Protein AF-A0A925JYI2-F1 (afdb_monomer)

Radius of gyration: 27.09 Å; Cα contacts (8 Å, |Δi|>4): 997; chains: 1; bounding box: 70×108×60 Å

Secondary structure (DSSP, 8-state):
-----------------------------EEE-SSSS-EEE-SS--PPPS--B-SSTT-SBPPP--TTEEEETTTTEEEE--EEE-BS-TTSPP-TTHHHH-TTEEE---TTS--SEES-SGGGTTEEEE--EEETTEEEEEEEE-S-TTTGGG--SSPPEEEEEEE----EE--S--BTTB---TTS--EE--EE-SS--EEEEEETT--SS-SS--SSS--SSEEEEEE-SSEEEEEEE-SS-EEEEEEETT-SEEEEEEEES-PPEEEEEE-TT-SS-EEEEEEETTEEEEEEEEEEE-STTPPPEEEEEEEEEEESSS-PEEEE-TTSSEEEEEESS-SEEEEEEPPTTS-TT-HHHHHHHHHHHHGGGGEEEEEEEEE-TTSTT--SEEEETTEEEE-EEETTTTEEE-EEEEEEEE---TT--S---------TTT-

Nearest PDB structures (foldseek):
  6fop-assembly1_A  TM=7.051E-01  e=1.862E-08  Acetivibrio thermocellus ATCC 27405
  5v1w-assembly1_A  TM=7.056E-01  e=4.484E-08  Halalkalibacterium halodurans C-125
  5upo-assembly1_A  TM=6.947E-01  e=7.767E-08  Halalkalibacterium halodurans C-125

Sequence (443 aa):
MKTRRLCLALILIGAICNAVPAQLAGDDNTIITNGAVTTVRGGNKIQPAQGSEGTGTTYNFLPYILPGQYANPRTQRIENLPFDIAYASRQQPLQTSDWWTGIGLQWSNDNQTAGWVVGRKPEEGQAGRSKAFIAEPFHLQFVDYGDSPAIAPLGVTPYPHGLRLWNQNHIAVRTGAISDQFPFDPTQNFAGRGNAAEPSPIVTVGLKDVHPLGAEVRTAPPWSNAKVQSYSDWGAVASYADANGEMTATMASGSPFVWFERTRGQAPFLVWAGDPFASPKMNVWYNENGVIGVTVTTLYVPFNAVPNTTSTAAYVIFSDQGEWTEEKAASEAVSLFTNEAASRVAVLALPHNINPSDPLALTEAMKDLGQYACQKIVDTRLHYPPVAGSDTSVTVGGQTQPLGFDEKNSVIRTKLQVTTAPFALQSCDGGNVPLQLVLPHHR

pLDDT: mean 76.86, std 20.39, range [25.03, 98.75]

Mean predicted aligned error: 11.6 Å

Structure (mmCIF, N/CA/C/O backbone):
data_AF-A0A925JYI2-F1
#
_entry.id   AF-A0A925JYI2-F1
#
loop_
_atom_site.group_PDB
_atom_site.id
_atom_site.type_symbol
_atom_site.label_atom_id
_atom_site.label_alt_id
_atom_site.label_comp_id
_atom_site.label_asym_id
_atom_site.label_entity_id
_atom_site.label_seq_id
_atom_site.pdbx_PDB_ins_code
_atom_site.Cartn_x
_atom_site.Cartn_y
_atom_site.Cartn_z
_atom_site.occupancy
_atom_site.B_iso_or_equiv
_atom_site.auth_seq_id
_atom_site.auth_comp_id
_atom_site.auth_asym_id
_atom_site.auth_atom_id
_atom_site.pdbx_PDB_model_num
ATOM 1 N N . MET A 1 1 ? -46.363 86.902 11.409 1.00 34.28 1 MET A N 1
ATOM 2 C CA . MET A 1 1 ? -45.461 86.364 12.455 1.00 34.28 1 MET A CA 1
ATOM 3 C C . MET A 1 1 ? -45.741 84.870 12.578 1.00 34.28 1 MET A C 1
ATOM 5 O O . MET A 1 1 ? -46.910 84.547 12.719 1.00 34.28 1 MET A O 1
ATOM 9 N N . LYS A 1 2 ? -44.691 84.024 12.527 1.00 29.42 2 LYS A N 1
ATOM 10 C CA . LYS A 1 2 ? -44.680 82.533 12.563 1.00 29.42 2 LYS A CA 1
ATOM 11 C C . LYS A 1 2 ? -45.250 81.830 11.307 1.00 29.42 2 LYS A C 1
ATOM 13 O O . LYS A 1 2 ? -46.331 82.189 10.883 1.00 29.42 2 LYS A O 1
ATOM 18 N N . THR A 1 3 ? -44.679 80.802 10.665 1.00 30.48 3 THR A N 1
ATOM 19 C CA . THR A 1 3 ? -43.323 80.219 10.474 1.00 30.48 3 THR A CA 1
ATOM 20 C C . THR A 1 3 ? -43.503 79.065 9.459 1.00 30.48 3 THR A C 1
ATOM 22 O O . THR A 1 3 ? -44.406 78.281 9.703 1.00 30.48 3 THR A O 1
ATOM 25 N N . ARG A 1 4 ? -42.618 78.944 8.437 1.00 30.22 4 ARG A N 1
ATOM 26 C CA . ARG A 1 4 ? -42.012 77.711 7.819 1.00 30.22 4 ARG A CA 1
ATOM 27 C C . ARG A 1 4 ? -42.952 76.579 7.311 1.00 30.22 4 ARG A C 1
ATOM 29 O O . ARG A 1 4 ? -43.901 76.247 7.986 1.00 30.22 4 ARG A O 1
ATOM 36 N N . ARG A 1 5 ? -42.747 75.825 6.217 1.00 30.08 5 ARG A N 1
ATOM 37 C CA . ARG A 1 5 ? -41.664 75.478 5.254 1.00 30.08 5 ARG A CA 1
ATOM 38 C C . ARG A 1 5 ? -42.377 74.837 4.029 1.00 30.08 5 ARG A C 1
ATOM 40 O O . ARG A 1 5 ? -43.369 74.152 4.223 1.00 30.08 5 ARG A O 1
ATOM 47 N N . LEU A 1 6 ? -42.048 75.198 2.787 1.00 25.59 6 LEU A N 1
ATOM 48 C CA . LEU A 1 6 ? -41.113 74.510 1.873 1.00 25.59 6 LEU A CA 1
ATOM 49 C C . LEU A 1 6 ? -41.521 73.066 1.476 1.00 25.59 6 LEU A C 1
ATOM 51 O O . LEU A 1 6 ? -41.238 72.135 2.219 1.00 25.59 6 LEU A O 1
ATOM 55 N N . CYS A 1 7 ? -42.076 72.891 0.269 1.00 27.81 7 CYS A N 1
ATOM 56 C CA . CYS A 1 7 ? -41.937 71.668 -0.533 1.00 27.81 7 CYS A CA 1
ATOM 57 C C . CYS A 1 7 ? -41.582 72.078 -1.967 1.00 27.81 7 CYS A C 1
ATOM 59 O O . CYS A 1 7 ? -42.315 72.814 -2.624 1.00 27.81 7 CYS A O 1
ATOM 61 N N . LEU A 1 8 ? -40.388 71.659 -2.370 1.00 28.98 8 LEU A N 1
ATOM 62 C CA . LEU A 1 8 ? -39.684 72.008 -3.593 1.00 28.98 8 LEU A CA 1
ATOM 63 C C . LEU A 1 8 ? -40.130 71.057 -4.713 1.00 28.98 8 LEU A C 1
ATOM 65 O O . LEU A 1 8 ? -40.106 69.842 -4.532 1.00 28.98 8 LEU A O 1
ATOM 69 N N . ALA A 1 9 ? -40.510 71.614 -5.859 1.00 30.14 9 ALA A N 1
ATOM 70 C CA . ALA A 1 9 ? -40.692 70.892 -7.110 1.00 30.14 9 ALA A CA 1
ATOM 71 C C . ALA A 1 9 ? -39.359 70.855 -7.879 1.00 30.14 9 ALA A C 1
ATOM 73 O O . ALA A 1 9 ? -38.742 71.898 -8.080 1.00 30.14 9 ALA A O 1
ATOM 74 N N . LEU A 1 10 ? -38.937 69.675 -8.334 1.00 27.02 10 LEU A N 1
ATOM 75 C CA . LEU A 1 10 ? -37.919 69.477 -9.376 1.00 27.02 10 LEU A CA 1
ATOM 76 C C . LEU A 1 10 ? -38.404 68.286 -10.216 1.00 27.02 10 LEU A C 1
ATOM 78 O O . LEU A 1 10 ? -38.508 67.179 -9.703 1.00 27.02 10 LEU A O 1
ATOM 82 N N . ILE A 1 11 ? -39.034 68.514 -11.370 1.00 29.86 11 ILE A N 1
ATOM 83 C CA . ILE A 1 11 ? -38.434 68.712 -12.705 1.00 29.86 11 ILE A CA 1
ATOM 84 C C . ILE A 1 11 ? -37.484 67.568 -13.090 1.00 29.86 11 ILE A C 1
ATOM 86 O O . ILE A 1 11 ? -36.335 67.508 -12.662 1.00 29.86 11 ILE A O 1
ATOM 90 N N . LEU A 1 12 ? -38.016 66.701 -13.959 1.00 27.23 12 LEU A N 1
ATOM 91 C CA . LEU A 1 12 ? -37.297 65.760 -14.813 1.00 27.23 12 LEU A CA 1
ATOM 92 C C . LEU A 1 12 ? -36.276 66.507 -15.687 1.00 27.23 12 LEU A C 1
ATOM 94 O O . LEU A 1 12 ? -36.658 67.377 -16.468 1.00 27.23 12 LEU A O 1
ATOM 98 N N . ILE A 1 13 ? -35.017 66.077 -15.650 1.00 32.50 13 ILE A N 1
ATOM 99 C CA . ILE A 1 13 ? -34.088 66.198 -16.778 1.00 32.50 13 ILE A CA 1
ATOM 100 C C . ILE A 1 13 ? -33.508 64.805 -17.002 1.00 32.50 13 ILE A C 1
ATOM 102 O O . ILE A 1 13 ? -32.803 64.270 -16.150 1.00 32.50 13 ILE A O 1
ATOM 106 N N . GLY A 1 14 ? -33.849 64.207 -18.142 1.00 29.28 14 GLY A N 1
ATOM 107 C CA . GLY A 1 14 ? -33.158 63.033 -18.651 1.00 29.28 14 GLY A CA 1
ATOM 108 C C . GLY A 1 14 ? -31.808 63.438 -19.237 1.00 29.28 14 GLY A C 1
ATOM 109 O O . GLY A 1 14 ? -31.723 64.396 -20.002 1.00 29.28 14 GLY A O 1
ATOM 110 N N . ALA A 1 15 ? -30.768 62.680 -18.905 1.00 30.05 15 ALA A N 1
ATOM 111 C CA . ALA A 1 15 ? -29.545 62.602 -19.687 1.00 30.05 15 ALA A CA 1
ATOM 112 C C . ALA A 1 15 ? -29.134 61.129 -19.770 1.00 30.05 15 ALA A C 1
ATOM 114 O O . ALA A 1 15 ? -29.071 60.413 -18.774 1.00 30.05 15 ALA A O 1
ATOM 115 N N . ILE A 1 16 ? -28.947 60.699 -21.010 1.00 36.19 16 ILE A N 1
ATOM 116 C CA . ILE A 1 16 ? -28.652 59.352 -21.475 1.00 36.19 16 ILE A CA 1
ATOM 117 C C . ILE A 1 16 ? -27.287 58.922 -20.926 1.00 36.19 16 ILE A C 1
ATOM 119 O O . ILE A 1 16 ? -26.269 59.507 -21.285 1.00 36.19 16 ILE A O 1
ATOM 123 N N . CYS A 1 17 ? -27.260 57.871 -20.109 1.00 25.03 17 CYS A N 1
ATOM 124 C CA . CYS A 1 17 ? -26.073 57.044 -19.933 1.00 25.03 17 CYS A CA 1
ATOM 125 C C . CYS A 1 17 ? -26.375 55.681 -20.542 1.00 25.03 17 CYS A C 1
ATOM 127 O O . CYS A 1 17 ? -27.410 55.080 -20.258 1.00 25.03 17 CYS A O 1
ATOM 129 N N . ASN A 1 18 ? -25.473 55.247 -21.420 1.00 26.81 18 ASN A N 1
ATOM 130 C CA . ASN A 1 18 ? -25.489 53.963 -22.097 1.00 26.81 18 ASN A CA 1
ATOM 131 C C . ASN A 1 18 ? -25.934 52.850 -21.145 1.00 26.81 18 ASN A C 1
ATOM 133 O O . ASN A 1 18 ? -25.329 52.662 -20.088 1.00 26.81 18 ASN A O 1
ATOM 137 N N . ALA A 1 19 ? -26.951 52.089 -21.550 1.00 26.69 19 ALA A N 1
ATOM 138 C CA . ALA A 1 19 ? -27.149 50.746 -21.038 1.00 26.69 19 ALA A CA 1
ATOM 139 C C . ALA A 1 19 ? -25.938 49.918 -21.484 1.00 26.69 19 ALA A C 1
ATOM 141 O O . ALA A 1 19 ? -25.956 49.247 -22.512 1.00 26.69 19 ALA A O 1
ATOM 142 N N . VAL A 1 20 ? -24.847 50.022 -20.727 1.00 28.08 20 VAL A N 1
ATOM 143 C CA . VAL A 1 20 ? -23.893 48.929 -20.618 1.00 28.08 20 VAL A CA 1
ATOM 144 C C . VAL A 1 20 ? -24.746 47.765 -20.116 1.00 28.08 20 VAL A C 1
ATOM 146 O O . VAL A 1 20 ? -25.385 47.928 -19.069 1.00 28.08 20 VAL A O 1
ATOM 149 N N . PRO A 1 21 ? -24.868 46.643 -20.849 1.00 28.94 21 PRO A N 1
ATOM 150 C CA . PRO A 1 21 ? -25.488 45.467 -20.268 1.00 28.94 21 PRO A CA 1
ATOM 151 C C . PRO A 1 21 ? -24.726 45.210 -18.976 1.00 28.94 21 PRO A C 1
ATOM 153 O O . PRO A 1 21 ? -23.499 45.109 -19.003 1.00 28.94 21 PRO A O 1
ATOM 156 N N . ALA A 1 22 ? -25.438 45.221 -17.848 1.00 30.05 22 ALA A N 1
ATOM 157 C CA . ALA A 1 22 ? -24.861 44.832 -16.579 1.00 30.05 22 ALA A CA 1
ATOM 158 C C . ALA A 1 22 ? -24.178 43.488 -16.826 1.00 30.05 22 ALA A C 1
ATOM 160 O O . ALA A 1 22 ? -24.845 42.500 -17.141 1.00 30.05 22 ALA A O 1
ATOM 161 N N . GLN A 1 23 ? -22.843 43.502 -16.796 1.00 29.66 23 GLN A N 1
ATOM 162 C CA . GLN A 1 23 ? -22.034 42.300 -16.758 1.00 29.66 23 GLN A CA 1
ATOM 163 C C . GLN A 1 23 ? -22.667 41.405 -15.701 1.00 29.66 23 GLN A C 1
ATOM 165 O O . GLN A 1 23 ? -22.806 41.815 -14.547 1.00 29.66 23 GLN A O 1
ATOM 170 N N . LEU A 1 24 ? -23.115 40.229 -16.139 1.00 30.78 24 LEU A N 1
ATOM 171 C CA . LEU A 1 24 ? -23.534 39.136 -15.276 1.00 30.78 24 LEU A CA 1
ATOM 172 C C . LEU A 1 24 ? -22.448 38.962 -14.213 1.00 30.78 24 LEU A C 1
ATOM 174 O O . LEU A 1 24 ? -21.314 38.592 -14.513 1.00 30.78 24 LEU A O 1
ATOM 178 N N . ALA A 1 25 ? -22.778 39.355 -12.989 1.00 33.09 25 ALA A N 1
ATOM 179 C CA . ALA A 1 25 ? -21.880 39.289 -11.861 1.00 33.09 25 ALA A CA 1
ATOM 180 C C . ALA A 1 25 ? -21.776 37.831 -11.391 1.00 33.09 25 ALA A C 1
ATOM 182 O O . ALA A 1 25 ? -22.731 37.308 -10.828 1.00 33.09 25 ALA A O 1
ATOM 183 N N . GLY A 1 26 ? -20.604 37.230 -11.618 1.00 38.91 26 GLY A N 1
ATOM 184 C CA . GLY A 1 26 ? -19.954 36.243 -10.745 1.00 38.91 26 GLY A CA 1
ATOM 185 C C . GLY A 1 26 ? -20.618 34.873 -10.604 1.00 38.91 26 GLY A C 1
ATOM 186 O O . GLY A 1 26 ? -21.368 34.638 -9.662 1.00 38.91 26 GLY A O 1
ATOM 187 N N . ASP A 1 27 ? -20.222 33.944 -11.471 1.00 47.31 27 ASP A N 1
ATOM 188 C CA . ASP A 1 27 ? -20.579 32.516 -11.486 1.00 47.31 27 ASP A CA 1
ATOM 189 C C . ASP A 1 27 ? -19.701 31.638 -10.557 1.00 47.31 27 ASP A C 1
ATOM 191 O O . ASP A 1 27 ? -19.553 30.430 -10.755 1.00 47.31 27 ASP A O 1
ATOM 195 N N . ASP A 1 28 ? -19.086 32.207 -9.522 1.00 53.94 28 ASP A N 1
ATOM 196 C CA . ASP A 1 28 ? -17.877 31.606 -8.952 1.00 53.94 28 ASP A CA 1
ATOM 197 C C . ASP A 1 28 ? -18.156 30.632 -7.798 1.00 53.94 28 ASP A C 1
ATOM 199 O O . ASP A 1 28 ? -18.058 30.957 -6.609 1.00 53.94 28 ASP A O 1
ATOM 203 N N . ASN A 1 29 ? -18.419 29.371 -8.149 1.00 52.59 29 ASN A N 1
ATOM 204 C CA . ASN A 1 29 ? -18.038 28.263 -7.274 1.00 52.59 29 ASN A CA 1
ATOM 205 C C . ASN A 1 29 ? -16.539 28.400 -6.954 1.00 52.59 29 ASN A C 1
ATOM 207 O O . ASN A 1 29 ? -15.685 28.217 -7.815 1.00 52.59 29 ASN A O 1
ATOM 211 N N . THR A 1 30 ? -16.210 28.744 -5.712 1.00 55.38 30 THR A N 1
ATOM 212 C CA . THR A 1 30 ? -14.831 28.984 -5.282 1.00 55.38 30 THR A CA 1
ATOM 213 C C . THR A 1 30 ? -14.218 27.689 -4.764 1.00 55.38 30 THR A C 1
ATOM 215 O O . THR A 1 30 ? -14.755 27.065 -3.846 1.00 55.38 30 THR A O 1
ATOM 218 N N . ILE A 1 31 ? -13.070 27.292 -5.313 1.00 50.97 31 ILE A N 1
ATOM 219 C CA . ILE A 1 31 ? -12.267 26.188 -4.780 1.00 50.97 31 ILE A CA 1
ATOM 220 C C . ILE A 1 31 ? -11.435 26.721 -3.607 1.00 50.97 31 ILE A C 1
ATOM 222 O O . ILE A 1 31 ? -10.620 27.625 -3.766 1.00 50.97 31 ILE A O 1
ATOM 226 N N . ILE A 1 32 ? -11.642 26.166 -2.417 1.00 55.91 32 ILE A N 1
ATOM 227 C CA . ILE A 1 32 ? -10.916 26.500 -1.191 1.00 55.91 32 ILE A CA 1
ATOM 228 C C . ILE A 1 32 ? -9.927 25.372 -0.903 1.00 55.91 32 ILE A C 1
ATOM 230 O O . ILE A 1 32 ? -10.340 24.254 -0.596 1.00 55.91 32 ILE A O 1
ATOM 234 N N . THR A 1 33 ? -8.631 25.678 -0.964 1.00 42.47 33 THR A N 1
ATOM 235 C CA . THR A 1 33 ? -7.520 24.727 -0.764 1.00 42.47 33 THR A CA 1
ATOM 236 C C . THR A 1 33 ? -6.768 24.929 0.557 1.00 42.47 33 THR A C 1
ATOM 238 O O . THR A 1 33 ? -5.771 24.264 0.805 1.00 42.47 33 THR A O 1
ATOM 241 N N . ASN A 1 34 ? -7.213 25.848 1.422 1.00 41.00 34 ASN A N 1
ATOM 242 C CA . ASN A 1 34 ? -6.451 26.305 2.598 1.00 41.00 34 ASN A CA 1
ATOM 243 C C . ASN A 1 34 ? -6.493 25.338 3.807 1.00 41.00 34 ASN A C 1
ATOM 245 O O . ASN A 1 34 ? -6.309 25.766 4.944 1.00 41.00 34 ASN A O 1
ATOM 249 N N . GLY A 1 35 ? -6.764 24.049 3.593 1.00 40.50 35 GLY A N 1
ATOM 250 C CA . GLY A 1 35 ? -6.840 23.035 4.647 1.00 40.50 35 GLY A CA 1
ATOM 251 C C . GLY A 1 35 ? -6.485 21.638 4.136 1.00 40.50 35 GLY A C 1
ATOM 252 O O . GLY A 1 35 ? -6.173 21.461 2.965 1.00 40.50 35 GLY A O 1
ATOM 253 N N . ALA A 1 36 ? -6.576 20.625 5.005 1.00 30.22 36 ALA A N 1
ATOM 254 C CA . ALA A 1 36 ? -6.259 19.225 4.672 1.00 30.22 36 ALA A CA 1
ATOM 255 C C . ALA A 1 36 ? -7.168 18.602 3.587 1.00 30.22 36 ALA A C 1
ATOM 257 O O . ALA A 1 36 ? -6.960 17.463 3.179 1.00 30.22 36 ALA A O 1
ATOM 258 N N . VAL A 1 37 ? -8.198 19.329 3.149 1.00 30.39 37 VAL A N 1
ATOM 259 C CA . VAL A 1 37 ? -9.163 18.929 2.127 1.00 30.39 37 VAL A CA 1
ATOM 260 C C . VAL A 1 37 ? -9.432 20.137 1.238 1.00 30.39 37 VAL A C 1
ATOM 262 O O . VAL A 1 37 ? -9.611 21.249 1.736 1.00 30.39 37 VAL A O 1
ATOM 265 N N . THR A 1 38 ? -9.502 19.911 -0.073 1.00 40.66 38 THR A N 1
ATOM 266 C CA . THR A 1 38 ? -9.986 20.915 -1.023 1.00 40.66 38 THR A CA 1
ATOM 267 C C . THR A 1 38 ? -11.512 20.869 -1.065 1.00 40.66 38 THR A C 1
ATOM 269 O O . THR A 1 38 ? -12.092 19.815 -1.315 1.00 40.66 38 THR A O 1
ATOM 272 N N . THR A 1 39 ? -12.174 21.998 -0.821 1.00 46.25 39 THR A N 1
ATOM 273 C CA . THR A 1 39 ? -13.646 22.099 -0.820 1.00 46.25 39 THR A CA 1
ATOM 274 C C . THR A 1 39 ? -14.114 23.104 -1.860 1.00 46.25 39 THR A C 1
ATOM 276 O O . THR A 1 39 ? -13.473 24.134 -2.033 1.00 46.25 39 THR A O 1
ATOM 279 N N . VAL A 1 40 ? -15.241 22.848 -2.522 1.00 51.88 40 VAL A N 1
ATOM 280 C CA . VAL A 1 40 ? -15.886 23.833 -3.401 1.00 51.88 40 VAL A CA 1
ATOM 281 C C . VAL A 1 40 ? -17.000 24.524 -2.620 1.00 51.88 40 VAL A C 1
ATOM 283 O O . VAL A 1 40 ? -17.863 23.858 -2.050 1.00 51.88 40 VAL A O 1
ATOM 286 N N . ARG A 1 41 ? -16.979 25.857 -2.576 1.00 51.00 41 ARG A N 1
ATOM 287 C CA . ARG A 1 41 ? -17.995 26.687 -1.925 1.00 51.00 41 ARG A CA 1
ATOM 288 C C . ARG A 1 41 ? -18.633 27.610 -2.956 1.00 51.00 41 ARG A C 1
ATOM 290 O O . ARG A 1 41 ? -17.952 28.449 -3.531 1.00 51.00 41 ARG A O 1
ATOM 297 N N . GLY A 1 42 ? -19.944 27.511 -3.126 1.00 66.44 42 GLY A N 1
ATOM 298 C CA . GLY A 1 42 ? -20.719 28.427 -3.957 1.00 66.44 42 GLY A CA 1
ATOM 299 C C . GLY A 1 42 ? -22.210 28.109 -3.901 1.00 66.44 42 GLY A C 1
ATOM 300 O O . GLY A 1 42 ? -22.611 27.070 -3.377 1.00 66.44 42 GLY A O 1
ATOM 301 N N . GLY A 1 43 ? -23.034 29.041 -4.384 1.00 47.50 43 GLY A N 1
ATOM 302 C CA . GLY A 1 43 ? -24.493 28.877 -4.447 1.00 47.50 43 GLY A CA 1
ATOM 303 C C . GLY A 1 43 ? -24.964 28.062 -5.656 1.00 47.50 43 GLY A C 1
ATOM 304 O O . GLY A 1 43 ? -26.112 27.620 -5.691 1.00 47.50 43 GLY A O 1
ATOM 305 N N . ASN A 1 44 ? -24.079 27.840 -6.631 1.00 52.31 44 ASN A N 1
ATOM 306 C CA . ASN A 1 44 ? -24.383 27.121 -7.857 1.00 52.31 44 ASN A CA 1
ATOM 307 C C . ASN A 1 44 ? -24.199 25.617 -7.643 1.00 52.31 44 ASN A C 1
ATOM 309 O O . ASN A 1 44 ? -23.124 25.142 -7.274 1.00 52.31 44 ASN A O 1
ATOM 313 N N . LYS A 1 45 ? -25.252 24.841 -7.924 1.00 49.12 45 LYS A N 1
ATOM 314 C CA . LYS A 1 45 ? -25.175 23.377 -7.943 1.00 49.12 45 LYS A CA 1
ATOM 315 C C . LYS A 1 45 ? -24.048 22.952 -8.889 1.00 49.12 45 LYS A C 1
ATOM 317 O O . LYS A 1 45 ? -24.089 23.289 -10.068 1.00 49.12 45 LYS A O 1
ATOM 322 N N . ILE A 1 46 ? -23.093 22.167 -8.392 1.00 51.94 46 ILE A N 1
ATOM 323 C CA . ILE A 1 46 ? -22.139 21.461 -9.252 1.00 51.94 46 ILE A CA 1
ATOM 324 C C . ILE A 1 46 ? -22.956 20.439 -10.043 1.00 51.94 46 ILE A C 1
ATOM 326 O O . ILE A 1 46 ? -23.439 19.450 -9.486 1.00 51.94 46 ILE A O 1
ATOM 330 N N . GLN A 1 47 ? -23.201 20.724 -11.318 1.00 47.75 47 GLN A N 1
ATOM 331 C CA . GLN A 1 47 ? -23.880 19.802 -12.217 1.00 47.75 47 GLN A CA 1
ATOM 332 C C . GLN A 1 47 ? -22.830 19.124 -13.095 1.00 47.75 47 GLN A C 1
ATOM 334 O O . GLN A 1 47 ? -22.032 19.827 -13.716 1.00 47.75 47 GLN A O 1
ATOM 339 N N . PRO A 1 48 ? -22.815 17.781 -13.169 1.00 48.84 48 PRO A N 1
ATOM 340 C CA . PRO A 1 48 ? -22.083 17.100 -14.224 1.00 48.84 48 PRO A CA 1
ATOM 341 C C . PRO A 1 48 ? -22.522 17.658 -15.581 1.00 48.84 48 PRO A C 1
ATOM 343 O O . PRO A 1 48 ? -23.711 17.921 -15.783 1.00 48.84 48 PRO A O 1
ATOM 346 N N . ALA A 1 49 ? -21.578 17.829 -16.505 1.00 51.00 49 ALA A N 1
ATOM 347 C CA . ALA A 1 49 ? -21.907 18.206 -17.873 1.00 51.00 49 ALA A CA 1
ATOM 348 C C . ALA A 1 49 ? -22.932 17.222 -18.466 1.00 51.00 49 ALA A C 1
ATOM 350 O O . ALA A 1 49 ? -22.884 16.019 -18.186 1.00 51.00 49 ALA A O 1
ATOM 351 N N . GLN A 1 50 ? -23.851 17.718 -19.303 1.00 50.81 50 GLN A N 1
ATOM 352 C CA . GLN A 1 50 ? -24.744 16.840 -20.062 1.00 50.81 50 GLN A CA 1
ATOM 353 C C . GLN A 1 50 ? -23.914 15.844 -20.876 1.00 50.81 50 GLN A C 1
ATOM 355 O O . GLN A 1 50 ? -22.890 16.209 -21.450 1.00 50.81 50 GLN A O 1
ATOM 360 N N . GLY A 1 51 ? -24.335 14.584 -20.924 1.00 58.34 51 GLY A N 1
ATOM 361 C CA . GLY A 1 51 ? -23.625 13.547 -21.662 1.00 58.34 51 GLY A CA 1
ATOM 362 C C . GLY A 1 51 ? -24.347 12.212 -21.659 1.00 58.34 51 GLY A C 1
ATOM 363 O O . GLY A 1 51 ? -25.362 12.038 -20.988 1.00 58.34 51 GLY A O 1
ATOM 364 N N . SER A 1 52 ? -23.803 11.275 -22.423 1.00 56.12 52 SER A N 1
ATOM 365 C CA . SER A 1 52 ? -24.240 9.884 -22.472 1.00 56.12 52 SER A CA 1
ATOM 366 C C . SER A 1 52 ? -23.399 9.010 -21.541 1.00 56.12 52 SER A C 1
ATOM 368 O O . SER A 1 52 ? -22.232 9.307 -21.251 1.00 56.12 52 SER A O 1
ATOM 370 N N . GLU A 1 53 ? -24.009 7.921 -21.077 1.00 56.78 53 GLU A N 1
ATOM 371 C CA . GLU A 1 53 ? -23.307 6.830 -20.408 1.00 56.78 53 GLU A CA 1
ATOM 372 C C . GLU A 1 53 ? -22.534 5.974 -21.411 1.00 56.78 53 GLU A C 1
ATOM 374 O O . GLU A 1 53 ? -22.996 5.729 -22.526 1.00 56.78 53 GLU A O 1
ATOM 379 N N . GLY A 1 54 ? -21.345 5.529 -21.019 1.00 58.41 54 GLY A N 1
ATOM 380 C CA . GLY A 1 54 ? -20.515 4.640 -21.819 1.00 58.41 54 GLY A CA 1
ATOM 381 C C . GLY A 1 54 ? -19.061 4.645 -21.368 1.00 58.41 54 GLY A C 1
ATOM 382 O O . GLY A 1 54 ? -18.692 5.233 -20.353 1.00 58.41 54 GLY A O 1
ATOM 383 N N . THR A 1 55 ? -18.213 3.946 -22.110 1.00 53.62 55 THR A N 1
ATOM 384 C CA . THR A 1 55 ? -16.806 3.747 -21.745 1.00 53.62 55 THR A CA 1
ATOM 385 C C . THR A 1 55 ? -15.913 4.431 -22.776 1.00 53.62 55 THR A C 1
ATOM 387 O O . THR A 1 55 ? -16.059 4.165 -23.966 1.00 53.62 55 THR A O 1
ATOM 390 N N . GLY A 1 56 ? -14.992 5.298 -22.348 1.00 54.53 56 GLY A N 1
ATOM 391 C CA . GLY A 1 56 ? -14.081 6.029 -23.242 1.00 54.53 56 GLY A CA 1
ATOM 392 C C . GLY A 1 56 ? -14.122 7.547 -23.050 1.00 54.53 56 GLY A C 1
ATOM 393 O O . GLY A 1 56 ? -14.750 8.057 -22.124 1.00 54.53 56 GLY A O 1
ATOM 394 N N . THR A 1 57 ? -13.421 8.280 -23.916 1.00 52.59 57 THR A N 1
ATOM 395 C CA . THR A 1 57 ? -13.235 9.740 -23.805 1.00 52.59 57 THR A CA 1
ATOM 396 C C . THR A 1 57 ? -14.448 10.561 -24.261 1.00 52.59 57 THR A C 1
ATOM 398 O O . THR A 1 57 ? -14.581 11.724 -23.880 1.00 52.59 57 THR A O 1
ATOM 401 N N . THR A 1 58 ? -15.355 9.939 -25.020 1.00 54.41 58 THR A N 1
ATOM 402 C CA . THR A 1 58 ? -16.602 10.514 -25.553 1.00 54.41 58 THR A CA 1
ATOM 403 C C . THR A 1 58 ? -17.768 10.504 -24.564 1.00 54.41 58 THR A C 1
ATOM 405 O O . THR A 1 58 ? -18.761 11.187 -24.798 1.00 54.41 58 THR A O 1
ATOM 408 N N . TYR A 1 59 ? -17.661 9.746 -23.468 1.00 56.31 59 TYR A N 1
ATOM 409 C CA . TYR A 1 59 ? -18.721 9.593 -22.474 1.00 56.31 59 TYR A CA 1
ATOM 410 C C . TYR A 1 59 ? -18.393 10.355 -21.187 1.00 56.31 59 TYR A C 1
ATOM 412 O O . TYR A 1 59 ? -17.231 10.459 -20.764 1.00 56.31 59 TYR A O 1
ATOM 420 N N . ASN A 1 60 ? -19.446 10.883 -20.564 1.00 53.03 60 ASN A N 1
ATOM 421 C CA . ASN A 1 60 ? -19.355 11.715 -19.358 1.00 53.03 60 ASN A CA 1
ATOM 422 C C . ASN A 1 60 ? -19.774 10.938 -18.104 1.00 53.03 60 ASN A C 1
ATOM 424 O O . ASN A 1 60 ? -19.449 11.349 -16.993 1.00 53.03 60 ASN A O 1
ATOM 428 N N . PHE A 1 61 ? -20.441 9.795 -18.292 1.00 55.09 61 PHE A N 1
ATOM 429 C CA . PHE A 1 61 ? -20.853 8.882 -17.234 1.00 55.09 61 PHE A CA 1
ATOM 430 C C . PHE A 1 61 ? -20.290 7.494 -17.519 1.00 55.09 61 PHE A C 1
ATOM 432 O O . PHE A 1 61 ? -20.527 6.933 -18.588 1.00 55.09 61 PHE A O 1
ATOM 439 N N . LEU A 1 62 ? -19.546 6.937 -16.566 1.00 56.12 62 LEU A N 1
ATOM 440 C CA . LEU A 1 62 ? -19.130 5.542 -16.644 1.00 56.12 62 LEU A CA 1
ATOM 441 C C . LEU A 1 62 ? -20.302 4.661 -16.191 1.00 56.12 62 LEU A C 1
ATOM 443 O O . LEU A 1 62 ? -20.865 4.925 -15.125 1.00 56.12 62 LEU A O 1
ATOM 447 N N . PRO A 1 63 ? -20.685 3.638 -16.972 1.00 58.56 63 PRO A N 1
ATOM 448 C CA . PRO A 1 63 ? -21.726 2.714 -16.564 1.00 58.56 63 PRO A CA 1
ATOM 449 C C . PRO A 1 63 ? -21.273 1.912 -15.345 1.00 58.56 63 PRO A C 1
ATOM 451 O O . PRO A 1 63 ? -20.079 1.711 -15.109 1.00 58.56 63 PRO A O 1
ATOM 454 N N . TYR A 1 64 ? -22.247 1.418 -14.589 1.00 57.38 64 TYR A N 1
ATOM 455 C CA . TYR A 1 64 ? -21.988 0.450 -13.537 1.00 57.38 64 TYR A CA 1
ATOM 456 C C . TYR A 1 64 ? -21.445 -0.853 -14.141 1.00 57.38 64 TYR A C 1
ATOM 458 O O . TYR A 1 64 ? -22.034 -1.384 -15.082 1.00 57.38 64 TYR A O 1
ATOM 466 N N . ILE A 1 65 ? -20.330 -1.365 -13.618 1.00 60.25 65 ILE A N 1
ATOM 467 C CA . ILE A 1 65 ? -19.650 -2.559 -14.137 1.00 60.25 65 ILE A CA 1
ATOM 468 C C . ILE A 1 65 ? -19.859 -3.712 -13.147 1.00 60.25 65 ILE A C 1
ATOM 470 O O . ILE A 1 65 ? -19.516 -3.583 -11.973 1.00 60.25 65 ILE A O 1
ATOM 474 N N . LEU A 1 66 ? -20.427 -4.833 -13.605 1.00 60.72 66 LEU A N 1
ATOM 475 C CA . LEU A 1 66 ? -20.637 -6.038 -12.788 1.00 60.72 66 LEU A CA 1
ATOM 476 C C . LEU A 1 66 ? -19.346 -6.878 -12.638 1.00 60.72 66 LEU A C 1
ATOM 478 O O . LEU A 1 66 ? -18.404 -6.716 -13.413 1.00 60.72 66 LEU A O 1
ATOM 482 N N . PRO A 1 67 ? -19.278 -7.840 -11.696 1.00 55.91 67 PRO A N 1
ATOM 483 C CA . PRO A 1 67 ? -18.209 -8.839 -11.668 1.00 55.91 67 PRO A CA 1
ATOM 484 C C . PRO A 1 67 ? -18.016 -9.539 -13.014 1.00 55.91 67 PRO A C 1
ATOM 486 O O . PRO A 1 67 ? -18.976 -9.989 -13.638 1.00 55.91 67 PRO A O 1
ATOM 489 N N . GLY A 1 68 ? -16.762 -9.631 -13.456 1.00 58.88 68 GLY A N 1
ATOM 490 C CA . GLY A 1 68 ? -16.423 -10.161 -14.776 1.00 58.88 68 GLY A CA 1
ATOM 491 C C . GLY A 1 68 ? -16.737 -9.219 -15.934 1.00 58.88 68 GLY A C 1
ATOM 492 O O . GLY A 1 68 ? -16.507 -9.596 -17.071 1.00 58.88 68 GLY A O 1
ATOM 493 N N . GLN A 1 69 ? -17.229 -8.005 -15.691 1.00 68.12 69 GLN A N 1
ATOM 494 C CA . GLN A 1 69 ? -17.345 -6.984 -16.722 1.00 68.12 69 GLN A CA 1
ATOM 495 C C . GLN A 1 69 ? -16.135 -6.049 -16.696 1.00 68.12 69 GLN A C 1
ATOM 497 O O . GLN A 1 69 ? -15.593 -5.732 -15.640 1.00 68.12 69 GLN A O 1
ATOM 502 N N . TYR A 1 70 ? -15.710 -5.596 -17.869 1.00 67.44 70 TYR A N 1
ATOM 503 C CA . TYR A 1 70 ? -14.622 -4.643 -18.031 1.00 67.44 70 TYR A CA 1
ATOM 504 C C . TYR A 1 70 ? -15.017 -3.567 -19.034 1.00 67.44 70 TYR A C 1
ATOM 506 O O . TYR A 1 70 ? -15.426 -3.862 -20.155 1.00 67.44 70 TYR A O 1
ATOM 514 N N . ALA A 1 71 ? -14.881 -2.305 -18.635 1.00 65.31 71 ALA A N 1
ATOM 515 C CA . ALA A 1 71 ? -15.009 -1.178 -19.544 1.00 65.31 71 ALA A CA 1
ATOM 516 C C . ALA A 1 71 ? -13.767 -1.111 -20.435 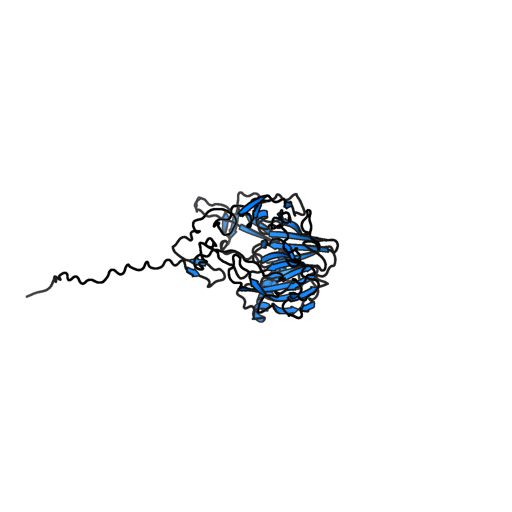1.00 65.31 71 ALA A C 1
ATOM 518 O O . ALA A 1 71 ? -12.717 -0.643 -19.995 1.00 65.31 71 ALA A O 1
ATOM 519 N N . ASN A 1 72 ? -13.879 -1.567 -21.682 1.00 65.31 72 ASN A N 1
ATOM 520 C CA . ASN A 1 72 ? -12.769 -1.542 -22.619 1.00 65.31 72 ASN A CA 1
ATOM 521 C C . ASN A 1 72 ? -12.705 -0.174 -23.321 1.00 65.31 72 ASN A C 1
ATOM 523 O O . ASN A 1 72 ? -13.557 0.143 -24.158 1.00 65.31 72 ASN A O 1
ATOM 527 N N . PRO A 1 73 ? -11.682 0.654 -23.030 1.00 56.81 73 PRO A N 1
ATOM 528 C CA . PRO A 1 73 ? -11.579 1.985 -23.616 1.00 56.81 73 PRO A CA 1
ATOM 529 C C . PRO A 1 73 ? -11.275 1.953 -25.120 1.00 56.81 73 PRO A C 1
ATOM 531 O O . PRO A 1 73 ? -11.517 2.948 -25.797 1.00 56.81 73 PRO A O 1
ATOM 534 N N . ARG A 1 74 ? -10.760 0.834 -25.659 1.00 63.66 74 ARG A N 1
ATOM 535 C CA . ARG A 1 74 ? -10.477 0.682 -27.097 1.00 63.66 74 ARG A CA 1
ATOM 536 C C . ARG A 1 74 ? -11.741 0.390 -27.893 1.00 63.66 74 ARG A C 1
ATOM 538 O O . ARG A 1 74 ? -11.929 0.963 -28.959 1.00 63.66 74 ARG A O 1
ATOM 545 N N . THR A 1 75 ? -12.589 -0.503 -27.393 1.00 65.75 75 THR A N 1
ATOM 546 C CA . THR A 1 75 ? -13.832 -0.898 -28.076 1.00 65.75 75 THR A CA 1
ATOM 547 C C . THR A 1 75 ? -15.024 -0.032 -27.677 1.00 65.75 75 THR A C 1
ATOM 549 O O . THR A 1 75 ? -16.069 -0.110 -28.319 1.00 65.75 75 THR A O 1
ATOM 552 N N . GLN A 1 76 ? -14.866 0.806 -26.646 1.00 64.12 76 GLN A N 1
ATOM 553 C CA . GLN A 1 76 ? -15.919 1.625 -26.049 1.00 64.12 76 GLN A CA 1
ATOM 554 C C . GLN A 1 76 ? -17.143 0.801 -25.613 1.00 64.12 76 GLN A C 1
ATOM 556 O O . GLN A 1 76 ? -18.285 1.252 -25.726 1.00 64.12 76 GLN A O 1
ATOM 561 N N . ARG A 1 77 ? -16.910 -0.422 -25.123 1.00 69.25 77 ARG A N 1
ATOM 562 C CA . ARG A 1 77 ? -17.952 -1.345 -24.659 1.00 69.25 77 ARG A CA 1
ATOM 563 C C . ARG A 1 77 ? -17.616 -1.935 -23.297 1.00 69.25 77 ARG A C 1
ATOM 565 O O . ARG A 1 77 ? -16.454 -2.024 -22.906 1.00 69.25 77 ARG A O 1
ATOM 572 N N . ILE A 1 78 ? -18.661 -2.395 -22.612 1.00 71.31 78 ILE A N 1
ATOM 573 C CA . ILE A 1 78 ? -18.514 -3.340 -21.508 1.00 71.31 78 ILE A CA 1
ATOM 574 C C . ILE A 1 78 ? -18.330 -4.740 -22.099 1.00 71.31 78 ILE A C 1
ATOM 576 O O . ILE A 1 78 ? -19.183 -5.229 -22.840 1.00 71.31 78 ILE A O 1
ATOM 580 N N . GLU A 1 79 ? -17.222 -5.380 -21.757 1.00 74.25 79 GLU A N 1
ATOM 581 C CA . GLU A 1 79 ? -16.872 -6.733 -22.179 1.00 74.25 79 GLU A CA 1
ATOM 582 C C . GLU A 1 79 ? -16.974 -7.690 -20.993 1.00 74.25 79 GLU A C 1
ATOM 584 O O . GLU A 1 79 ? -16.627 -7.321 -19.876 1.00 74.25 79 GLU A O 1
ATOM 589 N N . ASN A 1 80 ? -17.455 -8.914 -21.226 1.00 75.12 80 ASN A N 1
ATOM 590 C CA . ASN A 1 80 ? -17.480 -9.953 -20.197 1.00 75.12 80 ASN A CA 1
ATOM 591 C C . ASN A 1 80 ? -16.181 -10.761 -20.277 1.00 75.12 80 ASN A C 1
ATOM 593 O O . ASN A 1 80 ? -15.980 -11.517 -21.228 1.00 75.12 80 ASN A O 1
ATOM 597 N N . LEU A 1 81 ? -15.319 -10.600 -19.280 1.00 72.00 81 LEU A N 1
ATOM 598 C CA . LEU A 1 81 ? -14.059 -11.308 -19.135 1.00 72.00 81 LEU A CA 1
ATOM 599 C C . LEU A 1 81 ? -14.181 -12.433 -18.111 1.00 72.00 81 LEU A C 1
ATOM 601 O O . LEU A 1 81 ? -14.724 -12.223 -17.020 1.00 72.00 81 LEU A O 1
ATOM 605 N N . PRO A 1 82 ? -13.628 -13.620 -18.412 1.00 76.25 82 PRO A N 1
ATOM 606 C CA . PRO A 1 82 ? -13.431 -14.644 -17.399 1.00 76.25 82 PRO A CA 1
ATOM 607 C C . PRO A 1 82 ? -12.652 -14.073 -16.209 1.00 76.25 82 PRO A C 1
ATOM 609 O O . PRO A 1 82 ? -11.741 -13.266 -16.390 1.00 76.25 82 PRO A O 1
ATOM 612 N N . PHE A 1 83 ? -12.978 -14.506 -14.994 1.00 75.88 83 PHE A N 1
ATOM 613 C CA . PHE A 1 83 ? -12.258 -14.114 -13.783 1.00 75.88 83 PHE A CA 1
ATOM 614 C C . PHE A 1 83 ? -12.011 -15.314 -12.873 1.00 75.88 83 PHE A C 1
ATOM 616 O O . PHE A 1 83 ? -12.763 -16.289 -12.898 1.00 75.88 83 PHE A O 1
ATOM 623 N N . ASP A 1 84 ? -10.950 -15.228 -12.074 1.00 77.75 84 ASP A N 1
ATOM 624 C CA . ASP A 1 84 ? -10.669 -16.146 -10.975 1.00 77.75 84 ASP A CA 1
ATOM 625 C C . ASP A 1 84 ? -11.081 -15.521 -9.636 1.00 77.75 84 ASP A C 1
ATOM 627 O O . ASP A 1 84 ? -10.934 -14.316 -9.413 1.00 77.75 84 ASP A O 1
ATOM 631 N N . ILE A 1 85 ? -11.585 -16.367 -8.740 1.00 77.62 85 ILE A N 1
ATOM 632 C CA . ILE A 1 85 ? -11.933 -16.007 -7.364 1.00 77.62 85 ILE A CA 1
ATOM 633 C C . ILE A 1 85 ? -10.672 -16.216 -6.529 1.00 77.62 85 ILE A C 1
ATOM 635 O O . ILE A 1 85 ? -10.299 -17.341 -6.187 1.00 77.62 85 ILE A O 1
ATOM 639 N N . ALA A 1 86 ? -10.001 -15.121 -6.195 1.00 79.44 86 ALA A N 1
ATOM 640 C CA . ALA A 1 86 ? -8.714 -15.142 -5.517 1.00 79.44 86 ALA A CA 1
ATOM 641 C C . ALA A 1 86 ? -8.848 -15.154 -3.987 1.00 79.44 86 ALA A C 1
ATOM 643 O O . ALA A 1 86 ? -8.049 -14.536 -3.298 1.00 79.44 86 ALA A O 1
ATOM 644 N N . TYR A 1 87 ? -9.823 -15.884 -3.444 1.00 79.81 87 TYR A N 1
ATOM 645 C CA . TYR A 1 87 ? -9.985 -16.063 -1.999 1.00 79.81 87 TYR A CA 1
ATOM 646 C C . TYR A 1 87 ? -9.292 -17.344 -1.551 1.00 79.81 87 TYR A C 1
ATOM 648 O O . TYR A 1 87 ? -9.418 -18.386 -2.199 1.00 79.81 87 TYR A O 1
ATOM 656 N N . ALA A 1 88 ? -8.594 -17.284 -0.421 1.00 76.50 88 ALA A N 1
ATOM 657 C CA . ALA A 1 88 ? -8.005 -18.461 0.208 1.00 76.50 88 ALA A CA 1
ATOM 658 C C . ALA A 1 88 ? -9.080 -19.452 0.690 1.00 76.50 88 ALA A C 1
ATOM 660 O O . ALA A 1 88 ? -8.868 -20.663 0.664 1.00 76.50 88 ALA A O 1
ATOM 661 N N . SER A 1 89 ? -10.263 -18.946 1.060 1.00 71.12 89 SER A N 1
ATOM 662 C CA . SER A 1 89 ? -11.443 -19.742 1.403 1.00 71.12 89 SER A CA 1
ATOM 663 C C . SER A 1 89 ? -12.655 -19.323 0.574 1.00 71.12 89 SER A C 1
ATOM 665 O O . SER A 1 89 ? -13.014 -18.152 0.527 1.00 71.12 89 SER A O 1
ATOM 667 N N . ARG A 1 90 ? -13.351 -20.298 -0.025 1.00 64.06 90 ARG A N 1
ATOM 668 C CA . ARG A 1 90 ? -14.617 -20.077 -0.757 1.00 64.06 90 ARG A CA 1
ATOM 669 C C . ARG A 1 90 ? -15.845 -19.948 0.154 1.00 64.06 90 ARG A C 1
ATOM 671 O O . ARG A 1 90 ? -16.967 -19.927 -0.338 1.00 64.06 90 ARG A O 1
ATOM 678 N N . GLN A 1 91 ? -15.650 -19.929 1.472 1.00 58.16 91 GLN A N 1
ATOM 679 C CA . GLN A 1 91 ? -16.743 -19.793 2.439 1.00 58.16 91 GLN A CA 1
ATOM 680 C C . GLN A 1 91 ? -17.181 -18.338 2.641 1.00 58.16 91 GLN A C 1
ATOM 682 O O . GLN A 1 91 ? -18.249 -18.106 3.203 1.00 58.16 91 GLN A O 1
ATOM 687 N N . GLN A 1 92 ? -16.386 -17.363 2.188 1.00 56.12 92 GLN A N 1
ATOM 688 C CA . GLN A 1 92 ? -16.800 -15.964 2.188 1.00 56.12 92 GLN A CA 1
ATOM 689 C C . GLN A 1 92 ? -17.647 -15.687 0.937 1.00 56.12 92 GLN A C 1
ATOM 691 O O . GLN A 1 92 ? -17.206 -16.001 -0.172 1.00 56.12 92 GLN A O 1
ATOM 696 N N . PRO A 1 93 ? -18.877 -15.161 1.084 1.00 56.38 93 PRO A N 1
ATOM 697 C CA . PRO A 1 93 ? -19.676 -14.777 -0.068 1.00 56.38 93 PRO A CA 1
ATOM 698 C C . PRO A 1 93 ? -18.995 -13.612 -0.787 1.00 56.38 93 PRO A C 1
ATOM 700 O O . PRO A 1 93 ? -18.485 -12.709 -0.132 1.00 56.38 93 PRO A O 1
ATOM 703 N N . LEU A 1 94 ? -19.040 -13.610 -2.121 1.00 56.38 94 LEU A N 1
ATOM 704 C CA . LEU A 1 94 ? -18.706 -12.418 -2.897 1.00 56.38 94 LEU A CA 1
ATOM 705 C C . LEU A 1 94 ? -19.725 -11.324 -2.557 1.00 56.38 94 LEU A C 1
ATOM 707 O O . LEU A 1 94 ? -20.927 -11.490 -2.778 1.00 56.38 94 LEU A O 1
ATOM 711 N N . GLN A 1 95 ? -19.245 -10.226 -2.000 1.00 54.38 95 GLN A N 1
ATOM 712 C CA . GLN A 1 95 ? -20.000 -9.048 -1.620 1.00 54.38 95 GLN A CA 1
ATOM 713 C C . GLN A 1 95 ? -19.761 -7.900 -2.598 1.00 54.38 95 GLN A C 1
ATOM 715 O O . GLN A 1 95 ? -18.828 -7.870 -3.397 1.00 54.38 95 GLN A O 1
ATOM 720 N N . THR A 1 96 ? -20.632 -6.902 -2.512 1.00 48.06 96 THR A N 1
ATOM 721 C CA . THR A 1 96 ? -20.562 -5.699 -3.341 1.00 48.06 96 THR A CA 1
ATOM 722 C C . THR A 1 96 ? -19.312 -4.850 -3.076 1.00 48.06 96 THR A C 1
ATOM 724 O O . THR A 1 96 ? -18.887 -4.053 -3.907 1.00 48.06 96 THR A O 1
ATOM 727 N N . SER A 1 97 ? -18.719 -4.997 -1.894 1.00 46.56 97 SER A N 1
ATOM 728 C CA . SER A 1 97 ? -17.467 -4.353 -1.485 1.00 46.56 97 SER A CA 1
ATOM 729 C C . SER A 1 97 ? -16.247 -4.916 -2.226 1.00 46.56 97 SER A C 1
ATOM 731 O O . SER A 1 97 ? -15.309 -4.169 -2.517 1.00 46.56 97 SER A O 1
ATOM 733 N N . ASP A 1 98 ? -16.288 -6.189 -2.629 1.00 49.66 98 ASP A N 1
ATOM 734 C CA . ASP A 1 98 ? -15.212 -6.861 -3.372 1.00 49.66 98 ASP A CA 1
ATOM 735 C C . ASP A 1 98 ? -14.980 -6.250 -4.765 1.00 49.66 98 ASP A C 1
ATOM 737 O O . ASP A 1 98 ? -13.923 -6.426 -5.375 1.00 49.66 98 ASP A O 1
ATOM 741 N N . TRP A 1 99 ? -15.952 -5.472 -5.250 1.00 47.22 99 TRP A N 1
ATOM 742 C CA . TRP A 1 99 ? -15.918 -4.757 -6.525 1.00 47.22 99 TRP A CA 1
ATOM 743 C C . TRP A 1 99 ? -14.925 -3.591 -6.541 1.00 47.22 99 TRP A C 1
ATOM 745 O O . TRP A 1 99 ? -14.421 -3.238 -7.605 1.00 47.22 99 TRP A O 1
ATOM 755 N N . TRP A 1 100 ? -14.625 -3.002 -5.378 1.00 44.25 100 TRP A N 1
ATOM 756 C CA . TRP A 1 100 ? -13.818 -1.779 -5.276 1.00 44.25 100 TRP A CA 1
ATOM 757 C C . TRP A 1 100 ? -12.336 -2.047 -5.032 1.00 44.25 100 TRP A C 1
ATOM 759 O O . TRP A 1 100 ? -11.494 -1.223 -5.383 1.00 44.25 100 TRP A O 1
ATOM 769 N N . THR A 1 101 ? -12.007 -3.199 -4.443 1.00 55.12 101 THR A N 1
ATOM 770 C CA . THR A 1 101 ? -10.611 -3.576 -4.190 1.00 55.12 101 THR A CA 1
ATOM 771 C C . THR A 1 101 ? -10.012 -4.391 -5.332 1.00 55.12 101 THR A C 1
ATOM 773 O O . THR A 1 101 ? -8.798 -4.424 -5.457 1.00 55.12 101 THR A O 1
ATOM 776 N N . GLY A 1 102 ? -10.810 -5.067 -6.169 1.00 61.69 102 GLY A N 1
ATOM 777 C CA . GLY A 1 102 ? -10.347 -5.819 -7.350 1.00 61.69 102 GLY A CA 1
ATOM 778 C C . GLY A 1 102 ? -9.452 -7.042 -7.071 1.00 61.69 102 GLY A C 1
ATOM 779 O O . GLY A 1 102 ? -9.350 -7.928 -7.909 1.00 61.69 102 GLY A O 1
ATOM 780 N N . ILE A 1 103 ? -8.839 -7.144 -5.890 1.00 72.94 103 ILE A N 1
ATOM 781 C CA . ILE A 1 103 ? -7.900 -8.207 -5.511 1.00 72.94 103 ILE A CA 1
ATOM 782 C C . ILE A 1 103 ? -8.571 -9.577 -5.350 1.00 72.94 103 ILE A C 1
ATOM 784 O O . ILE A 1 103 ? -7.959 -10.589 -5.696 1.00 72.94 103 ILE A O 1
ATOM 788 N N . GLY A 1 104 ? -9.826 -9.621 -4.886 1.00 72.62 104 GLY A N 1
ATOM 789 C CA . GLY A 1 104 ? -10.615 -10.854 -4.767 1.00 72.62 104 GLY A CA 1
ATOM 790 C C . GLY A 1 104 ? -11.138 -11.401 -6.103 1.00 72.62 104 GLY A C 1
ATOM 791 O O . GLY A 1 104 ? -11.441 -12.592 -6.199 1.00 72.62 104 GLY A O 1
ATOM 792 N N . LEU A 1 105 ? -11.206 -10.562 -7.145 1.00 76.19 105 LEU A N 1
ATOM 793 C CA . LEU A 1 105 ? -11.741 -10.892 -8.470 1.00 76.19 105 LEU A CA 1
ATOM 794 C C . LEU A 1 105 ? -10.706 -10.583 -9.559 1.00 76.19 105 LEU A C 1
ATOM 796 O O . LEU A 1 105 ? -10.655 -9.484 -10.107 1.00 76.19 105 LEU A O 1
ATOM 800 N N . GLN A 1 106 ? -9.887 -11.575 -9.901 1.00 81.12 106 GLN A N 1
ATOM 801 C CA . GLN A 1 106 ? -8.780 -11.400 -10.843 1.00 81.12 106 GLN A CA 1
ATOM 802 C C . GLN A 1 106 ? -9.230 -11.752 -12.267 1.00 81.12 106 GLN A C 1
ATOM 804 O O . GLN A 1 106 ? -9.379 -12.929 -12.602 1.00 81.12 106 GLN A O 1
ATOM 809 N N . TRP A 1 107 ? -9.460 -10.746 -13.115 1.00 76.12 107 TRP A N 1
ATOM 810 C CA . TRP A 1 107 ? -9.854 -10.946 -14.517 1.00 76.12 107 TRP A CA 1
ATOM 811 C C . TRP A 1 107 ? -8.739 -11.560 -15.377 1.00 76.12 107 TRP A C 1
ATOM 813 O O . TRP A 1 107 ? -7.552 -11.365 -15.107 1.00 76.12 107 TRP A O 1
ATOM 823 N N . SER A 1 108 ? -9.153 -12.266 -16.434 1.00 72.62 108 SER A N 1
ATOM 824 C CA . SER A 1 108 ? -8.319 -12.875 -17.477 1.00 72.62 108 SER A CA 1
ATOM 825 C C . SER A 1 108 ? -7.229 -11.931 -17.986 1.00 72.62 108 SER A C 1
ATOM 827 O O . SER A 1 108 ? -7.489 -10.759 -18.240 1.00 72.62 108 SER A O 1
ATOM 829 N N . ASN A 1 109 ? -6.024 -12.467 -18.190 1.00 70.50 109 ASN A N 1
ATOM 830 C CA . ASN A 1 109 ? -4.890 -11.760 -18.796 1.00 70.50 109 ASN A CA 1
ATOM 831 C C . ASN A 1 109 ? -4.852 -11.895 -20.334 1.00 70.50 109 ASN A C 1
ATOM 833 O O . ASN A 1 109 ? -3.775 -11.825 -20.928 1.00 70.50 109 ASN A O 1
ATOM 837 N N . ASP A 1 110 ? -5.983 -12.162 -20.997 1.00 63.22 110 ASP A N 1
ATOM 838 C CA . ASP A 1 110 ? -5.988 -12.333 -22.451 1.00 63.22 110 ASP A CA 1
ATOM 839 C C . ASP A 1 110 ? -5.509 -11.072 -23.192 1.00 63.22 110 ASP A C 1
ATOM 841 O O . ASP A 1 110 ? -5.751 -9.934 -22.803 1.00 63.22 110 ASP A O 1
ATOM 845 N N . ASN A 1 111 ? -4.791 -11.282 -24.298 1.00 51.62 111 ASN A N 1
ATOM 846 C CA . ASN A 1 111 ? -4.092 -10.228 -25.045 1.00 51.62 111 ASN A CA 1
ATOM 847 C C . ASN A 1 111 ? -5.005 -9.142 -25.654 1.00 51.62 111 ASN A C 1
ATOM 849 O O . ASN A 1 111 ? -4.493 -8.203 -26.272 1.00 51.62 111 ASN A O 1
ATOM 853 N N . GLN A 1 112 ? -6.328 -9.273 -25.534 1.00 51.81 112 GLN A N 1
ATOM 854 C CA . GLN A 1 112 ? -7.300 -8.329 -26.085 1.00 51.81 112 GLN A CA 1
ATOM 855 C C . GLN A 1 112 ? -7.808 -7.331 -25.039 1.00 51.81 112 GLN A C 1
ATOM 857 O O . GLN A 1 112 ? -8.227 -6.232 -25.414 1.00 51.81 112 GLN A O 1
ATOM 862 N N . THR A 1 113 ? -7.711 -7.662 -23.749 1.00 52.91 113 THR A N 1
ATOM 863 C CA . THR A 1 113 ? -8.281 -6.872 -22.657 1.00 52.91 113 THR A CA 1
ATOM 864 C C . THR A 1 113 ? -7.259 -6.572 -21.567 1.00 52.91 113 THR A C 1
ATOM 866 O O . THR A 1 113 ? -6.252 -7.256 -21.402 1.00 52.91 113 THR A O 1
ATOM 869 N N . ALA A 1 114 ? -7.439 -5.462 -20.852 1.00 60.44 114 ALA A N 1
ATOM 870 C CA . ALA A 1 114 ? -6.491 -5.066 -19.817 1.00 60.44 114 ALA A CA 1
ATOM 871 C C . ALA A 1 114 ? -6.732 -5.906 -18.548 1.00 60.44 114 ALA A C 1
ATOM 873 O O . ALA A 1 114 ? -7.422 -5.446 -17.640 1.00 60.44 114 ALA A O 1
ATOM 874 N N . GLY A 1 115 ? -6.172 -7.118 -18.513 1.00 71.88 115 GLY A N 1
ATOM 875 C CA . GLY A 1 115 ? -6.334 -8.105 -17.439 1.00 71.88 115 GLY A CA 1
ATOM 876 C C . GLY A 1 115 ? -5.835 -7.685 -16.057 1.00 71.88 115 GLY A C 1
ATOM 877 O O . GLY A 1 115 ? -5.325 -6.577 -15.874 1.00 71.88 115 GLY A O 1
ATOM 878 N N . TRP A 1 116 ? -5.993 -8.568 -15.060 1.00 81.19 116 TRP A N 1
ATOM 879 C CA . TRP A 1 116 ? -5.567 -8.298 -13.678 1.00 81.19 116 TRP A CA 1
ATOM 880 C C . TRP A 1 116 ? -4.083 -7.940 -13.585 1.00 81.19 116 TRP A C 1
ATOM 882 O O . TRP A 1 116 ? -3.724 -7.049 -12.821 1.00 81.19 116 TRP A O 1
ATOM 892 N N . VAL A 1 117 ? -3.230 -8.595 -14.373 1.00 84.62 117 VAL A N 1
ATOM 893 C CA . VAL A 1 117 ? -1.798 -8.298 -14.446 1.00 84.62 117 VAL A CA 1
ATOM 894 C C . VAL A 1 117 ? -1.487 -7.569 -15.751 1.00 84.62 117 VAL A C 1
ATOM 896 O O . VAL A 1 117 ? -1.837 -8.031 -16.833 1.00 84.62 117 VAL A O 1
ATOM 899 N N . VAL A 1 118 ? -0.798 -6.435 -15.653 1.00 81.25 118 VAL A N 1
ATOM 900 C CA . VAL A 1 118 ? -0.368 -5.602 -16.787 1.00 81.25 118 VAL A CA 1
ATOM 901 C C . VAL A 1 118 ? 1.144 -5.367 -16.745 1.00 81.25 118 VAL A C 1
ATOM 903 O O . VAL A 1 118 ? 1.791 -5.700 -15.754 1.00 81.25 118 VAL A O 1
ATOM 906 N N . GLY A 1 119 ? 1.719 -4.794 -17.808 1.00 77.19 119 GLY A N 1
ATOM 907 C CA . GLY A 1 119 ? 3.133 -4.402 -17.845 1.00 77.19 119 GLY A CA 1
ATOM 908 C C . GLY A 1 119 ? 4.106 -5.536 -18.179 1.00 77.19 119 GLY A C 1
ATOM 909 O O . GLY A 1 119 ? 5.314 -5.333 -18.187 1.00 77.19 119 GLY A O 1
ATOM 910 N N . ARG A 1 120 ? 3.610 -6.748 -18.467 1.00 74.50 120 ARG A N 1
ATOM 911 C CA . ARG A 1 120 ? 4.459 -7.933 -18.695 1.00 74.50 120 ARG A CA 1
ATOM 912 C C . ARG A 1 120 ? 4.935 -8.136 -20.129 1.00 74.50 120 ARG A C 1
ATOM 914 O O . ARG A 1 120 ? 5.663 -9.090 -20.395 1.00 74.50 120 ARG A O 1
ATOM 921 N N . LYS A 1 121 ? 4.530 -7.284 -21.067 1.00 68.69 121 LYS A N 1
ATOM 922 C CA . LYS A 1 121 ? 5.019 -7.398 -22.444 1.00 68.69 121 LYS A CA 1
ATOM 923 C C . LYS A 1 121 ? 6.471 -6.919 -22.531 1.00 68.69 121 LYS A C 1
ATOM 925 O O . LYS A 1 121 ? 6.843 -6.022 -21.773 1.00 68.69 121 LYS A O 1
ATOM 930 N N . PRO A 1 122 ? 7.290 -7.461 -23.450 1.00 62.09 122 PRO A N 1
ATOM 931 C CA . PRO A 1 122 ? 8.640 -6.954 -23.692 1.00 62.09 122 PRO A CA 1
ATOM 932 C C . PRO A 1 122 ? 8.656 -5.446 -23.981 1.00 62.09 122 PRO A C 1
ATOM 934 O O . PRO A 1 122 ? 9.467 -4.728 -23.405 1.00 62.09 122 PRO A O 1
ATOM 937 N N . GLU A 1 123 ? 7.709 -4.947 -24.785 1.00 56.75 123 GLU A N 1
ATOM 938 C CA . GLU A 1 123 ? 7.552 -3.510 -25.058 1.00 56.75 123 GLU A CA 1
ATOM 939 C C . GLU A 1 123 ? 7.097 -2.678 -23.844 1.00 56.75 123 GLU A C 1
ATOM 941 O O . GLU A 1 123 ? 7.287 -1.466 -23.822 1.00 56.75 123 GLU A O 1
ATOM 946 N N . GLU A 1 124 ? 6.520 -3.321 -22.828 1.00 55.28 124 GLU A N 1
ATOM 947 C CA . GLU A 1 124 ? 6.106 -2.707 -21.559 1.00 55.28 124 GLU A CA 1
ATOM 948 C C . GLU A 1 124 ? 7.160 -2.909 -20.458 1.00 55.28 124 GLU A C 1
ATOM 950 O O . GLU A 1 124 ? 6.929 -2.585 -19.294 1.00 55.28 124 GLU A O 1
ATOM 955 N N . GLY A 1 125 ? 8.328 -3.443 -20.823 1.00 53.69 125 GLY A N 1
ATOM 956 C CA . GLY A 1 125 ? 9.462 -3.545 -19.927 1.00 53.69 125 GLY A CA 1
ATOM 957 C C . GLY A 1 125 ? 9.468 -4.751 -19.001 1.00 53.69 125 GLY A C 1
ATOM 958 O O . GLY A 1 125 ? 10.329 -4.788 -18.137 1.00 53.69 125 GLY A O 1
ATOM 959 N N . GLN A 1 126 ? 8.569 -5.727 -19.167 1.00 68.50 126 GLN A N 1
ATOM 960 C CA . GLN A 1 126 ? 8.425 -6.870 -18.245 1.00 68.50 126 GLN A CA 1
ATOM 961 C C . GLN A 1 126 ? 8.232 -6.454 -16.769 1.00 68.50 126 GLN A C 1
ATOM 963 O O . GLN A 1 126 ? 8.596 -7.171 -15.836 1.00 68.50 126 GLN A O 1
ATOM 968 N N . ALA A 1 127 ? 7.618 -5.293 -16.551 1.00 70.44 127 ALA A N 1
ATOM 969 C CA . ALA A 1 127 ? 7.235 -4.784 -15.246 1.00 70.44 127 ALA A CA 1
ATOM 970 C C . ALA A 1 127 ? 5.846 -5.322 -14.875 1.00 70.44 127 ALA A C 1
ATOM 972 O O . ALA A 1 127 ? 4.826 -4.655 -15.062 1.00 70.44 127 ALA A O 1
ATOM 973 N N . GLY A 1 128 ? 5.784 -6.557 -14.373 1.00 85.44 128 GLY A N 1
ATOM 974 C CA . GLY A 1 128 ? 4.526 -7.139 -13.927 1.00 85.44 128 GLY A CA 1
ATOM 975 C C . GLY A 1 128 ? 3.918 -6.329 -12.790 1.00 85.44 128 GLY A C 1
ATOM 976 O O . GLY A 1 128 ? 4.547 -6.141 -11.755 1.00 85.44 128 GLY A O 1
ATOM 977 N N . ARG A 1 129 ? 2.678 -5.871 -12.957 1.00 89.00 129 ARG A N 1
ATOM 978 C CA . ARG A 1 129 ? 1.934 -5.183 -11.896 1.00 89.00 129 ARG A CA 1
ATOM 979 C C . ARG A 1 129 ? 0.459 -5.561 -11.914 1.00 89.00 129 ARG A C 1
ATOM 981 O O . ARG A 1 129 ? -0.109 -5.755 -12.988 1.00 89.00 129 ARG A O 1
ATOM 988 N N . SER A 1 130 ? -0.167 -5.685 -10.746 1.00 88.88 130 SER A N 1
ATOM 989 C CA . SER A 1 130 ? -1.612 -5.934 -10.654 1.00 88.88 130 SER A CA 1
ATOM 990 C C . SER A 1 130 ? -2.407 -4.716 -11.127 1.00 88.88 130 SER A C 1
ATOM 992 O O . SER A 1 130 ? -1.842 -3.653 -11.360 1.00 88.88 130 SER A O 1
ATOM 994 N N . LYS A 1 131 ? -3.735 -4.781 -11.203 1.00 83.69 131 LYS A N 1
ATOM 995 C CA . LYS A 1 131 ? -4.533 -3.552 -11.135 1.00 83.69 131 LYS A CA 1
ATOM 996 C C . LYS A 1 131 ? -4.365 -2.939 -9.753 1.00 83.69 131 LYS A C 1
ATOM 998 O O . LYS A 1 131 ? -4.125 -3.646 -8.772 1.00 83.69 131 LYS A O 1
ATOM 1003 N N . ALA A 1 132 ? -4.403 -1.616 -9.710 1.00 81.06 132 ALA A N 1
ATOM 1004 C CA . ALA A 1 132 ? -4.279 -0.917 -8.452 1.00 81.06 132 ALA A CA 1
ATOM 1005 C C . ALA A 1 132 ? -5.584 -0.990 -7.662 1.00 81.06 132 ALA A C 1
ATOM 1007 O O . ALA A 1 132 ? -6.671 -1.074 -8.236 1.00 81.06 132 ALA A O 1
ATOM 1008 N N . PHE A 1 133 ? -5.451 -0.938 -6.348 1.00 83.25 133 PHE A N 1
ATOM 1009 C CA . PHE A 1 133 ? -6.545 -0.967 -5.393 1.00 83.25 133 PHE A CA 1
ATOM 1010 C C . PHE A 1 133 ? -6.275 0.020 -4.268 1.00 83.25 133 PHE A C 1
ATOM 1012 O O . PHE A 1 133 ? -5.150 0.481 -4.098 1.00 83.25 133 PHE A O 1
ATOM 1019 N N . ILE A 1 134 ? -7.312 0.422 -3.540 1.00 81.25 134 ILE A N 1
ATOM 1020 C CA . ILE A 1 134 ? -7.217 1.565 -2.630 1.00 81.25 134 ILE A CA 1
ATOM 1021 C C . ILE A 1 134 ? -7.623 1.141 -1.225 1.00 81.25 134 ILE A C 1
ATOM 1023 O O . ILE A 1 134 ? -8.721 0.632 -1.013 1.00 81.25 134 ILE A O 1
ATOM 1027 N N . ALA A 1 135 ? -6.740 1.424 -0.274 1.00 82.12 135 ALA A N 1
ATOM 1028 C CA . ALA A 1 135 ? -7.046 1.491 1.145 1.00 82.12 135 ALA A CA 1
ATOM 1029 C C . ALA A 1 135 ? -6.440 2.805 1.638 1.00 82.12 135 ALA A C 1
ATOM 1031 O O . ALA A 1 135 ? -5.229 2.896 1.834 1.00 82.12 135 ALA A O 1
ATOM 1032 N N . GLU A 1 136 ? -7.263 3.855 1.723 1.00 81.81 136 GLU A N 1
ATOM 1033 C CA . GLU A 1 136 ? -6.763 5.211 1.964 1.00 81.81 136 GLU A CA 1
ATOM 1034 C C . GLU A 1 136 ? -5.935 5.270 3.259 1.00 81.81 136 GLU A C 1
ATOM 1036 O O . GLU A 1 136 ? -6.371 4.718 4.268 1.00 81.81 136 GLU A O 1
ATOM 1041 N N . PRO A 1 137 ? -4.763 5.931 3.247 1.00 85.06 137 PRO A N 1
ATOM 1042 C CA . PRO A 1 137 ? -4.298 6.882 2.233 1.00 85.06 137 PRO A CA 1
ATOM 1043 C C . PRO A 1 137 ? -3.551 6.248 1.044 1.00 85.06 137 PRO A C 1
ATOM 1045 O O . PRO A 1 137 ? -3.113 6.963 0.144 1.00 85.06 137 PRO A O 1
ATOM 1048 N N . PHE A 1 138 ? -3.398 4.924 1.011 1.00 90.31 138 PHE A N 1
ATOM 1049 C CA . PHE A 1 138 ? -2.579 4.250 0.012 1.00 90.31 138 PHE A CA 1
ATOM 1050 C C . PHE A 1 138 ? -3.356 3.859 -1.246 1.00 90.31 138 PHE A C 1
ATOM 1052 O O . PHE A 1 138 ? -4.407 3.214 -1.212 1.00 90.31 138 PHE A O 1
ATOM 1059 N N . HIS A 1 139 ? -2.752 4.185 -2.381 1.00 88.88 139 HIS A N 1
ATOM 1060 C CA . HIS A 1 139 ? -2.968 3.526 -3.654 1.00 88.88 139 HIS A CA 1
ATOM 1061 C C . HIS A 1 139 ? -1.970 2.365 -3.766 1.00 88.88 139 HIS A C 1
ATOM 1063 O O . HIS A 1 139 ? -0.755 2.569 -3.782 1.00 88.88 139 HIS A O 1
ATOM 1069 N N . LEU A 1 140 ? -2.490 1.144 -3.787 1.00 91.69 140 LEU A N 1
ATOM 1070 C CA . LEU A 1 140 ? -1.754 -0.101 -3.602 1.00 91.69 140 LEU A CA 1
ATOM 1071 C C . LEU A 1 140 ? -1.701 -0.903 -4.900 1.00 91.69 140 LEU A C 1
ATOM 1073 O O . LEU A 1 140 ? -2.648 -0.896 -5.688 1.00 91.69 140 LEU A O 1
ATOM 1077 N N . GLN A 1 141 ? -0.601 -1.615 -5.129 1.00 92.44 141 GLN A N 1
ATOM 1078 C CA . GLN A 1 141 ? -0.462 -2.502 -6.284 1.00 92.44 141 GLN A CA 1
ATOM 1079 C C . GLN A 1 141 ? 0.575 -3.584 -5.998 1.00 92.44 141 GLN A C 1
ATOM 1081 O O . GLN A 1 141 ? 1.641 -3.281 -5.469 1.00 92.44 141 GLN A O 1
ATOM 1086 N N . PHE A 1 142 ? 0.311 -4.833 -6.376 1.00 94.25 142 PHE A N 1
ATOM 1087 C CA . PHE A 1 142 ? 1.384 -5.823 -6.401 1.00 94.25 142 PHE A CA 1
ATOM 1088 C C . PHE A 1 142 ? 2.294 -5.543 -7.587 1.00 94.25 142 PHE A C 1
ATOM 1090 O O . PHE A 1 142 ? 1.803 -5.300 -8.690 1.00 94.25 142 PHE A O 1
ATOM 1097 N N . VAL A 1 143 ? 3.599 -5.599 -7.361 1.00 93.69 143 VAL A N 1
ATOM 1098 C CA . VAL A 1 143 ? 4.634 -5.417 -8.380 1.00 93.69 143 VAL A CA 1
ATOM 1099 C C . VAL A 1 143 ? 5.549 -6.630 -8.401 1.00 93.69 143 VAL A C 1
ATOM 1101 O O . VAL A 1 143 ? 5.731 -7.301 -7.386 1.00 93.69 143 VAL A O 1
ATOM 1104 N N . ASP A 1 144 ? 6.070 -6.934 -9.577 1.00 91.94 144 ASP A N 1
ATOM 1105 C CA . ASP A 1 144 ? 6.941 -8.069 -9.848 1.00 91.94 144 ASP A CA 1
ATOM 1106 C C . ASP A 1 144 ? 7.754 -7.746 -11.107 1.00 91.94 144 ASP A C 1
ATOM 1108 O O . ASP A 1 144 ? 7.338 -8.020 -12.240 1.00 91.94 144 ASP A O 1
ATOM 1112 N N . TYR A 1 145 ? 8.839 -7.001 -10.907 1.00 89.19 145 TYR A N 1
ATOM 1113 C CA . TYR A 1 145 ? 9.677 -6.461 -11.971 1.00 89.19 145 TYR A CA 1
ATOM 1114 C C . TYR A 1 145 ? 10.757 -7.472 -12.362 1.00 89.19 145 TYR A C 1
ATOM 1116 O O . TYR A 1 145 ? 11.509 -7.943 -11.513 1.00 89.19 145 TYR A O 1
ATOM 1124 N N . GLY A 1 146 ? 10.813 -7.813 -13.652 1.00 82.19 146 GLY A N 1
ATOM 1125 C CA . GLY A 1 146 ? 11.821 -8.713 -14.215 1.00 82.19 146 GLY A CA 1
ATOM 1126 C C . GLY A 1 146 ? 13.075 -7.991 -14.712 1.00 82.19 146 GLY A C 1
ATOM 1127 O O . GLY A 1 146 ? 13.156 -6.767 -14.707 1.00 82.19 146 GLY A O 1
ATOM 1128 N N . ASP A 1 147 ? 14.058 -8.755 -15.182 1.00 81.69 147 ASP A N 1
ATOM 1129 C CA . ASP A 1 147 ? 15.218 -8.184 -15.871 1.00 81.69 147 ASP A CA 1
ATOM 1130 C C . ASP A 1 147 ? 14.826 -7.687 -17.270 1.00 81.69 147 ASP A C 1
ATOM 1132 O O . ASP A 1 147 ? 14.313 -8.441 -18.099 1.00 81.69 147 ASP A O 1
ATOM 1136 N N . SER A 1 148 ? 15.029 -6.394 -17.525 1.00 79.50 148 SER A N 1
ATOM 1137 C CA . 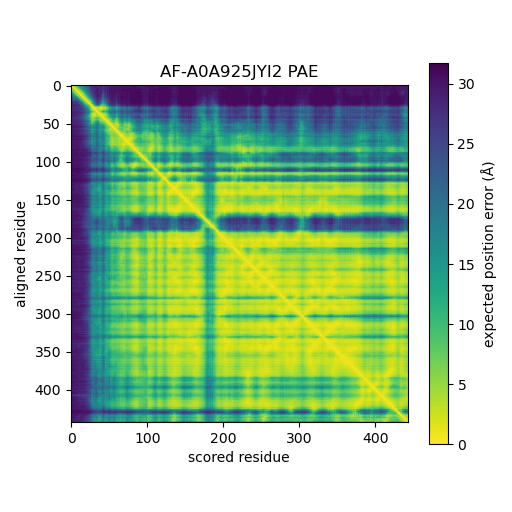SER A 1 148 ? 14.669 -5.746 -18.784 1.00 79.50 148 SER A CA 1
ATOM 1138 C C . SER A 1 148 ? 15.361 -4.390 -18.943 1.00 79.50 148 SER A C 1
ATOM 1140 O O . SER A 1 148 ? 15.500 -3.648 -17.963 1.00 79.50 148 SER A O 1
ATOM 1142 N N . PRO A 1 149 ? 15.694 -3.966 -20.180 1.00 80.31 149 PRO A N 1
ATOM 1143 C CA . PRO A 1 149 ? 16.210 -2.623 -20.448 1.00 80.31 149 PRO A CA 1
ATOM 1144 C C . PRO A 1 149 ? 15.328 -1.485 -19.910 1.00 80.31 149 PRO A C 1
ATOM 1146 O O . PRO A 1 149 ? 15.844 -0.428 -19.557 1.00 80.31 149 PRO A O 1
ATOM 1149 N N . ALA A 1 150 ? 14.010 -1.688 -19.816 1.00 79.38 150 ALA A N 1
ATOM 1150 C CA . ALA A 1 150 ? 13.083 -0.689 -19.278 1.00 79.38 150 ALA A CA 1
ATOM 1151 C C . ALA A 1 150 ? 13.182 -0.516 -17.750 1.00 79.38 150 ALA A C 1
ATOM 1153 O O . ALA A 1 150 ? 12.780 0.518 -17.223 1.00 79.38 150 ALA A O 1
ATOM 1154 N N . ILE A 1 151 ? 13.707 -1.525 -17.048 1.00 82.06 151 ILE A N 1
ATOM 1155 C CA . ILE A 1 151 ? 13.857 -1.570 -15.586 1.00 82.06 151 ILE A CA 1
ATOM 1156 C C . ILE A 1 151 ? 15.279 -1.168 -15.161 1.00 82.06 151 ILE A C 1
ATOM 1158 O O . ILE A 1 151 ? 15.499 -0.772 -14.017 1.00 82.06 151 ILE A O 1
ATOM 1162 N N . ALA A 1 152 ? 16.226 -1.124 -16.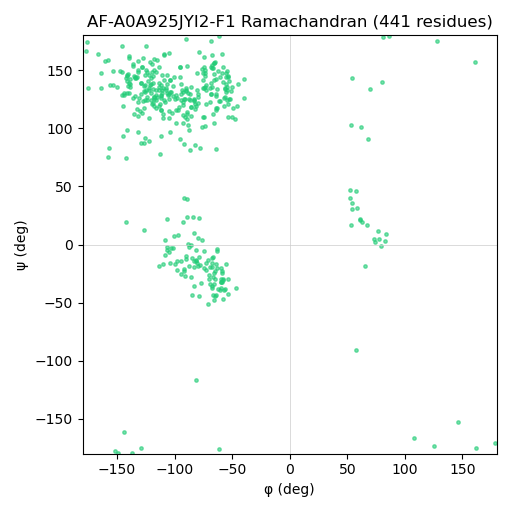105 1.00 81.56 152 ALA A N 1
ATOM 1163 C CA . ALA A 1 152 ? 17.588 -0.633 -15.893 1.00 81.56 152 ALA A CA 1
ATOM 1164 C C . ALA A 1 152 ? 17.694 0.714 -15.135 1.00 81.56 152 ALA A C 1
ATOM 1166 O O . ALA A 1 152 ? 18.597 0.827 -14.303 1.00 81.56 152 ALA A O 1
ATOM 1167 N N . PRO A 1 153 ? 16.798 1.715 -15.323 1.00 83.75 153 PRO A N 1
ATOM 1168 C CA . PRO A 1 153 ? 16.852 2.968 -14.563 1.00 83.75 153 PRO A CA 1
ATOM 1169 C C . PRO A 1 153 ? 16.738 2.815 -13.038 1.00 83.75 153 PRO A C 1
ATOM 1171 O O . PRO A 1 153 ? 17.157 3.723 -12.319 1.00 83.75 153 PRO A O 1
ATOM 1174 N N . LEU A 1 154 ? 16.199 1.693 -12.535 1.00 88.06 154 LEU A N 1
ATOM 1175 C CA . LEU A 1 154 ? 16.120 1.425 -11.096 1.00 88.06 154 LEU A CA 1
ATOM 1176 C C . LEU A 1 154 ? 17.498 1.215 -10.464 1.00 88.06 154 LEU A C 1
ATOM 1178 O O . LEU A 1 154 ? 17.702 1.623 -9.328 1.00 88.06 154 LEU A O 1
ATOM 1182 N N . GLY A 1 155 ? 18.436 0.593 -11.186 1.00 88.12 155 GLY A N 1
ATOM 1183 C CA . GLY A 1 155 ? 19.833 0.465 -10.763 1.00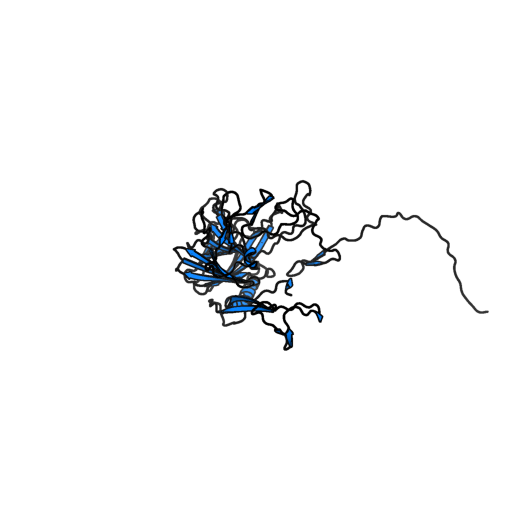 88.12 155 GLY A CA 1
ATOM 1184 C C . GLY A 1 155 ? 20.089 -0.301 -9.456 1.00 88.12 155 GLY A C 1
ATOM 1185 O O . GLY A 1 155 ? 21.148 -0.095 -8.873 1.00 88.12 155 GLY A O 1
ATOM 1186 N N . VAL A 1 156 ? 19.155 -1.147 -9.003 1.00 90.75 156 VAL A N 1
ATOM 1187 C CA . VAL A 1 156 ? 19.282 -2.010 -7.809 1.00 90.75 156 VAL A CA 1
ATOM 1188 C C . VAL A 1 156 ? 18.862 -3.443 -8.124 1.00 90.75 156 VAL A C 1
ATOM 1190 O O . VAL A 1 156 ? 17.983 -3.658 -8.963 1.00 90.75 156 VAL A O 1
ATOM 1193 N N . THR A 1 157 ? 19.457 -4.415 -7.429 1.00 90.19 157 THR A N 1
ATOM 1194 C CA . THR A 1 157 ? 19.082 -5.835 -7.520 1.00 90.19 157 THR A CA 1
ATOM 1195 C C . THR A 1 157 ? 18.969 -6.478 -6.131 1.00 90.19 157 THR A C 1
ATOM 1197 O O . THR A 1 157 ? 19.801 -6.179 -5.283 1.00 90.19 157 THR A O 1
ATOM 1200 N N . PRO A 1 158 ? 18.016 -7.399 -5.891 1.00 91.69 158 PRO A N 1
ATOM 1201 C CA . PRO A 1 158 ? 16.981 -7.845 -6.824 1.00 91.69 158 PRO A CA 1
ATOM 1202 C C . PRO A 1 158 ? 15.988 -6.725 -7.169 1.00 91.69 158 PRO A C 1
ATOM 1204 O O . PRO A 1 158 ? 15.842 -5.751 -6.428 1.00 91.69 158 PRO A O 1
ATOM 1207 N N . TYR A 1 159 ? 15.331 -6.846 -8.323 1.00 91.81 159 TYR A N 1
ATOM 1208 C CA . TYR A 1 159 ? 14.335 -5.870 -8.768 1.00 91.81 159 TYR A CA 1
ATOM 1209 C C . TYR A 1 159 ? 13.083 -5.899 -7.879 1.00 91.81 159 TYR A C 1
ATOM 1211 O O . TYR A 1 159 ? 12.798 -6.938 -7.280 1.00 91.81 159 TYR A O 1
ATOM 1219 N N . PRO A 1 160 ? 12.319 -4.793 -7.791 1.00 93.50 160 PRO A N 1
ATOM 1220 C CA . PRO A 1 160 ? 11.136 -4.711 -6.941 1.00 93.50 160 PRO A CA 1
ATOM 1221 C C . PRO A 1 160 ? 10.122 -5.832 -7.168 1.00 93.50 160 PRO A C 1
ATOM 1223 O O . PRO A 1 160 ? 9.600 -6.011 -8.269 1.00 93.50 160 PRO A O 1
ATOM 1226 N N . HIS A 1 161 ? 9.788 -6.531 -6.089 1.00 94.12 161 HIS A N 1
ATOM 1227 C CA . HIS A 1 161 ? 8.700 -7.499 -6.040 1.00 94.12 161 HIS A CA 1
ATOM 1228 C C . HIS A 1 161 ? 8.023 -7.442 -4.670 1.00 94.12 161 HIS A C 1
ATOM 1230 O O . HIS A 1 161 ? 8.685 -7.489 -3.638 1.00 94.12 161 HIS A O 1
ATOM 1236 N N . GLY A 1 162 ? 6.699 -7.316 -4.643 1.00 96.81 162 GLY A N 1
ATOM 1237 C CA . GLY A 1 162 ? 5.943 -7.193 -3.397 1.00 96.81 162 GLY A CA 1
ATOM 1238 C C . GLY A 1 162 ? 4.719 -6.298 -3.523 1.00 96.81 162 GLY A C 1
ATOM 1239 O O . GLY A 1 162 ? 4.135 -6.178 -4.601 1.00 96.81 162 GLY A O 1
ATOM 1240 N N . LEU A 1 163 ? 4.309 -5.681 -2.416 1.00 97.62 163 LEU A N 1
ATOM 1241 C CA . LEU A 1 163 ? 3.210 -4.719 -2.388 1.00 97.62 163 LEU A CA 1
ATOM 1242 C C . LEU A 1 163 ? 3.767 -3.295 -2.418 1.00 97.62 163 LEU A C 1
ATOM 1244 O O . LEU A 1 163 ? 4.427 -2.863 -1.475 1.00 97.62 163 LEU A O 1
ATOM 1248 N N . ARG A 1 164 ? 3.470 -2.566 -3.493 1.00 97.25 164 ARG A N 1
ATOM 1249 C CA . ARG A 1 164 ? 3.747 -1.138 -3.639 1.00 97.25 164 ARG A CA 1
ATOM 1250 C C . ARG A 1 164 ? 2.685 -0.313 -2.926 1.00 97.25 164 ARG A C 1
ATOM 1252 O O . ARG A 1 164 ? 1.493 -0.530 -3.137 1.00 97.25 164 ARG A O 1
ATOM 1259 N N . LEU A 1 165 ? 3.129 0.667 -2.149 1.00 96.94 165 LEU A N 1
ATOM 1260 C CA . LEU A 1 165 ? 2.320 1.619 -1.406 1.00 96.94 165 LEU A CA 1
ATOM 1261 C C . LEU A 1 165 ? 2.603 3.029 -1.913 1.00 96.94 165 LEU A C 1
ATOM 1263 O O . LEU A 1 165 ? 3.724 3.525 -1.814 1.00 96.94 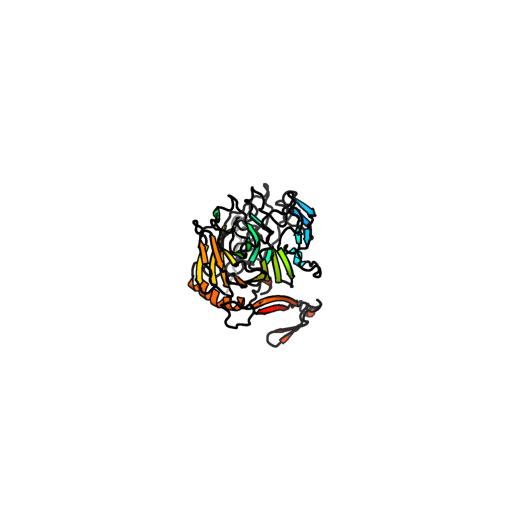165 LEU A O 1
ATOM 1267 N N . TRP A 1 166 ? 1.573 3.694 -2.427 1.00 94.38 166 TRP A N 1
ATOM 1268 C CA . TRP A 1 166 ? 1.677 5.080 -2.860 1.00 94.38 166 TRP A CA 1
ATOM 1269 C C . TRP A 1 166 ? 0.675 5.962 -2.124 1.00 94.38 166 TRP A C 1
ATOM 1271 O O . TRP A 1 166 ? -0.528 5.900 -2.364 1.00 94.38 166 TRP A O 1
ATOM 1281 N N . ASN A 1 167 ? 1.181 6.808 -1.232 1.00 92.62 167 ASN A N 1
ATOM 1282 C CA . ASN A 1 167 ? 0.415 7.860 -0.580 1.00 92.62 167 ASN A CA 1
ATOM 1283 C C . ASN A 1 167 ? 0.339 9.084 -1.511 1.00 92.62 167 ASN A C 1
ATOM 1285 O O . ASN A 1 167 ? 1.182 9.980 -1.462 1.00 92.62 167 ASN A O 1
ATOM 1289 N N . GLN A 1 168 ? -0.643 9.080 -2.410 1.00 83.62 168 GLN A N 1
ATOM 1290 C CA . GLN A 1 168 ? -0.854 10.151 -3.385 1.00 83.62 168 GLN A CA 1
ATOM 1291 C C . GLN A 1 168 ? -1.203 11.467 -2.677 1.00 83.62 168 GLN A C 1
ATOM 1293 O O . GLN A 1 168 ? -2.162 11.519 -1.909 1.00 83.62 168 GLN A O 1
ATOM 1298 N N . ASN A 1 169 ? -0.484 12.546 -2.990 1.00 78.25 169 ASN A N 1
ATOM 1299 C CA . ASN A 1 169 ? -0.857 13.904 -2.570 1.00 78.25 169 ASN A CA 1
ATOM 1300 C C . ASN A 1 169 ? -1.495 14.726 -3.714 1.00 78.25 169 ASN A C 1
ATOM 1302 O O . ASN A 1 169 ? -1.946 15.849 -3.491 1.00 78.25 169 ASN A O 1
ATOM 1306 N N . HIS A 1 170 ? -1.571 14.154 -4.923 1.00 71.19 170 HIS A N 1
ATOM 1307 C CA . HIS A 1 170 ? -2.200 14.753 -6.098 1.00 71.19 170 HIS A CA 1
ATOM 1308 C C . HIS A 1 170 ? -3.375 13.922 -6.607 1.00 71.19 170 HIS A C 1
ATOM 1310 O O . HIS A 1 170 ? -3.321 12.697 -6.723 1.00 71.19 170 HIS A O 1
ATOM 1316 N N . ILE A 1 171 ? -4.433 14.631 -6.989 1.00 68.00 171 ILE A N 1
ATOM 1317 C CA . ILE A 1 171 ? -5.604 14.094 -7.673 1.00 68.00 171 ILE A CA 1
ATOM 1318 C C . ILE A 1 171 ? -5.833 14.984 -8.896 1.00 68.00 171 ILE A C 1
ATOM 1320 O O . ILE A 1 171 ? -5.845 16.208 -8.782 1.00 68.00 171 ILE A O 1
ATOM 1324 N N . ALA A 1 172 ? -5.983 14.376 -10.069 1.00 59.97 172 ALA A N 1
ATOM 1325 C CA . ALA A 1 172 ? -6.380 15.068 -11.282 1.00 59.97 172 ALA A CA 1
ATOM 1326 C C . ALA A 1 172 ? -7.892 15.237 -11.234 1.00 59.97 172 ALA A C 1
ATOM 1328 O O . ALA A 1 172 ? -8.590 14.420 -10.664 1.00 59.97 172 ALA A O 1
ATOM 1329 N N . VAL A 1 173 ? -8.434 16.303 -11.785 1.00 54.94 173 VAL A N 1
ATOM 1330 C CA . VAL A 1 173 ? -9.846 16.662 -11.644 1.00 54.94 173 VAL A CA 1
ATOM 1331 C C . VAL A 1 173 ? -10.318 16.854 -13.111 1.00 54.94 173 VAL A C 1
ATOM 1333 O O . VAL A 1 173 ? -9.628 17.537 -13.851 1.00 54.94 173 VAL A O 1
ATOM 1336 N N . ARG A 1 174 ? -11.366 16.144 -13.584 1.00 53.59 174 ARG A N 1
ATOM 1337 C CA . ARG A 1 174 ? -12.033 16.109 -14.923 1.00 53.59 174 ARG A CA 1
ATOM 1338 C C . ARG A 1 174 ? -13.533 16.479 -14.895 1.00 53.59 174 ARG A C 1
ATOM 1340 O O . ARG A 1 174 ? -14.305 15.812 -14.226 1.00 53.59 174 ARG A O 1
ATOM 1347 N N . THR A 1 175 ? -14.010 17.461 -15.649 1.00 45.16 175 THR A N 1
ATOM 1348 C CA . THR A 1 175 ? -15.451 17.786 -15.754 1.00 45.16 175 THR A CA 1
ATOM 1349 C C . THR A 1 175 ? -15.725 18.169 -17.204 1.00 45.16 175 THR A C 1
ATOM 1351 O O . THR A 1 175 ? -15.865 19.319 -17.581 1.00 45.16 175 THR A O 1
ATOM 1354 N N . GLY A 1 176 ? -15.743 17.162 -18.071 1.00 44.19 176 GLY A N 1
ATOM 1355 C CA . GLY A 1 176 ? -16.016 17.365 -19.492 1.00 44.19 176 GLY A CA 1
ATOM 1356 C C . GLY A 1 176 ? -15.538 16.208 -20.360 1.00 44.19 176 GLY A C 1
ATOM 1357 O O . GLY A 1 176 ? -14.665 15.428 -19.965 1.00 44.19 176 GLY A O 1
ATOM 1358 N N . ALA A 1 177 ? -16.133 16.061 -21.543 1.00 44.22 177 ALA A N 1
ATOM 1359 C CA . ALA A 1 177 ? -15.647 15.158 -22.585 1.00 44.22 177 ALA A CA 1
ATOM 1360 C C . ALA A 1 177 ? -14.304 15.671 -23.126 1.00 44.22 177 ALA A C 1
ATOM 1362 O O . ALA A 1 177 ? -14.182 16.857 -23.411 1.00 44.22 177 ALA A O 1
ATOM 1363 N N . ILE A 1 178 ? -13.317 14.787 -23.300 1.00 44.12 178 ILE A N 1
ATOM 1364 C CA . ILE A 1 178 ? -12.115 15.113 -24.079 1.00 44.12 178 ILE A CA 1
ATOM 1365 C C . ILE A 1 178 ? -12.342 14.507 -25.457 1.00 44.12 178 ILE A C 1
ATOM 1367 O O . ILE A 1 178 ? -12.286 13.292 -25.635 1.00 44.12 178 ILE A O 1
ATOM 1371 N N . SER A 1 179 ? -12.649 15.354 -26.430 1.00 46.22 179 SER A N 1
ATOM 1372 C CA . SER A 1 179 ? -12.703 14.966 -27.837 1.00 46.22 179 SER A CA 1
ATOM 1373 C C . SER A 1 179 ? -12.103 16.082 -28.676 1.00 46.22 179 SER A C 1
ATOM 1375 O O . SER A 1 179 ? -12.057 17.223 -28.223 1.00 46.22 179 SER A O 1
ATOM 1377 N N . ASP A 1 180 ? -11.732 15.786 -29.917 1.00 45.06 180 ASP A N 1
ATOM 1378 C CA . ASP A 1 180 ? -11.230 16.786 -30.871 1.00 45.06 180 ASP A CA 1
ATOM 1379 C C . ASP A 1 180 ? -12.210 17.966 -31.081 1.00 45.06 180 ASP A C 1
ATOM 1381 O O . ASP A 1 180 ? -11.825 19.021 -31.578 1.00 45.06 180 ASP A O 1
ATOM 1385 N N . GLN A 1 181 ? -13.478 17.803 -30.683 1.00 42.00 181 GLN A N 1
ATOM 1386 C CA . GLN A 1 181 ? -14.547 18.804 -30.758 1.00 42.00 181 GLN A CA 1
ATOM 1387 C C . GLN A 1 181 ? -14.729 19.623 -29.464 1.00 42.00 181 GLN A C 1
ATOM 1389 O O . GLN A 1 181 ? -15.381 20.664 -29.494 1.00 42.00 181 GLN A O 1
ATOM 1394 N N . PHE A 1 182 ? -14.150 19.182 -28.342 1.00 51.00 182 PHE A N 1
ATOM 1395 C CA . PHE A 1 182 ? -14.199 19.857 -27.041 1.00 51.00 182 PHE A CA 1
ATOM 1396 C C . PHE A 1 182 ? -12.762 20.033 -26.522 1.00 51.00 182 PHE A C 1
ATOM 1398 O O . PHE A 1 182 ? -12.250 19.140 -25.838 1.00 51.00 182 PHE A O 1
ATOM 1405 N N . PRO A 1 183 ? -12.071 21.134 -26.886 1.00 49.75 183 PRO A N 1
ATOM 1406 C CA . PRO A 1 183 ? -10.720 21.396 -26.404 1.00 49.75 183 PRO A CA 1
ATOM 1407 C C . PRO A 1 183 ? -10.702 21.463 -24.873 1.00 49.75 183 PRO A C 1
ATOM 1409 O O . PRO A 1 183 ? -11.674 21.877 -24.247 1.00 49.75 183 PRO A O 1
ATOM 1412 N N . PHE A 1 184 ? -9.583 21.041 -24.285 1.00 47.97 184 PHE A N 1
ATOM 1413 C CA . PHE A 1 184 ? -9.365 21.035 -22.840 1.00 47.97 184 PHE A CA 1
ATOM 1414 C C . PHE A 1 184 ? -9.724 22.391 -22.204 1.00 47.97 184 PHE A C 1
ATOM 1416 O O . PHE A 1 184 ? -9.092 23.403 -22.508 1.00 47.97 184 PHE A O 1
ATOM 1423 N N . ASP A 1 185 ? -10.715 22.387 -21.304 1.00 44.62 185 ASP A N 1
ATOM 1424 C CA . ASP A 1 185 ? -11.106 23.534 -20.482 1.00 44.62 185 ASP A CA 1
ATOM 1425 C C . ASP A 1 185 ? -10.722 23.265 -19.012 1.00 44.62 185 ASP A C 1
ATOM 1427 O O . ASP A 1 185 ? -11.341 22.424 -18.351 1.00 44.62 185 ASP A O 1
ATOM 1431 N N . PRO A 1 186 ? -9.700 23.950 -18.469 1.00 42.12 186 PRO A N 1
ATOM 1432 C CA . PRO A 1 186 ? -9.229 23.725 -17.105 1.00 42.12 186 PRO A CA 1
ATOM 1433 C C . PRO A 1 186 ? -10.235 24.156 -16.025 1.00 42.12 186 PRO A C 1
ATOM 1435 O O . PRO A 1 186 ? -10.074 23.752 -14.872 1.00 42.12 186 PRO A O 1
ATOM 1438 N N . THR A 1 187 ? -11.252 24.957 -16.368 1.00 38.84 187 THR A N 1
ATOM 1439 C CA . THR A 1 187 ? -12.238 25.510 -15.418 1.00 38.84 187 THR A CA 1
ATOM 1440 C C . THR A 1 187 ? -13.350 24.528 -15.049 1.00 38.84 187 THR A C 1
ATOM 1442 O O . THR A 1 187 ? -14.026 24.697 -14.036 1.00 38.84 187 THR A O 1
ATOM 1445 N N . GLN A 1 188 ? -13.502 23.458 -15.825 1.00 40.28 188 GLN A N 1
ATOM 1446 C CA . GLN A 1 188 ? -14.547 22.464 -15.665 1.00 40.28 188 GLN A CA 1
ATOM 1447 C C . GLN A 1 188 ? -13.901 21.144 -15.235 1.00 40.28 188 GLN A C 1
ATOM 1449 O O . GLN A 1 188 ? -13.765 20.249 -16.055 1.00 40.28 188 GLN A O 1
ATOM 1454 N N . ASN A 1 189 ? -13.514 20.954 -13.965 1.00 44.84 189 ASN A N 1
ATOM 1455 C CA . ASN A 1 189 ? -12.818 19.725 -13.538 1.00 44.84 189 ASN A CA 1
ATOM 1456 C C . ASN A 1 189 ? -13.422 19.007 -12.271 1.00 44.84 189 ASN A C 1
ATOM 1458 O O . ASN A 1 189 ? -13.813 19.670 -11.318 1.00 44.84 189 ASN A O 1
ATOM 1462 N N . PHE A 1 190 ? -13.510 17.651 -12.250 1.00 43.75 190 PHE A N 1
ATOM 1463 C CA . PHE A 1 190 ? -13.972 16.714 -11.179 1.00 43.75 190 PHE A CA 1
ATOM 1464 C C . PHE A 1 190 ? -13.139 15.395 -11.066 1.00 43.75 190 PHE A C 1
ATOM 1466 O O . PHE A 1 190 ? -12.900 14.687 -12.032 1.00 43.75 190 PHE A O 1
ATOM 1473 N N . ALA A 1 191 ? -12.697 15.034 -9.862 1.00 47.50 191 ALA A N 1
ATOM 1474 C CA . ALA A 1 191 ? -11.630 14.072 -9.513 1.00 47.50 191 ALA A CA 1
ATOM 1475 C C . ALA A 1 191 ? -11.455 12.730 -10.294 1.00 47.50 191 ALA A C 1
ATOM 1477 O O . ALA A 1 191 ? -12.398 11.997 -10.571 1.00 47.50 191 ALA A O 1
ATOM 1478 N N . GLY A 1 192 ? -10.191 12.346 -10.502 1.00 53.66 192 GLY A N 1
ATOM 1479 C CA . GLY A 1 192 ? -9.650 11.077 -10.981 1.00 53.66 192 GLY A CA 1
ATOM 1480 C C . GLY A 1 192 ? -8.216 10.879 -10.452 1.00 53.66 192 GLY A C 1
ATOM 1481 O O . GLY A 1 192 ? -7.398 11.800 -10.417 1.00 53.66 192 GLY A O 1
ATOM 1482 N N . ARG A 1 193 ? -7.894 9.666 -9.999 1.00 62.44 193 ARG A N 1
ATOM 1483 C CA . ARG A 1 193 ? -6.569 9.338 -9.453 1.00 62.44 193 ARG A CA 1
ATOM 1484 C C . ARG A 1 193 ? -5.668 8.878 -10.593 1.00 62.44 193 ARG A C 1
ATOM 1486 O O . ARG A 1 193 ? -5.913 7.820 -11.147 1.00 62.44 193 ARG A O 1
ATOM 1493 N N . GLY A 1 194 ? -4.694 9.691 -10.995 1.00 72.00 194 GLY A N 1
ATOM 1494 C CA . GLY A 1 194 ? -3.664 9.315 -11.967 1.00 72.00 194 GLY A CA 1
ATOM 1495 C C . GLY A 1 194 ? -2.801 8.134 -11.504 1.00 72.00 194 GLY A C 1
ATOM 1496 O O . GLY A 1 194 ? -3.029 7.543 -10.450 1.00 72.00 194 GLY A O 1
ATOM 1497 N N . ASN A 1 195 ? -1.789 7.799 -12.299 1.00 81.00 195 ASN A N 1
ATOM 1498 C CA . ASN A 1 195 ? -0.855 6.708 -12.026 1.00 81.00 195 ASN A CA 1
ATOM 1499 C C . ASN A 1 195 ? 0.527 7.245 -11.660 1.00 81.00 195 ASN A C 1
ATOM 1501 O O . ASN A 1 195 ? 0.852 8.395 -11.946 1.00 81.00 195 ASN A O 1
ATOM 1505 N N . ALA A 1 196 ? 1.353 6.399 -11.057 1.00 86.19 196 ALA A N 1
ATOM 1506 C CA . ALA A 1 196 ? 2.781 6.652 -11.019 1.00 86.19 196 ALA A CA 1
ATOM 1507 C C . ALA A 1 196 ? 3.369 6.363 -12.404 1.00 86.19 196 ALA A C 1
ATOM 1509 O O . ALA A 1 196 ? 2.824 5.543 -13.156 1.00 86.19 196 ALA A O 1
ATOM 1510 N N . ALA A 1 197 ? 4.474 7.025 -12.738 1.00 87.12 197 ALA A N 1
ATOM 1511 C CA . ALA A 1 197 ? 5.309 6.583 -13.844 1.00 87.12 197 ALA A CA 1
ATOM 1512 C C . ALA A 1 197 ? 5.783 5.141 -13.602 1.00 87.12 197 ALA A C 1
ATOM 1514 O O . ALA A 1 197 ? 5.854 4.683 -12.463 1.00 87.12 197 ALA A O 1
ATOM 1515 N N . GLU A 1 198 ? 6.057 4.405 -14.677 1.00 86.75 198 GLU A N 1
ATOM 1516 C CA . GLU A 1 198 ? 6.527 3.026 -14.570 1.00 86.75 198 GLU A CA 1
ATOM 1517 C C . GLU A 1 198 ? 7.860 2.846 -15.292 1.00 86.75 198 GLU A C 1
ATOM 1519 O O . GLU A 1 198 ? 8.012 3.374 -16.398 1.00 86.75 198 GLU A O 1
ATOM 1524 N N . P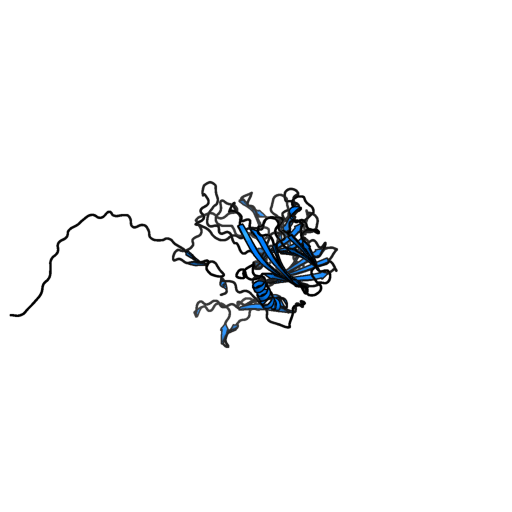RO A 1 199 ? 8.788 2.059 -14.719 1.00 88.25 199 PRO A N 1
ATOM 1525 C CA . PRO A 1 199 ? 8.721 1.421 -13.394 1.00 88.25 199 PRO A CA 1
ATOM 1526 C C . PRO A 1 199 ? 9.066 2.370 -12.225 1.00 88.25 199 PRO A C 1
ATOM 1528 O O . PRO A 1 199 ? 10.160 2.926 -12.193 1.00 88.25 199 PRO A O 1
ATOM 1531 N N . SER A 1 200 ? 8.192 2.470 -11.213 1.00 90.75 200 SER A N 1
ATOM 1532 C CA . SER A 1 200 ? 8.483 3.210 -9.963 1.00 90.75 200 SER A CA 1
ATOM 1533 C C . SER A 1 200 ? 8.185 2.374 -8.708 1.00 90.75 200 SER A C 1
ATOM 1535 O O . SER A 1 200 ? 7.023 2.050 -8.464 1.00 90.75 200 SER A O 1
ATOM 1537 N N . PRO A 1 201 ? 9.186 2.006 -7.885 1.00 90.69 201 PRO A N 1
ATOM 1538 C CA . PRO A 1 201 ? 8.957 1.260 -6.644 1.00 90.69 201 PRO A CA 1
ATOM 1539 C C . PRO A 1 201 ? 8.175 2.052 -5.588 1.00 90.69 201 PRO A C 1
ATOM 1541 O O . PRO A 1 201 ? 7.386 1.464 -4.855 1.00 90.69 201 PRO A O 1
ATOM 1544 N N . ILE A 1 202 ? 8.364 3.375 -5.524 1.00 95.25 202 ILE A N 1
ATOM 1545 C CA . ILE A 1 202 ? 7.785 4.304 -4.539 1.00 95.25 202 ILE A CA 1
ATOM 1546 C C . ILE A 1 202 ? 8.149 3.910 -3.109 1.00 95.25 202 ILE A C 1
ATOM 1548 O O . ILE A 1 202 ? 9.180 4.349 -2.624 1.00 95.25 202 ILE A O 1
ATOM 1552 N N . VAL A 1 203 ? 7.329 3.087 -2.459 1.00 98.06 203 VAL A N 1
ATOM 1553 C CA . VAL A 1 203 ? 7.681 2.251 -1.313 1.00 98.06 203 VAL A CA 1
ATOM 1554 C C . VAL A 1 203 ? 7.065 0.894 -1.611 1.00 98.06 203 VAL A C 1
ATOM 1556 O O . VAL A 1 203 ? 5.847 0.769 -1.668 1.00 98.06 203 VAL A O 1
ATOM 1559 N N . THR A 1 204 ? 7.887 -0.116 -1.856 1.00 98.50 204 THR A N 1
ATOM 1560 C CA . THR A 1 204 ? 7.448 -1.492 -2.103 1.00 98.50 204 THR A CA 1
ATOM 1561 C C . THR A 1 204 ? 8.022 -2.381 -1.021 1.00 98.50 204 THR A C 1
ATOM 1563 O O . THR A 1 204 ? 9.235 -2.387 -0.840 1.00 98.50 204 THR A O 1
ATOM 1566 N N . VAL A 1 205 ? 7.170 -3.135 -0.326 1.00 98.75 205 VAL A N 1
ATOM 1567 C CA . VAL A 1 205 ? 7.586 -4.119 0.684 1.00 98.75 205 VAL A CA 1
ATOM 1568 C C . VAL A 1 205 ? 7.405 -5.520 0.126 1.00 98.75 205 VAL A C 1
ATOM 1570 O O . VAL A 1 205 ? 6.329 -5.851 -0.379 1.00 98.75 205 VAL A O 1
ATOM 1573 N N . GLY A 1 206 ? 8.441 -6.345 0.240 1.00 98.25 206 GLY A N 1
ATOM 1574 C CA . GLY A 1 206 ? 8.429 -7.731 -0.203 1.00 98.25 206 GLY A CA 1
ATOM 1575 C C . GLY A 1 206 ? 9.324 -8.636 0.633 1.00 98.25 206 GLY A C 1
ATOM 1576 O O . GLY A 1 206 ? 9.983 -8.203 1.578 1.00 98.25 206 GLY A O 1
ATOM 1577 N N . LEU A 1 207 ? 9.347 -9.910 0.253 1.00 98.12 207 LEU A N 1
ATOM 1578 C CA . LEU A 1 207 ? 10.310 -10.889 0.739 1.00 98.12 207 LEU A CA 1
ATOM 1579 C C . LEU A 1 207 ? 11.198 -11.292 -0.428 1.00 98.12 207 LEU A C 1
ATOM 1581 O O . LEU A 1 207 ? 10.686 -11.498 -1.527 1.00 98.12 207 LEU A O 1
ATOM 1585 N N . LYS A 1 208 ? 12.496 -11.440 -0.169 1.00 96.38 208 LYS A N 1
ATOM 1586 C CA . LYS A 1 208 ? 13.480 -11.834 -1.175 1.00 96.38 208 LYS A CA 1
ATOM 1587 C C . LYS A 1 208 ? 13.055 -13.108 -1.909 1.00 96.38 208 LYS A C 1
ATOM 1589 O O . LYS A 1 208 ? 12.821 -14.136 -1.278 1.00 96.38 208 LYS A O 1
ATOM 1594 N N . ASP A 1 209 ? 13.007 -13.021 -3.235 1.00 93.25 209 ASP A N 1
ATOM 1595 C CA . ASP A 1 209 ? 12.672 -14.116 -4.150 1.00 93.25 209 ASP A CA 1
ATOM 1596 C C . ASP A 1 209 ? 11.253 -14.687 -3.936 1.00 93.25 209 ASP A C 1
ATOM 1598 O O . ASP A 1 209 ? 10.983 -15.826 -4.319 1.00 93.25 209 ASP A O 1
ATOM 1602 N N . VAL A 1 210 ? 10.336 -13.917 -3.327 1.00 95.44 210 VAL A N 1
ATOM 1603 C CA . VAL A 1 210 ? 8.916 -14.284 -3.188 1.00 95.44 210 VAL A CA 1
ATOM 1604 C C . VAL A 1 210 ? 8.057 -13.387 -4.077 1.00 95.44 210 VAL A C 1
ATOM 1606 O O . VAL A 1 210 ? 7.890 -12.193 -3.820 1.00 95.44 210 VAL A O 1
ATOM 1609 N N . HIS A 1 211 ? 7.461 -13.968 -5.114 1.00 94.12 211 HIS A N 1
ATOM 1610 C CA . HIS A 1 211 ? 6.910 -13.219 -6.247 1.00 94.12 211 HIS A CA 1
ATOM 1611 C C . HIS A 1 211 ? 5.369 -13.145 -6.210 1.00 94.12 211 HIS A C 1
ATOM 1613 O O . HIS A 1 211 ? 4.707 -14.158 -6.469 1.00 94.12 211 HIS A O 1
ATOM 1619 N N . PRO A 1 212 ? 4.738 -11.981 -5.934 1.00 93.50 212 PRO A N 1
ATOM 1620 C CA . PRO A 1 212 ? 3.282 -11.885 -5.759 1.00 93.50 212 PRO A CA 1
ATOM 1621 C C . PRO A 1 212 ? 2.484 -12.158 -7.037 1.00 93.50 212 PRO A C 1
ATOM 1623 O O . PRO A 1 212 ? 1.343 -12.620 -6.979 1.00 93.50 212 PRO A O 1
ATOM 1626 N N . LEU A 1 213 ? 3.069 -11.893 -8.203 1.00 91.25 213 LEU A N 1
ATOM 1627 C CA . LEU A 1 213 ? 2.436 -12.113 -9.503 1.00 91.25 213 LEU A CA 1
ATOM 1628 C C . LEU A 1 213 ? 3.029 -13.334 -10.229 1.00 91.25 213 LEU A C 1
ATOM 1630 O O . LEU A 1 213 ? 2.510 -13.749 -11.265 1.00 91.25 213 LEU A O 1
ATOM 1634 N N . GLY A 1 214 ? 4.066 -13.940 -9.646 1.00 86.50 214 GLY A N 1
ATOM 1635 C CA . GLY A 1 214 ? 4.858 -15.032 -10.199 1.00 86.50 214 GLY A CA 1
ATOM 1636 C C . GLY A 1 214 ? 5.888 -14.523 -11.205 1.00 86.50 214 GLY A C 1
ATOM 1637 O O . GLY A 1 214 ? 5.558 -13.687 -12.038 1.00 86.50 214 GLY A O 1
ATOM 1638 N N . ALA A 1 215 ? 7.100 -15.075 -11.195 1.00 75.19 215 ALA A N 1
ATOM 1639 C CA . ALA A 1 215 ? 8.195 -14.616 -12.057 1.00 75.19 215 ALA A CA 1
ATOM 1640 C C . ALA A 1 215 ? 7.896 -14.690 -13.574 1.00 75.19 215 ALA A C 1
ATOM 1642 O O . ALA A 1 215 ? 8.482 -13.949 -14.357 1.00 75.19 215 ALA A O 1
ATOM 1643 N N . GLU A 1 216 ? 6.952 -15.538 -14.002 1.00 76.12 216 GLU A N 1
ATOM 1644 C CA . GLU A 1 216 ? 6.593 -15.734 -15.414 1.00 76.12 216 GLU A CA 1
ATOM 1645 C C . GLU A 1 216 ? 5.138 -15.359 -15.721 1.00 76.12 216 GLU A C 1
ATOM 1647 O O . GLU A 1 216 ? 4.244 -15.487 -14.879 1.00 76.12 216 GLU A O 1
ATOM 1652 N N . VAL A 1 217 ? 4.876 -14.910 -16.955 1.00 75.88 217 VAL A N 1
ATOM 1653 C CA . VAL A 1 217 ? 3.521 -14.623 -17.459 1.00 75.88 217 VAL A CA 1
ATOM 1654 C C . VAL A 1 217 ? 2.663 -15.887 -17.435 1.00 75.88 217 VAL A C 1
ATOM 1656 O O . VAL A 1 217 ? 2.982 -16.880 -18.082 1.00 75.88 217 VAL A O 1
ATOM 1659 N N . ARG A 1 218 ? 1.519 -15.823 -16.749 1.00 78.06 218 ARG A N 1
ATOM 1660 C CA . ARG A 1 218 ? 0.552 -16.924 -16.703 1.00 78.06 218 ARG A CA 1
ATOM 1661 C C . ARG A 1 218 ? -0.508 -16.777 -17.784 1.00 78.06 218 ARG A C 1
ATOM 1663 O O . ARG A 1 218 ? -1.134 -15.726 -17.900 1.00 78.06 218 ARG A O 1
ATOM 1670 N N . THR A 1 219 ? -0.742 -17.859 -18.523 1.00 75.31 219 THR A N 1
ATOM 1671 C CA . THR A 1 219 ? -1.773 -17.969 -19.573 1.00 75.31 219 THR A CA 1
ATOM 1672 C C . THR A 1 219 ? -3.032 -18.713 -19.117 1.00 75.31 219 THR A C 1
ATOM 1674 O O . THR A 1 219 ? -4.014 -18.756 -19.855 1.00 75.31 219 THR A O 1
ATOM 1677 N N . ALA A 1 220 ? -3.042 -19.230 -17.883 1.00 77.12 220 ALA A N 1
ATOM 1678 C CA . ALA A 1 220 ? -4.199 -19.835 -17.226 1.00 77.12 220 ALA A CA 1
ATOM 1679 C C . ALA A 1 220 ? -4.320 -19.367 -15.756 1.00 77.12 220 ALA A C 1
ATOM 1681 O O . ALA A 1 220 ? -3.305 -18.987 -15.160 1.00 77.12 220 ALA A O 1
ATOM 1682 N N . PRO A 1 221 ? -5.530 -19.395 -15.155 1.00 76.25 221 PRO A N 1
ATOM 1683 C CA . PRO A 1 221 ? -5.702 -19.074 -13.742 1.00 76.25 221 PRO A CA 1
ATOM 1684 C C . PRO A 1 221 ? -5.049 -20.149 -12.846 1.00 76.25 221 PRO A C 1
ATOM 1686 O O . PRO A 1 221 ? -4.992 -21.316 -13.241 1.00 76.25 221 PRO A O 1
ATOM 1689 N N . PRO A 1 222 ? -4.598 -19.799 -11.625 1.00 82.56 222 PRO A N 1
ATOM 1690 C CA . PRO A 1 222 ? -4.663 -18.472 -11.011 1.00 82.56 222 PRO A CA 1
ATOM 1691 C C . PRO A 1 222 ? -3.640 -17.498 -11.613 1.00 82.56 222 PRO A C 1
ATOM 1693 O O . PRO A 1 222 ? -2.463 -17.821 -11.763 1.00 82.56 222 PRO A O 1
ATOM 1696 N N . TRP A 1 223 ? -4.079 -16.274 -11.912 1.00 82.56 223 TRP A N 1
ATOM 1697 C CA . TRP A 1 223 ? -3.292 -15.267 -12.641 1.00 82.56 223 TRP A CA 1
ATOM 1698 C C . TRP A 1 223 ? -2.158 -14.634 -11.832 1.00 82.56 223 TRP A C 1
ATOM 1700 O O . TRP A 1 223 ? -1.267 -14.017 -12.409 1.00 82.56 223 TRP A O 1
ATOM 1710 N N . SER A 1 224 ? -2.187 -14.787 -10.509 1.00 88.38 224 SER A N 1
ATOM 1711 C CA . SER A 1 224 ? -1.164 -14.313 -9.578 1.00 88.38 224 SER A CA 1
ATOM 1712 C C . SER A 1 224 ? -1.017 -15.272 -8.389 1.00 88.38 224 SER A C 1
ATOM 1714 O O . SER A 1 224 ? -1.803 -16.213 -8.236 1.00 88.38 224 SER A O 1
ATOM 1716 N N . ASN A 1 225 ? 0.005 -15.061 -7.557 1.00 91.69 225 ASN A N 1
ATOM 1717 C CA . ASN A 1 225 ? 0.161 -15.743 -6.267 1.00 91.69 225 ASN A CA 1
ATOM 1718 C C . ASN A 1 225 ? -0.618 -15.056 -5.140 1.00 91.69 225 ASN A C 1
ATOM 1720 O O . ASN A 1 225 ? -0.755 -15.634 -4.063 1.00 91.69 225 ASN A O 1
ATOM 1724 N N . ALA A 1 226 ? -1.127 -13.846 -5.377 1.00 91.88 226 ALA A N 1
ATOM 1725 C CA . ALA A 1 226 ? -1.887 -13.088 -4.399 1.00 91.88 226 ALA A CA 1
ATOM 1726 C C . ALA A 1 226 ? -3.286 -13.680 -4.180 1.00 91.88 226 ALA A C 1
ATOM 1728 O O . ALA A 1 226 ? -4.022 -13.968 -5.131 1.00 91.88 226 ALA A O 1
ATOM 1729 N N . LYS A 1 227 ? -3.655 -13.823 -2.908 1.00 89.00 227 LYS A N 1
ATOM 1730 C CA . LYS A 1 227 ? -4.950 -14.295 -2.428 1.00 89.00 227 LYS A CA 1
ATOM 1731 C C . LYS A 1 227 ? -5.454 -13.397 -1.305 1.00 89.00 227 LYS A C 1
ATOM 1733 O O . LYS A 1 227 ? -4.685 -12.942 -0.465 1.00 89.00 227 LYS A O 1
ATOM 1738 N N . VAL A 1 228 ? -6.759 -13.185 -1.260 1.00 87.88 228 VAL A N 1
ATOM 1739 C CA . VAL A 1 228 ? -7.445 -12.561 -0.132 1.00 87.88 228 VAL A CA 1
ATOM 1740 C C . VAL A 1 228 ? -7.718 -13.627 0.921 1.00 87.88 228 VAL A C 1
ATOM 1742 O O . VAL A 1 228 ? -8.343 -14.651 0.640 1.00 87.88 228 VAL A O 1
ATOM 1745 N N . GLN A 1 229 ? -7.239 -13.383 2.134 1.00 87.19 229 GLN A N 1
ATOM 1746 C CA . GLN A 1 229 ? -7.458 -14.237 3.296 1.00 87.19 229 GLN A CA 1
ATOM 1747 C C . GLN A 1 229 ? -8.781 -13.899 3.988 1.00 87.19 229 GLN A C 1
ATOM 1749 O O . GLN A 1 229 ? -9.543 -14.801 4.337 1.00 87.19 229 GLN A O 1
ATOM 1754 N N . SER A 1 230 ? -9.076 -12.608 4.152 1.00 84.25 230 SER A N 1
ATOM 1755 C CA . SER A 1 230 ? -10.324 -12.136 4.751 1.00 84.25 230 SER A CA 1
ATOM 1756 C C . SER A 1 230 ? -10.634 -10.681 4.395 1.00 84.25 230 SER A C 1
ATOM 1758 O O . SER A 1 230 ? -9.734 -9.890 4.098 1.00 84.25 230 SER A O 1
ATOM 1760 N N . TYR A 1 231 ? -11.917 -10.331 4.493 1.00 82.44 231 TYR A N 1
ATOM 1761 C CA . TYR A 1 231 ? -12.408 -8.956 4.530 1.00 82.44 231 TYR A CA 1
ATOM 1762 C C . TYR A 1 231 ? -13.195 -8.676 5.809 1.00 82.44 231 TYR A C 1
ATOM 1764 O O . TYR A 1 231 ? -13.757 -9.578 6.432 1.00 82.44 231 TYR A O 1
ATOM 1772 N N . SER A 1 232 ? -13.249 -7.394 6.139 1.00 83.50 232 SER A N 1
ATOM 1773 C CA . SER A 1 232 ? -14.198 -6.762 7.054 1.00 83.50 232 SER A CA 1
ATOM 1774 C C . SER A 1 232 ? -14.802 -5.539 6.337 1.00 83.50 232 SER A C 1
ATOM 1776 O O . SER A 1 232 ? -14.510 -5.335 5.157 1.00 83.50 232 SER A O 1
ATOM 1778 N N . ASP A 1 233 ? -15.629 -4.719 6.988 1.00 81.81 233 ASP A N 1
ATOM 1779 C CA . ASP A 1 233 ? -16.422 -3.693 6.281 1.00 81.81 233 ASP A CA 1
ATOM 1780 C C . ASP A 1 233 ? -15.572 -2.661 5.506 1.00 81.81 233 ASP A C 1
ATOM 1782 O O . ASP A 1 233 ? -15.986 -2.188 4.447 1.00 81.81 233 ASP A O 1
ATOM 1786 N N . TRP A 1 234 ? -14.371 -2.328 5.993 1.00 84.19 234 TRP A N 1
ATOM 1787 C CA . TRP A 1 234 ? -13.383 -1.499 5.280 1.00 84.19 234 TRP A CA 1
ATOM 1788 C C . TRP A 1 234 ? -11.926 -1.955 5.482 1.00 84.19 234 TRP A C 1
ATOM 1790 O O . TRP A 1 234 ? -10.989 -1.183 5.250 1.00 84.19 234 TRP A O 1
ATOM 1800 N N . GLY A 1 235 ? -11.722 -3.204 5.905 1.00 86.69 235 GLY A N 1
ATOM 1801 C CA . GLY A 1 235 ? -10.412 -3.830 6.094 1.00 86.69 235 GLY A CA 1
ATOM 1802 C C . GLY A 1 235 ? -10.229 -5.068 5.221 1.00 86.69 235 GLY A C 1
ATOM 1803 O O . GLY A 1 235 ? -11.189 -5.788 4.951 1.00 86.69 235 GLY A O 1
ATOM 1804 N N . ALA A 1 236 ? -8.995 -5.336 4.804 1.00 87.38 236 ALA A N 1
ATOM 1805 C CA . ALA A 1 236 ? -8.629 -6.481 3.983 1.00 87.38 236 ALA A CA 1
ATOM 1806 C C . ALA A 1 236 ? -7.315 -7.112 4.460 1.00 87.38 236 ALA A C 1
ATOM 1808 O O . ALA A 1 236 ? -6.361 -6.420 4.826 1.00 87.38 236 ALA A O 1
ATOM 1809 N N . VAL A 1 237 ? -7.255 -8.439 4.394 1.00 91.44 237 VAL A N 1
ATOM 1810 C CA . VAL A 1 237 ? -6.035 -9.218 4.599 1.00 91.44 237 VAL A CA 1
ATOM 1811 C C . VAL A 1 237 ? -5.751 -9.985 3.319 1.00 91.44 237 VAL A C 1
ATOM 1813 O O . VAL A 1 237 ? -6.573 -10.782 2.868 1.00 91.44 237 VAL A O 1
ATOM 1816 N N . ALA A 1 238 ? -4.581 -9.761 2.737 1.00 92.38 238 ALA A N 1
ATOM 1817 C CA . ALA A 1 238 ? -4.119 -10.457 1.546 1.00 92.38 238 ALA A CA 1
ATOM 1818 C C . ALA A 1 238 ? -2.794 -11.156 1.833 1.00 92.38 238 ALA A C 1
ATOM 1820 O O . ALA A 1 238 ? -1.972 -10.623 2.566 1.00 92.38 238 ALA A O 1
ATOM 1821 N N . SER A 1 239 ? -2.549 -12.315 1.238 1.00 94.38 239 SER A N 1
ATOM 1822 C CA . SER A 1 239 ? -1.226 -12.934 1.240 1.00 94.38 239 SER A CA 1
ATOM 1823 C C . SER A 1 239 ? -0.795 -13.287 -0.171 1.00 94.38 239 SER A C 1
ATOM 1825 O O . SER A 1 239 ? -1.615 -13.374 -1.084 1.00 94.38 239 SER A O 1
ATOM 1827 N N . TYR A 1 240 ? 0.500 -13.478 -0.367 1.00 94.69 240 TYR A N 1
ATOM 1828 C CA . TYR A 1 240 ? 1.012 -14.167 -1.539 1.00 94.69 240 TYR A CA 1
ATOM 1829 C C . TYR A 1 240 ? 2.094 -15.150 -1.117 1.00 94.69 240 TYR A C 1
ATOM 1831 O O . TYR A 1 240 ? 2.854 -14.896 -0.180 1.00 94.69 240 TYR A O 1
ATOM 1839 N N . ALA A 1 241 ? 2.138 -16.282 -1.814 1.00 93.62 241 ALA A N 1
ATOM 1840 C CA . ALA A 1 241 ? 2.990 -17.403 -1.456 1.00 93.62 241 ALA A CA 1
ATOM 1841 C C . ALA A 1 241 ? 3.596 -18.070 -2.692 1.00 93.62 241 ALA A C 1
ATOM 1843 O O . ALA A 1 241 ? 2.936 -18.205 -3.723 1.00 93.62 241 ALA A O 1
ATOM 1844 N N . ASP A 1 242 ? 4.818 -18.569 -2.546 1.00 90.88 242 ASP A N 1
ATOM 1845 C CA . ASP A 1 242 ? 5.461 -19.484 -3.486 1.00 90.88 242 ASP A CA 1
ATOM 1846 C C . ASP A 1 242 ? 6.335 -20.509 -2.735 1.00 90.88 242 ASP A C 1
ATOM 1848 O O . ASP A 1 242 ? 6.128 -20.768 -1.543 1.00 90.88 242 ASP A O 1
ATOM 1852 N N . ALA A 1 243 ? 7.268 -21.155 -3.440 1.00 89.38 243 ALA A N 1
ATOM 1853 C CA . ALA A 1 243 ? 8.165 -22.148 -2.855 1.00 89.38 243 ALA A CA 1
ATOM 1854 C C . ALA A 1 243 ? 9.144 -21.556 -1.822 1.00 89.38 243 ALA A C 1
ATOM 1856 O O . ALA A 1 243 ? 9.589 -22.284 -0.935 1.00 89.38 243 ALA A O 1
ATOM 1857 N N . ASN A 1 244 ? 9.453 -20.260 -1.907 1.00 90.38 244 ASN A N 1
ATOM 1858 C CA . ASN A 1 244 ? 10.462 -19.593 -1.086 1.00 90.38 244 ASN A CA 1
ATOM 1859 C C . ASN A 1 244 ? 9.868 -19.005 0.204 1.00 90.38 244 ASN A C 1
ATOM 1861 O O . ASN A 1 244 ? 10.556 -18.918 1.226 1.00 90.38 244 ASN A O 1
ATOM 1865 N N . GLY A 1 245 ? 8.580 -18.652 0.205 1.00 95.69 245 GLY A N 1
ATOM 1866 C CA . GLY A 1 245 ? 7.931 -18.127 1.403 1.00 95.69 245 GLY A CA 1
ATOM 1867 C C . GLY A 1 245 ? 6.472 -17.730 1.230 1.00 95.69 245 GLY A C 1
ATOM 1868 O O . GLY A 1 245 ? 5.832 -18.021 0.221 1.00 95.69 245 GLY A O 1
ATOM 1869 N N . GLU A 1 246 ? 5.941 -17.084 2.267 1.00 97.31 246 GLU A N 1
ATOM 1870 C CA . GLU A 1 246 ? 4.622 -16.453 2.264 1.00 97.31 246 GLU A CA 1
ATOM 1871 C C . GLU A 1 246 ? 4.646 -15.163 3.083 1.00 97.31 246 GLU A C 1
ATOM 1873 O O . GLU A 1 246 ? 5.070 -15.153 4.245 1.00 97.31 246 GLU A O 1
ATOM 1878 N N . MET A 1 247 ? 4.131 -14.089 2.485 1.00 97.88 247 MET A N 1
ATOM 1879 C CA . MET A 1 247 ? 3.935 -12.804 3.146 1.00 97.88 247 MET A CA 1
ATOM 1880 C C . MET A 1 247 ? 2.449 -12.470 3.206 1.00 97.88 247 MET A C 1
ATOM 1882 O O . MET A 1 247 ? 1.753 -12.559 2.197 1.00 97.88 247 MET A O 1
ATOM 1886 N N . THR A 1 248 ? 1.980 -12.052 4.379 1.00 97.62 248 THR A N 1
ATOM 1887 C CA . THR A 1 248 ? 0.626 -11.528 4.589 1.00 97.62 248 THR A CA 1
ATOM 1888 C C . THR A 1 248 ? 0.688 -10.020 4.800 1.00 97.62 248 THR A C 1
ATOM 1890 O O . THR A 1 248 ? 1.519 -9.544 5.564 1.00 97.62 248 THR A O 1
ATOM 1893 N N . ALA A 1 249 ? -0.193 -9.280 4.133 1.00 97.12 249 ALA A N 1
ATOM 1894 C CA . ALA A 1 249 ? -0.395 -7.848 4.262 1.00 97.12 249 ALA A CA 1
ATOM 1895 C C . ALA A 1 249 ? -1.805 -7.561 4.801 1.00 97.12 249 ALA A C 1
ATOM 1897 O O . ALA A 1 249 ? -2.801 -8.042 4.257 1.00 97.12 249 ALA A O 1
ATOM 1898 N N . THR A 1 250 ? -1.892 -6.755 5.855 1.00 95.25 250 THR A N 1
ATOM 1899 C CA . THR A 1 250 ? -3.148 -6.282 6.448 1.00 95.25 250 THR A CA 1
ATOM 1900 C C . THR A 1 250 ? -3.284 -4.786 6.220 1.00 95.25 250 THR A C 1
ATOM 1902 O O . THR A 1 250 ? -2.367 -4.024 6.527 1.00 95.25 250 THR A O 1
ATOM 1905 N N . MET A 1 251 ? -4.427 -4.370 5.685 1.00 92.69 251 MET A N 1
ATOM 1906 C CA . MET A 1 251 ? -4.702 -2.989 5.302 1.00 92.69 251 MET A CA 1
ATOM 1907 C C . MET A 1 251 ? -6.145 -2.625 5.645 1.00 92.69 251 MET A C 1
ATOM 1909 O O . MET A 1 251 ? -7.045 -3.454 5.529 1.00 92.69 251 MET A O 1
ATOM 1913 N N . ALA A 1 252 ? -6.383 -1.384 6.052 1.00 89.00 252 ALA A N 1
ATOM 1914 C CA . ALA A 1 252 ? -7.729 -0.881 6.294 1.00 89.00 252 ALA A CA 1
ATOM 1915 C C . ALA A 1 252 ? -7.847 0.551 5.792 1.00 89.00 252 ALA A C 1
ATOM 1917 O O . ALA A 1 252 ? -6.954 1.366 6.021 1.00 89.00 252 ALA A O 1
ATOM 1918 N N . SER A 1 253 ? -8.948 0.861 5.109 1.00 86.44 253 SER A N 1
ATOM 1919 C CA . SER A 1 253 ? -9.197 2.224 4.647 1.00 86.44 253 SER A CA 1
ATOM 1920 C C . SER A 1 253 ? -9.329 3.163 5.843 1.00 86.44 253 SER A C 1
ATOM 1922 O O . SER A 1 253 ? -10.003 2.845 6.823 1.00 86.44 253 SER A O 1
ATOM 1924 N N . GLY A 1 254 ? -8.659 4.308 5.779 1.00 84.06 254 GLY A N 1
ATOM 1925 C CA . GLY A 1 254 ? -8.517 5.245 6.884 1.00 84.06 254 GLY A CA 1
ATOM 1926 C C . GLY A 1 254 ? -7.483 4.820 7.931 1.00 84.06 254 GLY A C 1
ATOM 1927 O O . GLY A 1 254 ? -7.329 5.522 8.920 1.00 84.06 254 GLY A O 1
ATOM 1928 N N . SER A 1 255 ? -6.734 3.733 7.751 1.00 90.88 255 SER A N 1
ATOM 1929 C CA . SER A 1 255 ? -5.531 3.501 8.553 1.00 90.88 255 SER A CA 1
ATOM 1930 C C . SER A 1 255 ? -4.325 4.126 7.854 1.00 90.88 255 SER A C 1
ATOM 1932 O O . SER A 1 255 ? -4.130 3.873 6.667 1.00 90.88 255 SER A O 1
ATOM 1934 N N . PRO A 1 256 ? -3.466 4.898 8.544 1.00 93.19 256 PRO A N 1
ATOM 1935 C CA . PRO A 1 256 ? -2.221 5.362 7.942 1.00 93.19 256 PRO A CA 1
ATOM 1936 C C . PRO A 1 256 ? -1.160 4.249 7.878 1.00 93.19 256 PRO A C 1
ATOM 1938 O O . PRO A 1 256 ? -0.039 4.521 7.453 1.00 93.19 256 PRO A O 1
ATOM 1941 N N . PHE A 1 257 ? -1.499 3.019 8.288 1.00 95.56 257 PHE A N 1
ATOM 1942 C CA . PHE A 1 257 ? -0.594 1.880 8.354 1.00 95.56 257 PHE A CA 1
ATOM 1943 C C . PHE A 1 257 ? -0.991 0.748 7.402 1.00 95.56 257 PHE A C 1
ATOM 1945 O O . PHE A 1 257 ? -2.171 0.474 7.178 1.00 95.56 257 PHE A O 1
ATOM 1952 N N . VAL A 1 258 ? 0.021 0.028 6.921 1.00 97.25 258 VAL A N 1
ATOM 1953 C CA . VAL A 1 258 ? -0.111 -1.324 6.366 1.00 97.25 258 VAL A CA 1
ATOM 1954 C C . VAL A 1 258 ? 0.873 -2.234 7.091 1.00 97.25 258 VAL A C 1
ATOM 1956 O O . VAL A 1 258 ? 2.045 -1.887 7.246 1.00 97.25 258 VAL A O 1
ATOM 1959 N N . TRP A 1 259 ? 0.398 -3.394 7.537 1.00 97.94 259 TRP A N 1
ATOM 1960 C CA . TRP A 1 259 ? 1.189 -4.362 8.301 1.00 97.94 259 TRP A CA 1
ATOM 1961 C C . TRP A 1 259 ? 1.544 -5.570 7.450 1.00 97.94 259 TRP A C 1
ATOM 1963 O O . TRP A 1 259 ? 0.685 -6.097 6.749 1.00 97.94 259 TRP A O 1
ATOM 1973 N N . PHE A 1 260 ? 2.780 -6.036 7.567 1.00 98.56 260 PHE A N 1
ATOM 1974 C CA . PHE A 1 260 ? 3.364 -7.130 6.807 1.00 98.56 260 PHE A CA 1
ATOM 1975 C C . PHE A 1 260 ? 3.924 -8.196 7.744 1.00 98.56 260 PHE A C 1
ATOM 1977 O O . PHE A 1 260 ? 4.652 -7.888 8.685 1.00 98.56 260 PHE A O 1
ATOM 1984 N N . GLU A 1 261 ? 3.620 -9.460 7.472 1.00 98.12 261 GLU A N 1
ATOM 1985 C CA . GLU A 1 261 ? 4.066 -10.608 8.262 1.00 98.12 261 GLU A CA 1
ATOM 1986 C C . GLU A 1 261 ? 4.656 -11.675 7.347 1.00 98.12 261 GLU A C 1
ATOM 1988 O O . GLU A 1 261 ? 3.987 -12.147 6.423 1.00 98.12 261 GLU A O 1
ATOM 1993 N N . ARG A 1 262 ? 5.886 -12.112 7.636 1.00 97.69 262 ARG A N 1
ATOM 1994 C CA . ARG A 1 262 ? 6.438 -13.336 7.052 1.00 97.69 262 ARG A CA 1
ATOM 1995 C C . ARG A 1 262 ? 5.797 -14.519 7.769 1.00 97.69 262 ARG A C 1
ATOM 1997 O O . ARG A 1 262 ? 6.166 -14.862 8.887 1.00 97.69 262 ARG A O 1
ATOM 2004 N N . THR A 1 263 ? 4.807 -15.123 7.125 1.00 96.50 263 THR A N 1
ATOM 2005 C CA . THR A 1 263 ? 4.006 -16.219 7.701 1.00 96.50 263 THR A CA 1
ATOM 2006 C C . THR A 1 263 ? 4.574 -17.598 7.368 1.00 96.50 263 THR A C 1
ATOM 2008 O O . THR A 1 263 ? 4.329 -18.557 8.100 1.00 96.50 263 THR A O 1
ATOM 2011 N N . ARG A 1 264 ? 5.395 -17.699 6.311 1.00 96.62 264 ARG A N 1
ATOM 2012 C CA . ARG A 1 264 ? 6.161 -18.902 5.959 1.00 96.62 264 ARG A CA 1
ATOM 2013 C C . ARG A 1 264 ? 7.507 -18.538 5.337 1.00 96.62 264 ARG A C 1
ATOM 2015 O O . ARG A 1 264 ? 7.610 -17.564 4.597 1.00 96.62 264 ARG A O 1
ATOM 2022 N N . GLY A 1 265 ? 8.511 -19.383 5.567 1.00 95.75 265 GLY A N 1
ATOM 2023 C CA . GLY A 1 265 ? 9.857 -19.222 5.014 1.00 95.75 265 GLY A CA 1
ATOM 2024 C C . GLY A 1 265 ? 10.757 -18.326 5.868 1.00 95.75 265 GLY A C 1
ATOM 2025 O O . GLY A 1 265 ? 10.354 -17.839 6.923 1.00 95.75 265 GLY A O 1
ATOM 2026 N N . GLN A 1 266 ? 11.998 -18.152 5.414 1.00 95.50 266 GLN A N 1
ATOM 2027 C CA . GLN A 1 266 ? 13.036 -17.345 6.078 1.00 95.50 266 GLN A CA 1
ATOM 2028 C C . GLN A 1 266 ? 13.641 -16.292 5.137 1.00 95.50 266 GLN A C 1
ATOM 2030 O O . GLN A 1 266 ? 14.677 -15.711 5.442 1.00 95.50 266 GLN A O 1
ATOM 2035 N N . ALA A 1 267 ? 13.013 -16.058 3.979 1.00 96.50 267 ALA A N 1
ATOM 2036 C CA . ALA A 1 267 ? 13.442 -15.027 3.044 1.00 96.50 267 ALA A CA 1
ATOM 2037 C C . ALA A 1 267 ? 13.503 -13.654 3.749 1.00 96.50 267 ALA A C 1
ATOM 2039 O O . ALA A 1 267 ? 12.539 -13.303 4.442 1.00 96.50 267 ALA A O 1
ATOM 2040 N N . PRO A 1 268 ? 14.604 -12.890 3.606 1.00 97.56 268 PRO A N 1
ATOM 2041 C CA . PRO A 1 268 ? 14.719 -11.536 4.146 1.00 97.56 268 PRO A CA 1
ATOM 2042 C C . PRO A 1 268 ? 13.589 -10.613 3.689 1.00 97.56 268 PRO A C 1
ATOM 2044 O O . PRO A 1 268 ? 13.106 -10.745 2.561 1.00 97.56 268 PRO A O 1
ATOM 2047 N N . PHE A 1 269 ? 13.217 -9.647 4.530 1.00 98.62 269 PHE A N 1
ATOM 2048 C CA . PHE A 1 269 ? 12.390 -8.529 4.084 1.00 98.62 269 PHE A CA 1
ATOM 2049 C C . PHE A 1 269 ? 13.213 -7.582 3.218 1.00 98.62 269 PHE A C 1
ATOM 2051 O O . PHE A 1 269 ? 14.349 -7.241 3.555 1.00 98.62 269 PHE A O 1
ATOM 2058 N N . LEU A 1 270 ? 12.597 -7.139 2.128 1.00 98.62 270 LEU A N 1
ATOM 2059 C CA . LEU A 1 270 ? 13.132 -6.151 1.206 1.00 98.62 270 LEU A CA 1
ATOM 2060 C C . LEU A 1 270 ? 12.176 -4.963 1.128 1.00 98.62 270 LEU A C 1
ATOM 2062 O O . LEU A 1 270 ? 10.956 -5.135 1.043 1.00 98.62 270 LEU A O 1
ATOM 2066 N N . VAL A 1 271 ? 12.737 -3.758 1.139 1.00 98.62 271 VAL A N 1
ATOM 2067 C CA . VAL A 1 271 ? 12.002 -2.514 0.916 1.00 98.62 271 VAL A CA 1
ATOM 2068 C C . VAL A 1 271 ? 12.691 -1.747 -0.196 1.00 98.62 271 VAL A C 1
ATOM 2070 O O . VAL A 1 271 ? 13.832 -1.328 -0.045 1.00 98.62 271 VAL A O 1
ATOM 2073 N N . TRP A 1 272 ? 11.997 -1.532 -1.306 1.00 98.12 272 TRP A N 1
ATOM 2074 C CA . TRP A 1 272 ? 12.467 -0.634 -2.357 1.00 98.12 272 TRP A CA 1
ATOM 2075 C C . TRP A 1 272 ? 11.781 0.706 -2.189 1.00 98.12 272 TRP A C 1
ATOM 2077 O O . TRP A 1 272 ? 10.551 0.754 -2.122 1.00 98.12 272 TRP A O 1
ATOM 2087 N N . ALA A 1 273 ? 12.552 1.785 -2.165 1.00 97.56 273 ALA A N 1
ATOM 2088 C CA . ALA A 1 273 ? 12.004 3.126 -2.087 1.00 97.56 273 ALA A CA 1
ATOM 2089 C C . ALA A 1 273 ? 12.596 4.039 -3.163 1.00 97.56 273 ALA A C 1
ATOM 2091 O O . ALA A 1 273 ? 13.790 3.968 -3.441 1.00 97.56 273 ALA A O 1
ATOM 2092 N N . GLY A 1 274 ? 11.764 4.883 -3.775 1.00 95.38 274 GLY A N 1
ATOM 2093 C CA . GLY A 1 274 ? 12.183 5.860 -4.783 1.00 95.38 274 GLY A CA 1
ATOM 2094 C C . GLY A 1 274 ? 11.401 5.823 -6.097 1.00 95.38 274 GLY A C 1
ATOM 2095 O O . GLY A 1 274 ? 10.538 4.972 -6.321 1.00 95.38 274 GLY A O 1
ATOM 2096 N N . ASP A 1 275 ? 11.712 6.777 -6.970 1.00 93.69 275 ASP A N 1
ATOM 2097 C CA . ASP A 1 275 ? 11.157 6.919 -8.319 1.00 93.69 275 ASP A CA 1
ATOM 2098 C C . ASP A 1 275 ? 12.268 7.456 -9.247 1.00 93.69 275 ASP A C 1
ATOM 2100 O O . ASP A 1 275 ? 12.782 8.556 -9.009 1.00 93.69 275 ASP A O 1
ATOM 2104 N N . PRO A 1 276 ? 12.664 6.711 -10.298 1.00 91.06 276 PRO A N 1
ATOM 2105 C CA . PRO A 1 276 ? 13.747 7.121 -11.192 1.00 91.06 276 PRO A CA 1
ATOM 2106 C C . PRO A 1 276 ? 13.398 8.304 -12.110 1.00 91.06 276 PRO A C 1
ATOM 2108 O O . PRO A 1 276 ? 14.300 8.888 -12.712 1.00 91.06 276 PRO A O 1
ATOM 2111 N N . PHE A 1 277 ? 12.121 8.670 -12.221 1.00 90.31 277 PHE A N 1
ATOM 2112 C CA . PHE A 1 277 ? 11.607 9.682 -13.145 1.00 90.31 277 PHE A CA 1
ATOM 2113 C C . PHE A 1 277 ? 11.257 11.011 -12.469 1.00 90.31 277 PHE A C 1
ATOM 2115 O O . PHE A 1 277 ? 10.915 11.978 -13.154 1.00 90.31 277 PHE A O 1
ATOM 2122 N N . ALA A 1 278 ? 11.326 11.077 -11.140 1.00 87.81 278 ALA A N 1
ATOM 2123 C CA . ALA A 1 278 ? 10.991 12.265 -10.370 1.00 87.81 278 ALA A CA 1
ATOM 2124 C C . ALA A 1 278 ? 12.217 13.129 -10.024 1.00 87.81 278 ALA A C 1
ATOM 2126 O O . ALA A 1 278 ? 13.342 12.643 -9.891 1.00 87.81 278 ALA A O 1
ATOM 2127 N N . SER A 1 279 ? 11.983 14.433 -9.840 1.00 83.69 279 SER A N 1
ATOM 2128 C CA . SER A 1 279 ? 12.962 15.378 -9.293 1.00 83.69 279 SER A CA 1
ATOM 2129 C C . SER A 1 279 ? 12.279 16.365 -8.321 1.00 83.69 279 SER A C 1
ATOM 2131 O O . SER A 1 279 ? 11.275 16.962 -8.716 1.00 83.69 279 SER A O 1
ATOM 2133 N N . PRO A 1 280 ? 12.803 16.588 -7.093 1.00 83.81 280 PRO A N 1
ATOM 2134 C CA . PRO A 1 280 ? 13.902 15.834 -6.475 1.00 83.81 280 PRO A CA 1
ATOM 2135 C C . PRO A 1 280 ? 13.544 14.346 -6.373 1.00 83.81 280 PRO A C 1
ATOM 2137 O O . PRO A 1 280 ? 12.394 13.987 -6.576 1.00 83.81 280 PRO A O 1
ATOM 2140 N N . LYS A 1 281 ? 14.526 13.477 -6.137 1.00 87.31 281 LYS A N 1
ATOM 2141 C CA . LYS A 1 281 ? 14.308 12.024 -6.100 1.00 87.31 281 LYS A CA 1
ATOM 2142 C C . LYS A 1 281 ? 13.757 11.605 -4.729 1.00 87.31 281 LYS A C 1
ATOM 2144 O O . LYS A 1 281 ? 12.676 12.032 -4.315 1.00 87.31 281 LYS A O 1
ATOM 2149 N N . MET A 1 282 ? 14.524 10.804 -4.002 1.00 92.62 282 MET A N 1
ATOM 2150 C CA . MET A 1 282 ? 14.224 10.342 -2.657 1.00 92.62 282 MET A CA 1
ATOM 2151 C C . MET A 1 282 ? 15.227 10.931 -1.660 1.00 92.62 282 MET A C 1
ATOM 2153 O O . MET A 1 282 ? 16.370 11.207 -2.013 1.00 92.62 282 MET A O 1
ATOM 2157 N N . ASN A 1 283 ? 14.804 11.091 -0.408 1.00 93.88 283 ASN A N 1
ATOM 2158 C CA . ASN A 1 283 ? 15.680 11.374 0.720 1.00 93.88 283 ASN A CA 1
ATOM 2159 C C . ASN A 1 283 ? 15.452 10.353 1.842 1.00 93.88 283 ASN A C 1
ATOM 2161 O O . ASN A 1 283 ? 14.305 10.074 2.186 1.00 93.88 283 ASN A O 1
ATOM 2165 N N . VAL A 1 284 ? 16.534 9.853 2.437 1.00 95.94 284 VAL A N 1
ATOM 2166 C CA . VAL A 1 284 ? 16.500 9.019 3.646 1.00 95.94 284 VAL A CA 1
ATOM 2167 C C . VAL A 1 284 ? 16.883 9.911 4.817 1.00 95.94 284 VAL A C 1
ATOM 2169 O O . VAL A 1 284 ? 18.005 10.407 4.878 1.00 95.94 284 VAL A O 1
ATOM 2172 N N . TRP A 1 285 ? 15.939 10.160 5.717 1.00 96.81 285 TRP A N 1
ATOM 2173 C CA . TRP A 1 285 ? 16.119 11.067 6.856 1.00 96.81 285 TRP A CA 1
ATOM 2174 C C . TRP A 1 285 ? 16.216 10.328 8.196 1.00 96.81 285 TRP A C 1
ATOM 2176 O O . TRP A 1 285 ? 16.560 10.947 9.200 1.00 96.81 285 TRP A O 1
ATOM 2186 N N . TYR A 1 286 ? 15.951 9.019 8.210 1.00 97.06 286 TYR A N 1
ATOM 2187 C CA . TYR A 1 286 ? 16.140 8.149 9.369 1.00 97.06 286 TYR A CA 1
ATOM 2188 C C . TYR A 1 286 ? 16.471 6.725 8.905 1.00 97.06 286 TYR A C 1
ATOM 2190 O O . TYR A 1 286 ? 15.840 6.231 7.973 1.00 97.06 286 TYR A O 1
ATOM 2198 N N . ASN A 1 287 ? 17.456 6.070 9.521 1.00 97.00 287 ASN A N 1
ATOM 2199 C CA . ASN A 1 287 ? 17.747 4.648 9.311 1.00 97.00 287 ASN A CA 1
ATOM 2200 C C . ASN A 1 287 ? 18.518 4.093 10.519 1.00 97.00 287 ASN A C 1
ATOM 2202 O O . ASN A 1 287 ? 19.740 3.958 10.479 1.00 97.00 287 ASN A O 1
ATOM 2206 N N . GLU A 1 288 ? 17.810 3.866 11.623 1.00 94.44 288 GLU A N 1
ATOM 2207 C CA . GLU A 1 288 ? 18.392 3.415 12.890 1.00 94.44 288 GLU A CA 1
ATOM 2208 C C . GLU A 1 288 ? 17.401 2.513 13.637 1.00 94.44 288 GLU A C 1
ATOM 2210 O O . GLU A 1 288 ? 16.189 2.725 13.559 1.00 94.44 288 GLU A O 1
ATOM 2215 N N . ASN A 1 289 ? 17.909 1.552 14.413 1.00 91.75 289 ASN A N 1
ATOM 2216 C CA . ASN A 1 289 ? 17.131 0.704 15.326 1.00 91.75 289 ASN A CA 1
ATOM 2217 C C . ASN A 1 289 ? 15.942 0.014 14.638 1.00 91.75 289 ASN A C 1
ATOM 2219 O O . ASN A 1 289 ? 14.806 0.097 15.110 1.00 91.75 289 ASN A O 1
ATOM 2223 N N . GLY A 1 290 ? 16.187 -0.577 13.467 1.00 94.44 290 GLY A N 1
ATOM 2224 C CA . GLY A 1 290 ? 15.169 -1.285 12.690 1.00 94.44 290 GLY A CA 1
ATOM 2225 C C . GLY A 1 290 ? 14.054 -0.399 12.118 1.00 94.44 290 GLY A C 1
ATOM 2226 O O . GLY A 1 290 ? 13.018 -0.929 11.694 1.00 94.44 290 GLY A O 1
ATOM 2227 N N . VAL A 1 291 ? 14.249 0.924 12.061 1.00 97.12 291 VAL A N 1
ATOM 2228 C CA . VAL A 1 291 ? 13.295 1.887 11.495 1.00 97.12 291 VAL A CA 1
ATOM 2229 C C . VAL A 1 291 ? 13.932 2.699 10.368 1.00 97.12 291 VAL A C 1
ATOM 2231 O O . VAL A 1 291 ? 15.015 3.254 10.533 1.00 97.12 291 VAL A O 1
ATOM 2234 N N . ILE A 1 292 ? 13.227 2.823 9.240 1.00 97.88 292 ILE A N 1
ATOM 2235 C CA . ILE A 1 292 ? 13.607 3.676 8.104 1.00 97.88 292 ILE A CA 1
ATOM 2236 C C . ILE A 1 292 ? 12.592 4.812 7.968 1.00 97.88 292 ILE A C 1
ATOM 2238 O O . ILE A 1 292 ? 11.390 4.569 7.946 1.00 97.88 292 ILE A O 1
ATOM 2242 N N . GLY A 1 293 ? 13.069 6.040 7.802 1.00 98.12 293 GLY A N 1
ATOM 2243 C CA . GLY A 1 293 ? 12.288 7.204 7.403 1.00 98.12 293 GLY A CA 1
ATOM 2244 C C . GLY A 1 293 ? 12.718 7.690 6.024 1.00 98.12 293 GLY A C 1
ATOM 2245 O O . GLY A 1 293 ? 13.871 8.089 5.835 1.00 98.12 293 GLY A O 1
ATOM 2246 N N . VAL A 1 294 ? 11.791 7.681 5.062 1.00 97.94 294 VAL A N 1
ATOM 2247 C CA . VAL A 1 294 ? 12.041 8.140 3.687 1.00 97.94 294 VAL A CA 1
ATOM 2248 C C . VAL A 1 294 ? 11.042 9.199 3.246 1.00 97.94 294 VAL A C 1
ATOM 2250 O O . VAL A 1 294 ? 9.869 9.169 3.607 1.00 97.94 294 VAL A O 1
ATOM 2253 N N . THR A 1 295 ? 11.500 10.133 2.425 1.00 96.81 295 THR A N 1
ATOM 2254 C CA . THR A 1 295 ? 10.660 11.041 1.643 1.00 96.81 295 THR A CA 1
ATOM 2255 C C . THR A 1 295 ? 10.839 10.673 0.182 1.00 96.81 295 THR A C 1
ATOM 2257 O O . THR A 1 295 ? 11.955 10.731 -0.331 1.00 96.81 295 THR A O 1
ATOM 2260 N N . VAL A 1 296 ? 9.754 10.313 -0.496 1.00 95.69 296 VAL A N 1
ATOM 2261 C CA . VAL A 1 296 ? 9.770 9.905 -1.902 1.00 95.69 296 VAL A CA 1
ATOM 2262 C C . VAL A 1 296 ? 8.970 10.909 -2.711 1.00 95.69 296 VAL A C 1
ATOM 2264 O O . VAL A 1 296 ? 7.792 11.143 -2.438 1.00 95.69 296 VAL A O 1
ATOM 2267 N N . THR A 1 297 ? 9.606 11.486 -3.724 1.00 93.94 297 THR A N 1
ATOM 2268 C CA . THR A 1 297 ? 8.908 12.218 -4.781 1.00 93.94 297 THR A CA 1
ATOM 2269 C C . THR A 1 297 ? 8.645 11.257 -5.928 1.00 93.94 297 THR A C 1
ATOM 2271 O O . THR A 1 297 ? 9.531 10.518 -6.335 1.00 93.94 297 THR A O 1
ATOM 2274 N N . THR A 1 298 ? 7.423 11.251 -6.441 1.00 92.38 298 THR A N 1
ATOM 2275 C CA . THR A 1 298 ? 6.945 10.342 -7.486 1.00 92.38 298 THR A CA 1
ATOM 2276 C C . THR A 1 298 ? 6.490 11.150 -8.689 1.00 92.38 298 THR A C 1
ATOM 2278 O O . THR A 1 298 ? 5.813 12.165 -8.516 1.00 92.38 298 THR A O 1
ATOM 2281 N N . LEU A 1 299 ? 6.808 10.710 -9.907 1.00 90.44 299 LEU A N 1
ATOM 2282 C CA . LEU A 1 299 ? 6.251 11.325 -11.108 1.00 90.44 299 LEU A CA 1
ATOM 2283 C C . LEU A 1 299 ? 4.785 10.893 -11.242 1.00 90.44 299 LEU A C 1
ATOM 2285 O O . LEU A 1 299 ? 4.475 9.734 -11.518 1.00 90.44 299 LEU A O 1
ATOM 2289 N N . TYR A 1 300 ? 3.878 11.840 -11.026 1.00 86.38 300 TYR A N 1
ATOM 2290 C CA . TYR A 1 300 ? 2.443 11.668 -11.183 1.00 86.38 300 TYR A CA 1
ATOM 2291 C C . TYR A 1 300 ? 2.060 11.830 -12.654 1.00 86.38 300 TYR A C 1
ATOM 2293 O O . TYR A 1 300 ? 2.202 12.909 -13.238 1.00 86.38 300 TYR A O 1
ATOM 2301 N N . VAL A 1 301 ? 1.547 10.748 -13.232 1.00 82.62 301 VAL A N 1
ATOM 2302 C CA . VAL A 1 301 ? 1.059 10.667 -14.607 1.00 82.62 301 VAL A CA 1
ATOM 2303 C C . VAL A 1 301 ? -0.472 10.679 -14.581 1.00 82.62 301 VAL A C 1
ATOM 2305 O O . VAL A 1 301 ? -1.107 9.641 -14.349 1.00 82.62 301 VAL A O 1
ATOM 2308 N N . PRO A 1 302 ? -1.106 11.842 -14.781 1.00 70.94 302 PRO A N 1
ATOM 2309 C CA . PRO A 1 302 ? -2.555 11.926 -14.868 1.00 70.94 302 PRO A CA 1
ATOM 2310 C C . PRO A 1 302 ? -3.080 11.240 -16.135 1.00 70.94 302 PRO A C 1
ATOM 2312 O O . PRO A 1 302 ? -2.363 10.996 -17.105 1.00 70.94 302 PRO A O 1
ATOM 2315 N N . PHE A 1 303 ? -4.377 10.946 -16.144 1.00 65.19 303 PHE A N 1
ATOM 2316 C CA . PHE A 1 303 ? -5.044 10.449 -17.343 1.00 65.19 303 PHE A CA 1
ATOM 2317 C C . PHE A 1 303 ? -5.272 11.559 -18.383 1.00 65.19 303 PHE A C 1
ATOM 2319 O O . PHE A 1 303 ? -5.306 12.744 -18.059 1.00 65.19 303 PHE A O 1
ATOM 2326 N N . ASN A 1 304 ? -5.507 11.143 -19.633 1.00 56.16 304 ASN A N 1
ATOM 2327 C CA . ASN A 1 304 ? -6.009 11.975 -20.733 1.00 56.16 304 ASN A CA 1
ATOM 2328 C C . ASN A 1 304 ? -5.162 13.220 -21.072 1.00 56.16 304 ASN A C 1
ATOM 2330 O O . ASN A 1 304 ? -5.709 14.300 -21.279 1.00 56.16 304 ASN A O 1
ATOM 2334 N N . ALA A 1 305 ? -3.839 13.053 -21.164 1.00 57.28 305 ALA A N 1
ATOM 2335 C CA . ALA A 1 305 ? -2.894 14.072 -21.644 1.00 57.28 305 ALA A CA 1
ATOM 2336 C C . ALA A 1 305 ? -2.808 15.364 -20.804 1.00 57.28 305 ALA A C 1
ATOM 2338 O O . ALA A 1 305 ? -2.292 16.377 -21.275 1.00 57.28 305 ALA A O 1
ATOM 2339 N N . VAL A 1 306 ? -3.257 15.330 -19.546 1.00 64.50 306 VAL A N 1
ATOM 2340 C CA . VAL A 1 306 ? -2.921 16.381 -18.575 1.00 64.50 306 VAL A CA 1
ATOM 2341 C C . VAL A 1 306 ? -1.396 16.361 -18.337 1.00 64.50 306 VAL A C 1
ATOM 2343 O O . VAL A 1 306 ? -0.804 15.279 -18.330 1.00 64.50 306 VAL A O 1
ATOM 2346 N N . PRO A 1 307 ? -0.728 17.518 -18.162 1.00 73.31 307 PRO A N 1
ATOM 2347 C CA . PRO A 1 307 ? 0.704 17.545 -17.885 1.00 73.31 307 PRO A CA 1
ATOM 2348 C C . PRO A 1 307 ? 1.073 16.760 -16.624 1.00 73.31 307 PRO A C 1
ATOM 2350 O O . PRO A 1 307 ? 0.388 16.844 -15.602 1.00 73.31 307 PRO A O 1
ATOM 2353 N N . ASN A 1 308 ? 2.186 16.031 -16.689 1.00 81.94 308 ASN A N 1
ATOM 2354 C CA . ASN A 1 308 ? 2.732 15.334 -15.530 1.00 81.94 308 ASN A CA 1
ATOM 2355 C C . ASN A 1 308 ? 3.125 16.335 -14.433 1.00 81.94 308 ASN A C 1
ATOM 2357 O O . ASN A 1 308 ? 3.559 17.454 -14.714 1.00 81.94 308 ASN A O 1
ATOM 2361 N N . THR A 1 309 ? 3.024 15.908 -13.178 1.00 83.69 309 THR A N 1
ATOM 2362 C CA . THR A 1 309 ? 3.512 16.666 -12.016 1.00 83.69 309 THR A CA 1
ATOM 2363 C C . THR A 1 309 ? 4.220 15.729 -11.042 1.00 83.69 309 THR A C 1
ATOM 2365 O O . THR A 1 309 ? 4.343 14.539 -11.319 1.00 83.69 309 THR A O 1
ATOM 2368 N N . THR A 1 310 ? 4.719 16.230 -9.918 1.00 86.62 310 THR A N 1
ATOM 2369 C CA . THR A 1 310 ? 5.392 15.416 -8.904 1.00 86.62 310 THR A CA 1
ATOM 2370 C C . THR A 1 310 ? 4.577 15.343 -7.621 1.00 86.62 310 THR A C 1
ATOM 2372 O O . THR A 1 310 ? 4.041 16.337 -7.159 1.00 86.62 310 THR A O 1
ATOM 2375 N N . SER A 1 311 ? 4.493 14.149 -7.036 1.00 87.44 311 SER A N 1
ATOM 2376 C CA . SER A 1 311 ? 3.822 13.865 -5.766 1.00 87.44 311 SER A CA 1
ATOM 2377 C C . SER A 1 311 ? 4.859 13.492 -4.722 1.00 87.44 311 SER A C 1
ATOM 2379 O O . SER A 1 311 ? 5.492 12.451 -4.859 1.00 87.44 311 SER A O 1
ATOM 2381 N N . THR A 1 312 ? 5.012 14.286 -3.666 1.00 91.50 312 THR A N 1
ATOM 2382 C CA . THR A 1 312 ? 5.953 13.999 -2.572 1.00 91.50 312 THR A CA 1
ATOM 2383 C C . THR A 1 312 ? 5.208 13.513 -1.338 1.00 91.50 312 THR A C 1
ATOM 2385 O O . THR A 1 312 ? 4.261 14.155 -0.890 1.00 91.50 312 THR A O 1
ATOM 2388 N N . ALA A 1 313 ? 5.657 12.393 -0.779 1.00 94.25 313 ALA A N 1
ATOM 2389 C CA . ALA A 1 313 ? 5.114 11.818 0.443 1.00 94.25 313 ALA A CA 1
ATOM 2390 C C . ALA A 1 313 ? 6.237 11.259 1.320 1.00 94.25 313 ALA A C 1
ATOM 2392 O O . ALA A 1 313 ? 7.239 10.752 0.807 1.00 94.25 313 ALA A O 1
ATOM 2393 N N . ALA A 1 314 ? 6.056 11.336 2.637 1.00 97.06 314 ALA A N 1
ATOM 2394 C CA . ALA A 1 314 ? 6.971 10.742 3.600 1.00 97.06 314 ALA A CA 1
ATOM 2395 C C . ALA A 1 314 ? 6.388 9.452 4.188 1.00 97.06 314 ALA A C 1
ATOM 2397 O O . ALA A 1 314 ? 5.186 9.350 4.449 1.00 97.06 314 ALA A O 1
ATOM 2398 N N . TYR A 1 315 ? 7.260 8.470 4.383 1.00 98.25 315 TYR A N 1
ATOM 2399 C CA . TYR A 1 315 ? 6.928 7.142 4.867 1.00 98.25 315 TYR A CA 1
ATOM 2400 C C . TYR A 1 315 ? 7.880 6.752 5.989 1.00 98.25 315 TYR A C 1
ATOM 2402 O O . TYR A 1 315 ? 9.054 7.126 5.974 1.00 98.25 315 TYR A O 1
ATOM 2410 N N . VAL A 1 316 ? 7.374 5.959 6.927 1.00 98.25 316 VAL A N 1
ATOM 2411 C CA . VAL A 1 316 ? 8.197 5.293 7.936 1.00 98.25 316 VAL A CA 1
ATOM 2412 C C . VAL A 1 316 ? 7.977 3.798 7.846 1.00 98.25 316 VAL A C 1
ATOM 2414 O O . VAL A 1 316 ? 6.840 3.347 7.749 1.00 98.25 316 VAL A O 1
ATOM 2417 N N . ILE A 1 317 ? 9.058 3.033 7.881 1.00 98.56 317 ILE A N 1
ATOM 2418 C CA . ILE A 1 317 ? 9.043 1.582 7.856 1.00 98.56 317 ILE A CA 1
ATOM 2419 C C . ILE A 1 317 ? 9.626 1.082 9.171 1.00 98.56 317 ILE A C 1
ATOM 2421 O O . ILE A 1 317 ? 10.788 1.335 9.466 1.00 98.56 317 ILE A O 1
ATOM 2425 N N . PHE A 1 318 ? 8.820 0.374 9.952 1.00 97.69 318 PHE A N 1
ATOM 2426 C CA . PHE A 1 318 ? 9.202 -0.209 11.235 1.00 97.69 318 PHE A CA 1
ATOM 2427 C C . PHE A 1 318 ? 9.410 -1.710 11.080 1.00 97.69 318 PHE A C 1
ATOM 2429 O O . PHE A 1 318 ? 8.619 -2.357 10.394 1.00 97.69 318 PHE A O 1
ATOM 2436 N N . SER A 1 319 ? 10.407 -2.271 11.759 1.00 97.62 319 SER A N 1
ATOM 2437 C CA . SER A 1 319 ? 10.587 -3.719 11.884 1.00 97.62 319 SER A CA 1
ATOM 2438 C C . SER A 1 319 ? 10.485 -4.183 13.339 1.00 97.62 319 SER A C 1
ATOM 2440 O O . SER A 1 319 ? 10.587 -3.400 14.286 1.00 97.62 319 SER A O 1
ATOM 2442 N N . ASP A 1 320 ? 10.209 -5.470 13.526 1.00 96.56 320 ASP A N 1
ATOM 2443 C CA . ASP A 1 320 ? 10.168 -6.112 14.842 1.00 96.56 320 ASP A CA 1
ATOM 2444 C C . ASP A 1 320 ? 11.524 -6.539 15.379 1.00 96.56 320 ASP A C 1
ATOM 2446 O O . ASP A 1 320 ? 11.657 -6.747 16.584 1.00 96.56 320 ASP A O 1
ATOM 2450 N N . GLN A 1 321 ? 12.517 -6.671 14.505 1.00 95.94 321 GLN A N 1
ATOM 2451 C CA . GLN A 1 321 ? 13.886 -6.998 14.864 1.00 95.94 321 GLN A CA 1
ATOM 2452 C C . GLN A 1 321 ? 14.837 -6.757 13.691 1.00 95.94 321 GLN A C 1
ATOM 2454 O O . GLN A 1 321 ? 14.429 -6.710 12.529 1.00 95.94 321 GL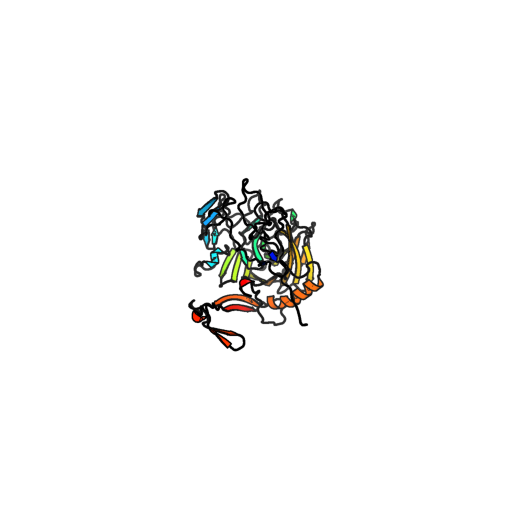N A O 1
ATOM 2459 N N . GLY A 1 322 ? 16.129 -6.702 14.007 1.00 96.00 322 GLY A N 1
ATOM 2460 C CA . GLY A 1 322 ? 17.187 -6.486 13.028 1.00 96.00 322 GLY A CA 1
ATOM 2461 C C . GLY A 1 322 ? 17.363 -5.024 12.647 1.00 96.00 322 GLY A C 1
ATOM 2462 O O . GLY A 1 322 ? 16.651 -4.146 13.118 1.00 96.00 322 GLY A O 1
ATOM 2463 N N . GLU A 1 323 ? 18.334 -4.791 11.776 1.00 96.62 323 GLU A N 1
ATOM 2464 C CA . GLU A 1 323 ? 18.658 -3.477 11.233 1.00 96.62 323 GLU A CA 1
ATOM 2465 C C . GLU A 1 323 ? 18.499 -3.500 9.714 1.00 96.62 323 GLU A C 1
ATOM 2467 O O . GLU A 1 323 ? 18.621 -4.553 9.077 1.00 96.62 323 GLU A O 1
ATOM 2472 N N . TRP A 1 324 ? 18.249 -2.332 9.129 1.00 98.12 324 TRP A N 1
ATOM 2473 C CA . TRP A 1 324 ? 18.116 -2.182 7.685 1.00 98.12 324 TRP A CA 1
ATOM 2474 C C . TRP A 1 324 ? 19.449 -1.802 7.048 1.00 98.12 324 TRP A C 1
ATOM 2476 O O . TRP A 1 324 ? 20.016 -0.745 7.322 1.00 98.12 324 TRP A O 1
ATOM 2486 N N . THR A 1 325 ? 19.929 -2.647 6.139 1.00 98.00 325 THR A N 1
ATOM 2487 C CA . THR A 1 325 ? 21.092 -2.330 5.300 1.00 98.00 325 THR A CA 1
ATOM 2488 C C . THR A 1 325 ? 20.621 -1.683 4.005 1.00 98.00 325 THR A C 1
ATOM 2490 O O . THR A 1 325 ? 19.799 -2.272 3.307 1.00 98.00 325 THR A O 1
ATOM 2493 N N . GLU A 1 326 ? 21.132 -0.492 3.689 1.00 97.50 326 GLU A N 1
ATOM 2494 C CA . GLU A 1 326 ? 20.791 0.250 2.471 1.00 97.50 326 GLU A CA 1
ATOM 2495 C C . GLU A 1 326 ? 21.799 -0.011 1.341 1.00 97.50 326 GLU A C 1
ATOM 2497 O O . GLU A 1 326 ? 23.004 0.181 1.504 1.00 97.50 326 GLU A O 1
ATOM 2502 N N . GLU A 1 327 ? 21.284 -0.363 0.166 1.00 96.31 327 GLU A N 1
ATOM 2503 C CA . GLU A 1 327 ? 21.976 -0.328 -1.119 1.00 96.31 327 GLU A CA 1
ATOM 2504 C C . GLU A 1 327 ? 21.345 0.767 -1.989 1.00 96.31 327 GLU A C 1
ATOM 2506 O O . GLU A 1 327 ? 20.173 0.691 -2.365 1.00 96.31 327 GLU A O 1
ATOM 2511 N N . LYS A 1 328 ? 22.120 1.804 -2.316 1.00 93.88 328 LYS A N 1
ATOM 2512 C CA . LYS A 1 328 ? 21.674 2.892 -3.195 1.00 93.88 328 LYS A CA 1
ATOM 2513 C C . LYS A 1 328 ? 21.990 2.570 -4.647 1.00 93.88 328 LYS A C 1
ATOM 2515 O O . LYS A 1 328 ? 23.126 2.216 -4.967 1.00 93.88 328 LYS A O 1
ATOM 2520 N N . ALA A 1 329 ? 21.025 2.801 -5.537 1.00 91.06 329 ALA A N 1
ATOM 2521 C CA . ALA A 1 329 ? 21.302 2.844 -6.966 1.00 91.06 329 ALA A CA 1
ATOM 2522 C C . ALA A 1 329 ? 22.399 3.879 -7.257 1.00 91.06 329 ALA A C 1
ATOM 2524 O O . ALA A 1 329 ? 22.426 4.943 -6.639 1.00 91.06 329 ALA A O 1
ATOM 2525 N N . ALA A 1 330 ? 23.231 3.647 -8.275 1.00 86.06 330 ALA A N 1
ATOM 2526 C CA . ALA A 1 330 ? 24.229 4.635 -8.710 1.00 86.06 330 ALA A CA 1
ATOM 2527 C C . ALA A 1 330 ? 23.602 5.980 -9.136 1.00 86.06 330 ALA A C 1
ATOM 2529 O O . ALA A 1 330 ? 24.250 7.022 -9.094 1.00 86.06 330 ALA A O 1
ATOM 2530 N N . SER A 1 331 ? 22.332 5.962 -9.552 1.00 79.88 331 SER A N 1
ATOM 2531 C CA . SER A 1 331 ? 21.556 7.162 -9.866 1.00 79.88 331 SER A CA 1
ATOM 2532 C C . SER A 1 331 ? 21.020 7.880 -8.621 1.00 79.88 331 SER A C 1
ATOM 2534 O O . SER A 1 331 ? 20.468 8.970 -8.766 1.00 79.88 331 SER A O 1
ATOM 2536 N N . GLU A 1 332 ? 21.107 7.270 -7.436 1.00 81.19 332 GLU A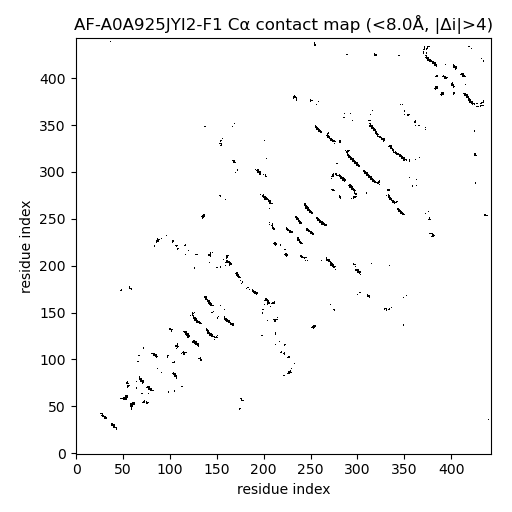 N 1
ATOM 2537 C CA . GLU A 1 332 ? 20.473 7.674 -6.169 1.00 81.19 332 GLU A CA 1
ATOM 2538 C C . GLU A 1 332 ? 18.951 7.881 -6.261 1.00 81.19 332 GLU A C 1
ATOM 2540 O O . GLU A 1 332 ? 18.337 8.533 -5.419 1.00 81.19 332 GLU A O 1
ATOM 2545 N N . ALA A 1 333 ? 18.314 7.361 -7.313 1.00 85.81 333 ALA A N 1
ATOM 2546 C CA . ALA A 1 333 ? 16.883 7.552 -7.527 1.00 85.81 333 ALA A CA 1
ATOM 2547 C C . ALA A 1 333 ? 16.018 6.499 -6.829 1.00 85.81 333 ALA A C 1
ATOM 2549 O O . ALA A 1 333 ? 14.823 6.715 -6.630 1.00 85.81 333 ALA A O 1
ATOM 2550 N N . VAL A 1 334 ? 16.640 5.380 -6.460 1.00 94.00 334 VAL A N 1
ATOM 2551 C CA . VAL A 1 334 ? 16.037 4.249 -5.765 1.00 94.00 334 VAL A CA 1
ATOM 2552 C C . VAL A 1 334 ? 17.046 3.710 -4.752 1.00 94.00 334 VAL A C 1
ATOM 2554 O O . VAL A 1 334 ? 18.238 3.622 -5.057 1.00 94.00 334 VAL A O 1
ATOM 2557 N N . SER A 1 335 ? 16.562 3.317 -3.579 1.00 96.81 335 SER A N 1
ATOM 2558 C CA . SER A 1 335 ? 17.307 2.516 -2.609 1.00 96.81 335 SER A CA 1
ATOM 2559 C C . SER A 1 335 ? 16.604 1.186 -2.373 1.00 96.81 335 SER A C 1
ATOM 2561 O O . SER A 1 335 ? 15.372 1.114 -2.357 1.00 96.81 335 SER A O 1
ATOM 2563 N N . LEU A 1 336 ? 17.399 0.146 -2.158 1.00 97.94 336 LEU A N 1
ATOM 2564 C CA . LEU A 1 336 ? 16.972 -1.139 -1.631 1.00 97.94 336 LEU A CA 1
ATOM 2565 C C . LEU A 1 336 ? 17.422 -1.238 -0.172 1.00 97.94 336 LEU A C 1
ATOM 2567 O O . LEU A 1 336 ? 18.606 -1.129 0.125 1.00 97.94 336 LEU A O 1
ATOM 2571 N N . PHE A 1 337 ? 16.487 -1.495 0.732 1.00 98.62 337 PHE A N 1
ATOM 2572 C CA . PHE A 1 337 ? 16.768 -1.814 2.123 1.00 98.62 337 PHE A CA 1
ATOM 2573 C C . PHE A 1 337 ? 16.506 -3.293 2.378 1.00 98.62 337 PHE A C 1
ATOM 2575 O O . PHE A 1 337 ? 15.455 -3.813 2.005 1.00 98.62 337 PHE A O 1
ATOM 2582 N N . THR A 1 338 ? 17.443 -3.959 3.045 1.00 98.62 338 THR A N 1
ATOM 2583 C CA . THR A 1 338 ? 17.337 -5.380 3.398 1.00 98.62 338 THR A CA 1
ATOM 2584 C C . THR A 1 338 ? 17.371 -5.556 4.909 1.00 98.62 338 THR A C 1
ATOM 2586 O O . THR A 1 338 ? 18.241 -4.990 5.571 1.00 98.62 338 THR A O 1
ATOM 2589 N N . ASN A 1 339 ? 16.457 -6.369 5.445 1.00 98.50 339 ASN A N 1
ATOM 2590 C CA . ASN A 1 339 ? 16.479 -6.824 6.835 1.00 98.50 339 ASN A CA 1
ATOM 2591 C C . ASN A 1 339 ? 16.260 -8.344 6.886 1.00 98.50 339 ASN A C 1
ATOM 2593 O O . ASN A 1 339 ? 15.184 -8.861 6.573 1.00 98.50 339 ASN A O 1
ATOM 2597 N N . GLU A 1 340 ? 17.312 -9.071 7.263 1.00 97.62 340 GLU A N 1
ATOM 2598 C CA . GLU A 1 340 ? 17.305 -10.538 7.316 1.00 97.62 340 GLU A CA 1
ATOM 2599 C C . GLU A 1 340 ? 16.560 -11.082 8.539 1.00 97.62 340 GLU A C 1
ATOM 2601 O O . GLU A 1 340 ? 15.924 -12.137 8.465 1.00 97.62 340 GLU A O 1
ATOM 2606 N N . ALA A 1 341 ? 16.613 -10.359 9.660 1.00 97.50 341 ALA A N 1
ATOM 2607 C CA . ALA A 1 341 ? 16.067 -10.827 10.925 1.00 97.50 341 ALA A CA 1
ATOM 2608 C C . ALA A 1 341 ? 14.559 -10.579 11.032 1.00 97.50 341 ALA A C 1
ATOM 2610 O O . ALA A 1 341 ? 13.862 -11.420 11.600 1.00 97.50 341 ALA A O 1
ATOM 2611 N N . ALA A 1 342 ? 14.048 -9.468 10.492 1.00 97.81 342 ALA A N 1
ATOM 2612 C CA . ALA A 1 342 ? 12.648 -9.075 10.630 1.00 97.81 342 ALA A CA 1
ATOM 2613 C C . ALA A 1 342 ? 11.684 -10.216 10.278 1.00 97.81 342 ALA A C 1
ATOM 2615 O O . ALA A 1 342 ? 11.847 -10.919 9.278 1.00 97.81 342 ALA A O 1
ATOM 2616 N N . SER A 1 343 ? 10.660 -10.396 11.107 1.00 97.44 343 SER A N 1
ATOM 2617 C CA . SER A 1 343 ? 9.517 -11.270 10.822 1.00 97.44 343 SER A CA 1
ATOM 2618 C C . SER A 1 343 ? 8.238 -10.469 10.574 1.00 97.44 343 SER A C 1
ATOM 2620 O O . SER A 1 343 ? 7.284 -10.980 9.974 1.00 97.44 343 SER A O 1
ATOM 2622 N N . ARG A 1 344 ? 8.242 -9.194 10.975 1.00 97.94 344 ARG A N 1
ATOM 2623 C CA . ARG A 1 344 ? 7.131 -8.260 10.858 1.00 97.94 344 ARG A CA 1
ATOM 2624 C C . ARG A 1 344 ? 7.632 -6.888 10.446 1.00 97.94 344 ARG A C 1
ATOM 2626 O O . ARG A 1 344 ? 8.630 -6.394 10.964 1.00 97.94 344 ARG A O 1
ATOM 2633 N N . VAL A 1 345 ? 6.887 -6.255 9.552 1.00 98.31 345 VAL A N 1
ATOM 2634 C CA . VAL A 1 345 ? 7.148 -4.893 9.094 1.00 98.31 345 VAL A CA 1
ATOM 2635 C C . VAL A 1 345 ? 5.845 -4.104 9.110 1.00 98.31 345 VAL A C 1
ATOM 2637 O O . VAL A 1 345 ? 4.790 -4.643 8.793 1.00 98.31 345 VAL A O 1
ATOM 2640 N N . ALA A 1 346 ? 5.889 -2.826 9.469 1.00 97.75 346 ALA A N 1
ATOM 2641 C CA . ALA A 1 346 ? 4.762 -1.913 9.299 1.00 97.75 346 ALA A CA 1
ATOM 2642 C C . ALA A 1 346 ? 5.208 -0.686 8.507 1.00 97.75 346 ALA A C 1
ATOM 2644 O O . ALA A 1 346 ? 6.275 -0.137 8.771 1.00 97.75 346 ALA A O 1
ATOM 2645 N N . VAL A 1 347 ? 4.388 -0.246 7.555 1.00 98.44 347 VAL A N 1
ATOM 2646 C CA . VAL A 1 347 ? 4.613 0.989 6.796 1.00 98.44 347 VAL A CA 1
ATOM 2647 C C . VAL A 1 347 ? 3.587 2.022 7.222 1.00 98.44 347 VAL A C 1
ATOM 2649 O O . VAL A 1 347 ? 2.391 1.768 7.131 1.00 98.44 347 VAL A O 1
ATOM 2652 N N . LEU A 1 348 ? 4.062 3.185 7.651 1.00 96.94 348 LEU A N 1
ATOM 2653 C CA . LEU A 1 348 ? 3.289 4.372 7.988 1.00 96.94 348 LEU A CA 1
ATOM 2654 C C . LEU A 1 348 ? 3.399 5.399 6.860 1.00 96.94 348 LEU A C 1
ATOM 2656 O O . LEU A 1 348 ? 4.502 5.748 6.448 1.00 96.94 348 LEU A O 1
ATOM 2660 N N . ALA A 1 349 ? 2.268 5.940 6.419 1.00 96.06 349 ALA A N 1
ATOM 2661 C CA . ALA A 1 349 ? 2.211 7.182 5.657 1.00 96.06 349 ALA A CA 1
ATOM 2662 C C . ALA A 1 349 ? 2.166 8.377 6.616 1.00 96.06 349 ALA A C 1
ATOM 2664 O O . ALA A 1 349 ? 1.209 8.525 7.379 1.00 96.06 349 ALA A O 1
ATOM 2665 N N . LEU A 1 350 ? 3.170 9.255 6.558 1.00 94.56 350 LEU A N 1
ATOM 2666 C CA . LEU A 1 350 ? 3.133 10.496 7.325 1.00 94.56 350 LEU A CA 1
ATOM 2667 C C . LEU A 1 350 ? 2.144 11.499 6.699 1.00 94.56 350 LEU A C 1
ATOM 2669 O O . LEU A 1 350 ? 1.967 11.520 5.476 1.00 94.56 350 LEU A O 1
ATOM 2673 N N . PRO A 1 351 ? 1.494 12.344 7.521 1.00 91.19 351 PRO A N 1
ATOM 2674 C CA . PRO A 1 351 ? 0.627 13.412 7.038 1.00 91.19 351 PRO A CA 1
ATOM 2675 C C . PRO A 1 351 ? 1.310 14.363 6.041 1.00 91.19 351 PRO A C 1
ATOM 2677 O O . PRO A 1 351 ? 2.410 14.856 6.281 1.00 91.19 351 PRO A O 1
ATOM 2680 N N . HIS A 1 352 ? 0.611 14.702 4.951 1.00 89.06 352 HIS A N 1
ATOM 2681 C CA . HIS A 1 352 ? 1.118 15.597 3.891 1.00 89.06 352 HIS A CA 1
ATOM 2682 C C . HIS A 1 352 ? 1.336 17.053 4.326 1.00 89.06 352 HIS A C 1
ATOM 2684 O O . HIS A 1 352 ? 1.909 17.839 3.578 1.00 89.06 352 HIS A O 1
ATOM 2690 N N . ASN A 1 353 ? 0.862 17.444 5.510 1.00 87.44 353 ASN A N 1
ATOM 2691 C CA . ASN A 1 353 ? 1.066 18.784 6.064 1.00 87.44 353 ASN A CA 1
ATOM 2692 C C . ASN A 1 353 ? 2.392 18.934 6.830 1.00 87.44 353 ASN A C 1
ATOM 2694 O O . ASN A 1 353 ? 2.663 20.019 7.342 1.00 87.44 353 ASN A O 1
ATOM 2698 N N . ILE A 1 354 ? 3.204 17.878 6.924 1.00 89.00 354 ILE A N 1
ATOM 2699 C CA . ILE A 1 354 ? 4.565 17.948 7.464 1.00 89.00 354 ILE A CA 1
ATOM 2700 C C . ILE A 1 354 ? 5.514 18.350 6.335 1.00 89.00 354 ILE A C 1
ATOM 2702 O O . ILE A 1 354 ? 5.426 17.822 5.228 1.00 89.00 354 ILE A O 1
ATOM 2706 N N . ASN A 1 355 ? 6.434 19.279 6.607 1.00 89.56 355 ASN A N 1
ATOM 2707 C CA . ASN A 1 355 ? 7.431 19.693 5.625 1.00 89.56 355 ASN A CA 1
ATOM 2708 C C . ASN A 1 355 ? 8.360 18.507 5.276 1.00 89.56 355 ASN A C 1
ATOM 2710 O O . ASN A 1 355 ? 9.114 18.063 6.143 1.00 89.56 355 ASN A O 1
ATOM 2714 N N . PRO A 1 356 ? 8.370 18.017 4.021 1.00 88.56 356 PRO A N 1
ATOM 2715 C CA . PRO A 1 356 ? 9.161 16.849 3.628 1.00 88.56 356 PRO A CA 1
ATOM 2716 C C . PRO A 1 356 ? 10.682 17.080 3.659 1.00 88.56 356 PRO A C 1
ATOM 2718 O O . PRO A 1 356 ? 11.444 16.115 3.561 1.00 88.56 356 PRO A O 1
ATOM 2721 N N . SER A 1 357 ? 11.118 18.337 3.791 1.00 89.38 357 SER A N 1
ATOM 2722 C CA . SER A 1 357 ? 12.524 18.748 3.885 1.00 89.38 357 SER A CA 1
ATOM 2723 C C . SER A 1 357 ? 12.981 19.041 5.319 1.00 89.38 357 SER A C 1
ATOM 2725 O O . SER A 1 357 ? 14.086 19.548 5.497 1.00 89.38 357 SER A O 1
ATOM 2727 N N . ASP A 1 358 ? 12.150 18.770 6.331 1.00 95.00 358 ASP A N 1
ATOM 2728 C CA . ASP A 1 358 ? 12.465 18.988 7.748 1.00 95.00 358 ASP A CA 1
ATOM 2729 C C . ASP A 1 358 ? 12.608 17.643 8.491 1.00 95.00 358 ASP A C 1
ATOM 2731 O O . ASP A 1 358 ? 11.613 17.081 8.959 1.00 95.00 358 ASP A O 1
ATOM 2735 N N . PRO A 1 359 ? 13.836 17.098 8.614 1.00 94.44 359 PRO A N 1
ATOM 2736 C CA . PRO A 1 359 ? 14.072 15.824 9.290 1.00 94.44 359 PRO A CA 1
ATOM 2737 C C . PRO A 1 359 ? 13.630 15.807 10.754 1.00 94.44 359 PRO A C 1
ATOM 2739 O O . PRO A 1 359 ? 13.258 14.746 11.254 1.00 94.44 359 PRO A O 1
ATOM 2742 N N . LEU A 1 360 ? 13.656 16.952 11.449 1.00 95.62 360 LEU A N 1
ATOM 2743 C CA . LEU A 1 360 ? 13.240 17.026 12.850 1.00 95.62 360 LEU A CA 1
ATOM 2744 C C . LEU A 1 360 ? 11.726 16.853 12.955 1.00 95.62 360 LEU A C 1
ATOM 2746 O O . LEU A 1 360 ? 11.277 15.961 13.672 1.00 95.62 360 LEU A O 1
ATOM 2750 N N . ALA A 1 361 ? 10.953 17.615 12.176 1.00 95.56 361 ALA A N 1
ATOM 2751 C CA . ALA A 1 361 ? 9.495 17.496 12.156 1.00 95.56 361 ALA A CA 1
ATOM 2752 C C . ALA A 1 361 ? 9.030 16.095 11.713 1.00 95.56 361 ALA A C 1
ATOM 2754 O O . ALA A 1 361 ? 8.089 15.536 12.278 1.00 95.56 361 ALA A O 1
ATOM 2755 N N . LEU A 1 362 ? 9.715 15.497 10.731 1.00 97.31 362 LEU A N 1
ATOM 2756 C CA . LEU A 1 362 ? 9.453 14.125 10.285 1.00 97.31 362 LEU A CA 1
ATOM 2757 C C . LEU A 1 362 ? 9.739 13.098 11.390 1.00 97.31 362 LEU A C 1
ATOM 2759 O O . LEU A 1 362 ? 8.926 12.206 11.629 1.00 97.31 362 LEU A O 1
ATOM 2763 N N . THR A 1 363 ? 10.855 13.252 12.107 1.00 95.50 363 THR A N 1
ATOM 2764 C CA . THR A 1 363 ? 11.235 12.372 13.223 1.00 95.50 363 THR A CA 1
ATOM 2765 C C . THR A 1 363 ? 10.282 12.512 14.413 1.00 95.50 363 THR A C 1
ATOM 2767 O O . THR A 1 363 ? 9.962 11.521 15.069 1.00 95.50 363 THR A O 1
ATOM 2770 N N . GLU A 1 364 ? 9.801 13.719 14.709 1.00 94.38 364 GLU A N 1
ATOM 2771 C CA . GLU A 1 364 ? 8.796 13.950 15.753 1.00 94.38 364 GLU A CA 1
ATOM 2772 C C . GLU A 1 364 ? 7.459 13.296 15.398 1.00 94.38 364 GLU A C 1
ATOM 2774 O O . GLU A 1 364 ? 6.913 12.548 16.209 1.00 94.38 364 GLU A O 1
ATOM 2779 N N . ALA A 1 365 ? 6.974 13.488 14.168 1.00 94.06 365 ALA A N 1
ATOM 2780 C CA . ALA A 1 365 ? 5.751 12.846 13.694 1.00 94.06 365 ALA A CA 1
ATOM 2781 C C . ALA A 1 365 ? 5.871 11.316 13.666 1.00 94.06 365 ALA A C 1
ATOM 2783 O O . ALA A 1 365 ? 4.928 10.613 14.024 1.00 94.06 365 ALA A O 1
ATOM 2784 N N . MET A 1 366 ? 7.039 10.791 13.288 1.00 94.19 366 MET A N 1
ATOM 2785 C CA . MET A 1 366 ? 7.346 9.367 13.379 1.00 94.19 366 MET A CA 1
ATOM 2786 C C . MET A 1 366 ? 7.206 8.847 14.810 1.00 94.19 366 MET A C 1
ATOM 2788 O O . MET A 1 366 ? 6.608 7.794 15.004 1.00 94.19 366 MET A O 1
ATOM 2792 N N . LYS A 1 367 ? 7.759 9.548 15.806 1.00 91.00 367 LYS A N 1
ATOM 2793 C CA . LYS A 1 367 ? 7.683 9.129 17.214 1.00 91.00 367 LYS A CA 1
ATOM 2794 C C . LYS A 1 367 ? 6.253 9.192 17.744 1.00 91.00 367 LYS A C 1
ATOM 2796 O O . LYS A 1 367 ? 5.814 8.256 18.404 1.00 91.00 367 LYS A O 1
ATOM 2801 N N . ASP A 1 368 ? 5.526 10.259 17.420 1.00 89.62 368 ASP A N 1
ATOM 2802 C CA . ASP A 1 368 ? 4.138 10.442 17.852 1.00 89.62 368 ASP A CA 1
ATOM 2803 C C . ASP A 1 368 ? 3.205 9.385 17.245 1.00 89.62 368 ASP A C 1
ATOM 2805 O O . ASP A 1 368 ? 2.394 8.780 17.945 1.00 89.62 368 ASP A O 1
ATOM 2809 N N . LEU A 1 369 ? 3.352 9.103 15.948 1.00 91.25 369 LEU A N 1
ATOM 2810 C CA . LEU A 1 369 ? 2.489 8.156 15.246 1.00 91.25 369 LEU A CA 1
ATOM 2811 C C . LEU A 1 369 ? 2.959 6.699 15.374 1.00 91.25 369 LEU A C 1
ATOM 2813 O O . LEU A 1 369 ? 2.141 5.782 15.330 1.00 91.25 369 LEU A O 1
ATOM 2817 N N . GLY A 1 370 ? 4.257 6.457 15.546 1.00 88.81 370 GLY A N 1
ATOM 2818 C CA . GLY A 1 370 ? 4.853 5.119 15.531 1.00 88.81 370 GLY A CA 1
ATOM 2819 C C . GLY A 1 370 ? 4.277 4.178 16.588 1.00 88.81 370 GLY A C 1
ATOM 2820 O O . GLY A 1 370 ? 4.114 2.990 16.318 1.00 88.81 370 GLY A O 1
ATOM 2821 N N . GLN A 1 371 ? 3.864 4.706 17.744 1.00 87.00 371 GLN A N 1
ATOM 2822 C CA . GLN A 1 371 ? 3.223 3.921 18.809 1.00 87.00 371 GLN A CA 1
ATOM 2823 C C . GLN A 1 371 ? 1.942 3.200 18.350 1.00 87.00 371 GLN A C 1
ATOM 2825 O O . GLN A 1 371 ? 1.618 2.125 18.854 1.00 87.00 371 GLN A O 1
ATOM 2830 N N . TYR A 1 372 ? 1.220 3.756 17.370 1.00 90.62 372 TYR A N 1
ATOM 2831 C CA . TYR A 1 372 ? -0.026 3.174 16.865 1.00 90.62 372 TYR A CA 1
ATOM 2832 C C . TYR A 1 372 ? 0.221 2.014 15.887 1.00 90.62 372 TYR A C 1
ATOM 2834 O O . TYR A 1 372 ? -0.665 1.181 15.693 1.00 90.62 372 TYR A O 1
ATOM 2842 N N . ALA A 1 373 ? 1.430 1.895 15.320 1.00 91.19 373 ALA A N 1
ATOM 2843 C CA . ALA A 1 373 ? 1.807 0.766 14.463 1.00 91.19 373 ALA A CA 1
ATOM 2844 C C . ALA A 1 373 ? 1.796 -0.573 15.226 1.00 91.19 373 ALA A C 1
ATOM 2846 O O . ALA A 1 373 ? 1.672 -1.636 14.621 1.00 91.19 373 ALA A O 1
ATOM 2847 N N . CYS A 1 374 ? 1.875 -0.522 16.557 1.00 91.19 374 CYS A N 1
ATOM 2848 C CA . CYS A 1 374 ? 1.881 -1.678 17.448 1.00 91.19 374 CYS A CA 1
ATOM 2849 C C . CYS A 1 374 ? 0.511 -2.350 17.620 1.00 91.19 374 CYS A C 1
ATOM 2851 O O . CYS A 1 374 ? 0.408 -3.384 18.280 1.00 91.19 374 CYS A O 1
ATOM 2853 N N . GLN A 1 375 ? -0.549 -1.767 17.058 1.00 91.44 375 GLN A N 1
ATOM 2854 C CA . GLN A 1 375 ? -1.918 -2.267 17.143 1.00 91.44 375 GLN A CA 1
ATOM 2855 C C . GLN A 1 375 ? -2.456 -2.497 15.731 1.00 91.44 375 GLN A C 1
ATOM 2857 O O . GLN A 1 375 ? -3.060 -1.615 15.122 1.00 91.44 375 GLN A O 1
ATOM 2862 N N . LYS A 1 376 ? -2.233 -3.704 15.204 1.00 92.94 376 LYS A N 1
ATOM 2863 C CA . LYS A 1 376 ? -2.709 -4.092 13.873 1.00 92.94 376 LYS A CA 1
ATOM 2864 C C . LYS A 1 376 ? -4.227 -4.186 13.877 1.00 92.94 376 LYS A C 1
ATOM 2866 O O . LYS A 1 376 ? -4.799 -4.879 14.717 1.00 92.94 376 LYS A O 1
ATOM 2871 N N . ILE A 1 377 ? -4.876 -3.535 12.918 1.00 91.38 377 ILE A N 1
ATOM 2872 C CA . ILE A 1 377 ? -6.321 -3.668 12.701 1.00 91.38 377 ILE A CA 1
ATOM 2873 C C . ILE A 1 377 ? -6.609 -5.069 12.169 1.00 91.38 377 ILE A C 1
ATOM 2875 O O . ILE A 1 377 ? -6.065 -5.456 11.142 1.00 91.38 377 ILE A O 1
ATOM 2879 N N . VAL A 1 378 ? -7.451 -5.829 12.867 1.00 91.19 378 VAL A N 1
ATOM 2880 C CA . VAL A 1 378 ? -7.813 -7.207 12.488 1.00 91.19 378 VAL A CA 1
ATOM 2881 C C . VAL A 1 378 ? -9.273 -7.354 12.081 1.00 91.19 378 VAL A C 1
ATOM 2883 O O . VAL A 1 378 ? -9.611 -8.328 11.416 1.00 91.19 378 VAL A O 1
ATOM 2886 N N . ASP A 1 379 ? -10.128 -6.401 12.458 1.00 89.50 379 ASP A N 1
ATOM 2887 C CA . ASP A 1 379 ? -11.532 -6.370 12.054 1.00 89.50 379 ASP A CA 1
ATOM 2888 C C . ASP A 1 379 ? -12.078 -4.935 12.059 1.00 89.50 379 ASP A C 1
ATOM 2890 O O . ASP A 1 379 ? -11.643 -4.081 12.841 1.00 89.50 379 ASP A O 1
ATOM 2894 N N . THR A 1 380 ? -13.032 -4.675 11.169 1.00 87.88 380 THR A N 1
ATOM 2895 C CA . THR A 1 380 ? -13.697 -3.381 11.012 1.00 87.88 380 THR A CA 1
ATOM 2896 C C . THR A 1 380 ? -15.192 -3.567 10.790 1.00 87.88 380 THR A C 1
ATOM 2898 O O . THR A 1 380 ? -15.608 -4.435 10.023 1.00 87.88 380 THR A O 1
ATOM 2901 N N . ARG A 1 381 ? -16.016 -2.764 11.471 1.00 87.56 381 ARG A N 1
ATOM 2902 C CA . ARG A 1 381 ? -17.469 -2.949 11.449 1.00 87.56 381 ARG A CA 1
ATOM 2903 C C . ARG A 1 381 ? -18.271 -1.657 11.511 1.00 87.56 381 ARG A C 1
ATOM 2905 O O . ARG A 1 381 ? -18.110 -0.846 12.424 1.00 87.56 381 ARG A O 1
ATOM 2912 N N . LEU A 1 382 ? -19.198 -1.504 10.576 1.00 87.81 382 LEU A N 1
ATOM 2913 C CA . LEU A 1 382 ? -20.220 -0.475 10.524 1.00 87.81 382 LEU A CA 1
ATOM 2914 C C . LEU A 1 382 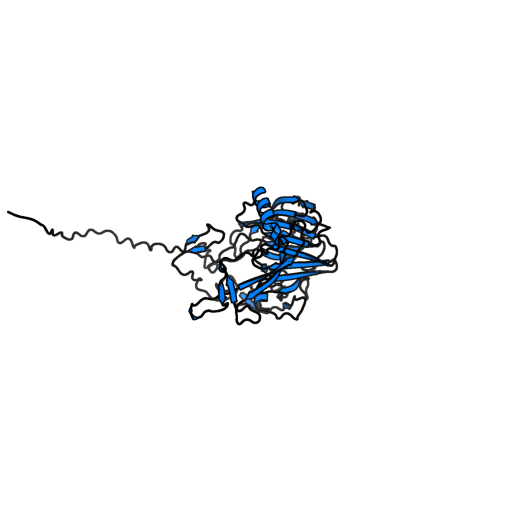? -21.474 -1.017 11.209 1.00 87.81 382 LEU A C 1
ATOM 2916 O O . LEU A 1 382 ? -22.159 -1.905 10.706 1.00 87.81 382 LEU A O 1
ATOM 2920 N N . HIS A 1 383 ? -21.809 -0.452 12.361 1.00 87.50 383 HIS A N 1
ATOM 2921 C CA . HIS A 1 383 ? -23.056 -0.776 13.040 1.00 87.50 383 HIS A CA 1
ATOM 2922 C C . HIS A 1 383 ? -24.152 0.172 12.541 1.00 87.50 383 HIS A C 1
ATOM 2924 O O . HIS A 1 383 ? -24.126 1.379 12.816 1.00 87.50 383 HIS A O 1
ATOM 2930 N N . TYR A 1 384 ? -25.114 -0.400 11.812 1.00 89.12 384 TYR A N 1
ATOM 2931 C CA . TYR A 1 384 ? -26.315 0.267 11.313 1.00 89.12 384 TYR A CA 1
ATOM 2932 C C . TYR A 1 384 ? -27.507 -0.711 11.337 1.00 89.12 384 TYR A C 1
ATOM 2934 O O . TYR A 1 384 ? -27.707 -1.488 10.399 1.00 89.12 384 TYR A O 1
ATOM 2942 N N . PRO A 1 385 ? -28.306 -0.730 12.419 1.00 86.00 385 PRO A N 1
ATOM 2943 C CA . PRO A 1 385 ? -29.523 -1.535 12.488 1.00 86.00 385 PRO A CA 1
ATOM 2944 C C . PRO A 1 385 ? -30.482 -1.242 11.321 1.00 86.00 385 PRO A C 1
ATOM 2946 O O . PRO A 1 385 ? -30.606 -0.085 10.917 1.00 86.00 385 PRO A O 1
ATOM 2949 N N . PRO A 1 386 ? -31.195 -2.257 10.795 1.00 81.38 386 PRO A N 1
ATOM 2950 C CA . PRO A 1 386 ? -31.358 -3.604 11.351 1.00 81.38 386 PRO A CA 1
ATOM 2951 C C . PRO A 1 386 ? -30.335 -4.641 10.843 1.00 81.38 386 PRO A C 1
ATOM 2953 O O . PRO A 1 386 ? -30.602 -5.839 10.937 1.00 81.38 386 PRO A O 1
ATOM 2956 N N . VAL A 1 387 ? -29.181 -4.231 10.295 1.00 81.12 387 VAL A N 1
ATOM 2957 C CA . VAL A 1 387 ? -28.166 -5.181 9.799 1.00 81.12 387 VAL A CA 1
ATOM 2958 C C . VAL A 1 387 ? -27.743 -6.136 10.919 1.00 81.12 387 VAL A C 1
ATOM 2960 O O . VAL A 1 387 ? -27.349 -5.702 12.004 1.00 81.12 387 VAL A O 1
ATOM 2963 N N . ALA A 1 388 ? -27.830 -7.443 10.657 1.00 80.31 388 ALA A N 1
ATOM 2964 C CA . ALA A 1 388 ? -27.599 -8.482 11.655 1.00 80.31 388 ALA A CA 1
ATOM 2965 C C . ALA A 1 388 ? -26.228 -8.340 12.346 1.00 80.31 388 ALA A C 1
ATOM 2967 O O . ALA A 1 388 ? -25.191 -8.147 11.709 1.00 80.31 388 ALA A O 1
ATOM 2968 N N . GLY A 1 389 ? -26.238 -8.429 13.679 1.00 83.12 389 GLY A N 1
ATOM 2969 C CA . GLY A 1 389 ? -25.065 -8.248 14.538 1.00 83.12 389 GLY A CA 1
ATOM 2970 C C . GLY A 1 389 ? -24.569 -6.800 14.678 1.00 83.12 389 GLY A C 1
ATOM 2971 O O . GLY A 1 389 ? -23.544 -6.586 15.320 1.00 83.12 389 GLY A O 1
ATOM 2972 N N . SER A 1 390 ? -25.271 -5.814 14.111 1.00 89.56 390 SER A N 1
ATOM 2973 C CA . SER A 1 390 ? -25.050 -4.406 14.456 1.00 89.56 390 SER A CA 1
ATOM 2974 C C . SER A 1 390 ? -25.466 -4.122 15.897 1.00 89.56 390 SER A C 1
ATOM 2976 O O . SER A 1 390 ? -26.402 -4.721 16.425 1.00 89.56 390 SER A O 1
ATOM 2978 N N . ASP A 1 391 ? -24.812 -3.132 16.496 1.00 92.50 391 ASP A N 1
ATOM 2979 C CA . ASP A 1 391 ? -25.223 -2.583 17.782 1.00 92.50 391 ASP A CA 1
ATOM 2980 C C . ASP A 1 391 ? -26.471 -1.740 17.548 1.00 92.50 391 ASP A C 1
ATOM 2982 O O . ASP A 1 391 ? -26.582 -1.063 16.526 1.00 92.50 391 ASP A O 1
ATOM 2986 N N . THR A 1 392 ? -27.393 -1.727 18.505 1.00 93.44 392 THR A N 1
ATOM 2987 C CA . THR A 1 392 ? -28.615 -0.913 18.416 1.00 93.44 392 THR A CA 1
ATOM 2988 C C . THR A 1 392 ? -28.454 0.487 19.002 1.00 93.44 392 THR A C 1
ATOM 2990 O O . THR A 1 392 ? -29.313 1.344 18.807 1.00 93.44 392 THR A O 1
ATOM 2993 N N . SER A 1 393 ? -27.367 0.742 19.729 1.00 91.75 393 SER A N 1
ATOM 2994 C CA . SER A 1 393 ? -27.104 2.019 20.394 1.00 91.75 393 SER A CA 1
ATOM 2995 C C . SER A 1 393 ? -25.619 2.212 20.684 1.00 91.75 393 SER A C 1
ATOM 2997 O O . SER A 1 393 ? -24.881 1.239 20.810 1.00 91.75 393 SER A O 1
ATOM 2999 N N . VAL A 1 394 ? -25.199 3.461 20.870 1.00 92.69 394 VAL A N 1
ATOM 3000 C CA . VAL A 1 394 ? -23.838 3.834 21.278 1.00 92.69 394 VAL A CA 1
ATOM 3001 C C . VAL A 1 394 ? -23.887 4.859 22.410 1.00 92.69 394 VAL A C 1
ATOM 3003 O O . VAL A 1 394 ? -24.766 5.719 22.430 1.00 92.69 394 VAL A O 1
ATOM 3006 N N . THR A 1 395 ? -22.950 4.785 23.355 1.00 91.00 395 THR A N 1
ATOM 3007 C CA . THR A 1 395 ? -22.817 5.791 24.418 1.00 91.00 395 THR A CA 1
ATOM 3008 C C . THR A 1 395 ? -21.762 6.820 24.028 1.00 91.00 395 THR A C 1
ATOM 3010 O O . THR A 1 395 ? -20.593 6.477 23.869 1.00 91.00 395 THR A O 1
ATOM 3013 N N . VAL A 1 396 ? -22.166 8.085 23.903 1.00 82.56 396 VAL A N 1
ATOM 3014 C CA . VAL A 1 396 ? -21.288 9.223 23.588 1.00 82.56 396 VAL A CA 1
ATOM 3015 C C . VAL A 1 396 ? -21.479 10.286 24.667 1.00 82.56 396 VAL A C 1
ATOM 3017 O O . VAL A 1 396 ? -22.605 10.689 24.947 1.00 82.56 396 VAL A O 1
ATOM 3020 N N . GLY A 1 397 ? -20.394 10.711 25.324 1.00 85.38 397 GLY A N 1
ATOM 3021 C CA . GLY A 1 397 ? -20.462 11.730 26.384 1.00 85.38 397 GLY A CA 1
ATOM 3022 C C . GLY A 1 397 ? -21.370 11.352 27.565 1.00 85.38 397 GLY A C 1
ATOM 3023 O O . GLY A 1 397 ? -22.014 12.218 28.147 1.00 85.38 397 GLY A O 1
ATOM 3024 N N . GLY A 1 398 ? -21.482 10.056 27.880 1.00 91.19 398 GLY A N 1
ATOM 3025 C CA . GLY A 1 398 ? -22.368 9.540 28.933 1.00 91.19 398 GLY A CA 1
ATOM 3026 C C . GLY A 1 398 ? -23.846 9.411 28.539 1.00 91.19 398 GLY A C 1
ATOM 3027 O O . GLY A 1 398 ? -24.638 8.932 29.344 1.00 91.19 398 GLY A O 1
ATOM 3028 N N . GLN A 1 399 ? -24.229 9.787 27.314 1.00 91.75 399 GLN A N 1
ATOM 3029 C CA . GLN A 1 399 ? -25.589 9.619 26.799 1.00 91.75 399 GLN A CA 1
ATOM 3030 C C . GLN A 1 399 ? -25.668 8.459 25.810 1.00 91.75 399 GLN A C 1
ATOM 3032 O O . GLN A 1 399 ? -24.878 8.379 24.869 1.00 91.75 399 GLN A O 1
ATOM 3037 N N . THR A 1 400 ? -26.653 7.581 25.991 1.00 94.50 400 THR A N 1
ATOM 3038 C CA . THR A 1 400 ? -26.950 6.507 25.039 1.00 94.50 400 THR A CA 1
ATOM 3039 C C . THR A 1 400 ? -27.803 7.045 23.895 1.00 94.50 400 THR A C 1
ATOM 3041 O O . THR A 1 400 ? -28.903 7.548 24.110 1.00 94.50 400 THR A O 1
ATOM 3044 N N . GLN A 1 401 ? -27.290 6.928 22.674 1.00 90.62 401 GLN A N 1
ATOM 3045 C CA . GLN A 1 401 ? -27.945 7.338 21.437 1.00 90.62 401 GLN A CA 1
ATOM 3046 C C . GLN A 1 401 ? -28.338 6.090 20.632 1.00 90.62 401 GLN A C 1
ATOM 3048 O O . GLN A 1 401 ? -27.512 5.180 20.501 1.00 90.62 401 GLN A O 1
ATOM 3053 N N . PRO A 1 402 ? -29.564 6.012 20.084 1.00 93.25 402 PRO A N 1
ATOM 3054 C CA . PRO A 1 402 ? -29.953 4.905 19.218 1.00 93.25 402 PRO A CA 1
ATOM 3055 C C . PRO A 1 402 ? -29.183 4.967 17.892 1.00 93.25 402 PRO A C 1
ATOM 3057 O O . PRO A 1 402 ? -28.999 6.045 17.327 1.00 93.25 402 PRO A O 1
ATOM 3060 N N . LEU A 1 403 ? -28.741 3.816 17.392 1.00 93.19 403 LEU A N 1
ATOM 3061 C CA . LEU A 1 403 ? -28.183 3.679 16.046 1.00 93.19 403 LEU A CA 1
ATOM 3062 C C . LEU A 1 403 ? -29.305 3.366 15.046 1.00 93.19 403 LEU A C 1
ATOM 3064 O O . LEU A 1 403 ? -30.324 2.784 15.415 1.00 93.19 403 LEU A O 1
ATOM 3068 N N . GLY A 1 404 ? -29.108 3.734 13.781 1.00 90.69 404 GLY A N 1
ATOM 3069 C CA . GLY A 1 404 ? -30.099 3.580 12.716 1.00 90.69 404 GLY A CA 1
ATOM 3070 C C . GLY A 1 404 ? -30.718 4.905 12.269 1.00 90.69 404 GLY A C 1
ATOM 3071 O O . GLY A 1 404 ? -30.206 5.990 12.566 1.00 90.69 404 GLY A O 1
ATOM 3072 N N . PHE A 1 405 ? -31.812 4.806 11.514 1.00 91.50 405 PHE A N 1
ATOM 3073 C CA . PHE A 1 405 ? -32.579 5.959 11.051 1.00 91.50 405 PHE A CA 1
ATOM 3074 C C . PHE A 1 405 ? -33.611 6.392 12.100 1.00 91.50 405 PHE A C 1
ATOM 3076 O O . PHE A 1 405 ? -34.516 5.643 12.459 1.00 91.50 405 PHE A O 1
ATOM 3083 N N . ASP A 1 406 ? -33.468 7.621 12.581 1.00 86.19 406 ASP A N 1
ATOM 3084 C CA . ASP A 1 406 ? -34.402 8.302 13.469 1.00 86.19 406 ASP A CA 1
ATOM 3085 C C . ASP A 1 406 ? -35.339 9.169 12.625 1.00 86.19 406 ASP A C 1
ATOM 3087 O O . ASP A 1 406 ? -35.040 10.326 12.321 1.00 86.19 406 ASP A O 1
ATOM 3091 N N . GLU A 1 407 ? -36.467 8.581 12.226 1.00 89.19 407 GLU A N 1
ATOM 3092 C CA . GLU A 1 407 ? -37.453 9.207 11.340 1.00 89.19 407 GLU A CA 1
ATOM 3093 C C . GLU A 1 407 ? -37.969 10.539 11.897 1.00 89.19 407 GLU A C 1
ATOM 3095 O O . GLU A 1 407 ? -38.087 11.521 11.164 1.00 89.19 407 GLU A O 1
ATOM 3100 N N . LYS A 1 408 ? -38.188 10.610 13.216 1.00 89.44 408 LYS A N 1
ATOM 3101 C CA . LYS A 1 408 ? -38.711 11.805 13.890 1.00 89.44 408 LYS A CA 1
ATOM 3102 C C . LYS A 1 408 ? -37.806 13.020 13.694 1.00 89.44 408 LYS A C 1
ATOM 3104 O O . LYS A 1 408 ? -38.307 14.134 13.569 1.00 89.44 408 LYS A O 1
ATOM 3109 N N . ASN A 1 409 ? -36.493 12.807 13.699 1.00 87.62 409 ASN A N 1
ATOM 3110 C CA . ASN A 1 409 ? -35.509 13.882 13.590 1.00 87.62 409 ASN A CA 1
ATOM 3111 C C . ASN A 1 409 ? -34.821 13.925 12.217 1.00 87.62 409 ASN A C 1
ATOM 3113 O O . ASN A 1 409 ? -33.997 14.805 11.989 1.00 87.62 409 ASN A O 1
ATOM 3117 N N . SER A 1 410 ? -35.147 12.995 11.310 1.00 90.00 410 SER A N 1
ATOM 3118 C CA . SER A 1 410 ? -34.456 12.809 10.025 1.00 90.00 410 SER A CA 1
ATOM 3119 C C . SER A 1 410 ? -32.936 12.657 10.186 1.00 90.00 410 SER A C 1
ATOM 3121 O O . SER A 1 410 ? -32.157 13.205 9.408 1.00 90.00 410 SER A O 1
ATOM 3123 N N . VAL A 1 411 ? -32.507 11.919 11.216 1.00 88.06 411 VAL A N 1
ATOM 3124 C CA . VAL A 1 411 ? -31.085 11.700 11.529 1.00 88.06 411 VAL A CA 1
ATOM 3125 C C . VAL A 1 411 ? -30.711 10.247 11.265 1.00 88.06 411 VAL A C 1
ATOM 3127 O O . VAL A 1 411 ? -31.385 9.333 11.731 1.00 88.06 411 VAL A O 1
ATOM 3130 N N . ILE A 1 412 ? -29.595 10.029 10.571 1.00 88.06 412 ILE A N 1
ATOM 3131 C CA . ILE A 1 412 ? -28.948 8.718 10.462 1.00 88.06 412 ILE A CA 1
ATOM 3132 C C . ILE A 1 412 ? -27.789 8.684 11.456 1.00 88.06 412 ILE A C 1
ATOM 3134 O O . ILE A 1 412 ? -26.923 9.557 11.428 1.00 88.06 412 ILE A O 1
ATOM 3138 N N . ARG A 1 413 ? -27.775 7.683 12.341 1.00 89.50 413 ARG A N 1
ATOM 3139 C CA . ARG A 1 413 ? -26.682 7.459 13.296 1.00 89.50 413 ARG A CA 1
ATOM 3140 C C . ARG A 1 413 ? -26.024 6.114 13.033 1.00 89.50 413 ARG A C 1
ATOM 3142 O O . ARG A 1 413 ? -26.690 5.081 13.023 1.00 89.50 413 ARG A O 1
ATOM 3149 N N . THR A 1 414 ? -24.710 6.132 12.870 1.00 90.81 414 THR A N 1
ATOM 3150 C CA . THR A 1 414 ? -23.878 4.949 12.631 1.00 90.81 414 THR A CA 1
ATOM 3151 C C . THR A 1 414 ? -22.726 4.912 13.625 1.00 90.81 414 THR A C 1
ATOM 3153 O O . THR A 1 414 ? -22.270 5.956 14.091 1.00 90.81 414 THR A O 1
ATOM 3156 N N . LYS A 1 415 ? -22.225 3.714 13.931 1.00 89.50 415 LYS A N 1
ATOM 3157 C CA . LYS A 1 415 ? -20.994 3.527 14.712 1.00 89.50 415 LYS A CA 1
ATOM 3158 C C . LYS A 1 415 ? -19.971 2.797 13.850 1.00 89.50 415 LYS A C 1
ATOM 3160 O O . LYS A 1 415 ? -20.267 1.726 13.329 1.00 89.50 415 LYS A O 1
ATOM 3165 N N . LEU A 1 416 ? -18.776 3.368 13.745 1.00 88.06 416 LEU A N 1
ATOM 3166 C CA . LEU A 1 416 ? -17.606 2.704 13.178 1.00 88.06 416 LEU A CA 1
ATOM 3167 C C . LEU A 1 416 ? -16.832 2.045 14.320 1.00 88.06 416 LEU A C 1
ATOM 3169 O O . LEU A 1 416 ? -16.450 2.715 15.279 1.00 88.06 416 LEU A O 1
ATOM 3173 N N . GLN A 1 417 ? -16.627 0.737 14.235 1.00 89.00 417 GLN A N 1
ATOM 3174 C CA . GLN A 1 417 ? -15.832 -0.031 15.180 1.00 89.00 417 GLN A CA 1
ATOM 3175 C C . GLN A 1 417 ? -14.578 -0.567 14.493 1.00 89.00 417 GLN A C 1
ATOM 3177 O O . GLN A 1 417 ? -14.642 -1.106 13.392 1.00 89.00 417 GLN A O 1
ATOM 3182 N N . VAL A 1 418 ? -13.448 -0.442 15.184 1.00 89.38 418 VAL A N 1
ATOM 3183 C CA . VAL A 1 418 ? -12.168 -1.037 14.803 1.00 89.38 418 VAL A CA 1
ATOM 3184 C C . VAL A 1 418 ? -11.740 -1.963 15.932 1.00 89.38 418 VAL A C 1
ATOM 3186 O O . VAL A 1 418 ? -11.741 -1.563 17.097 1.00 89.38 418 VAL A O 1
ATOM 3189 N N . THR A 1 419 ? -11.378 -3.194 15.593 1.00 91.62 419 THR A N 1
ATOM 3190 C CA . THR A 1 419 ? -10.789 -4.153 16.526 1.00 91.62 419 THR A CA 1
ATOM 3191 C C . THR A 1 419 ? -9.333 -4.373 16.145 1.00 91.62 419 THR A C 1
ATOM 3193 O O . THR A 1 419 ? -9.014 -4.622 14.981 1.00 91.62 419 THR A O 1
ATOM 3196 N N . THR A 1 420 ? -8.442 -4.276 17.131 1.00 92.19 420 THR A N 1
ATOM 3197 C CA . THR A 1 420 ? -7.002 -4.456 16.943 1.00 92.19 420 THR A CA 1
ATOM 3198 C C . THR A 1 420 ? -6.467 -5.671 17.679 1.00 92.19 420 THR A C 1
ATOM 3200 O O . THR A 1 420 ? -7.063 -6.160 18.639 1.00 92.19 420 THR A O 1
ATOM 3203 N N . ALA A 1 421 ? -5.313 -6.145 17.221 1.00 91.50 421 ALA A N 1
ATOM 3204 C CA . ALA A 1 421 ? -4.490 -7.120 17.912 1.00 91.50 421 ALA A CA 1
ATOM 3205 C C . ALA A 1 421 ? -3.064 -6.570 18.090 1.00 91.50 421 ALA A C 1
ATOM 3207 O O . ALA A 1 421 ? -2.590 -5.823 17.225 1.00 91.50 421 ALA A O 1
ATOM 3208 N N . PRO A 1 422 ? -2.354 -6.967 19.163 1.00 91.88 422 PRO A N 1
ATOM 3209 C CA . PRO A 1 422 ? -0.960 -6.596 19.347 1.00 91.88 422 PRO A CA 1
ATOM 3210 C C . PRO A 1 422 ? -0.096 -7.018 18.157 1.00 91.88 422 PRO A C 1
ATOM 3212 O O . PRO A 1 422 ? -0.151 -8.159 17.693 1.00 91.88 422 PRO A O 1
ATOM 3215 N N . PHE A 1 423 ? 0.744 -6.098 17.704 1.00 92.62 423 PHE A N 1
ATOM 3216 C CA . PHE A 1 423 ? 1.701 -6.285 16.628 1.00 92.62 423 PHE A CA 1
ATOM 3217 C C . PHE A 1 423 ? 3.068 -5.817 17.115 1.00 92.62 423 PHE A C 1
ATOM 3219 O O . PHE A 1 423 ? 3.414 -4.647 17.010 1.00 92.62 423 PHE A O 1
ATOM 3226 N N . ALA A 1 424 ? 3.814 -6.725 17.746 1.00 87.62 424 ALA A N 1
ATOM 3227 C CA . ALA A 1 424 ? 5.072 -6.364 18.393 1.00 87.62 424 ALA A CA 1
ATOM 3228 C C . ALA A 1 424 ? 6.117 -5.939 17.349 1.00 87.62 424 ALA A C 1
ATOM 3230 O O . ALA A 1 424 ? 6.563 -6.777 16.565 1.00 87.62 424 ALA A O 1
ATOM 3231 N N . LEU A 1 425 ? 6.465 -4.651 17.370 1.00 90.50 425 LEU A N 1
ATOM 3232 C CA . LEU A 1 425 ? 7.581 -4.006 16.676 1.00 90.50 425 LEU A CA 1
ATOM 3233 C C . LEU A 1 425 ? 8.642 -3.590 17.713 1.00 90.50 425 LEU A C 1
ATOM 3235 O O . LEU A 1 425 ? 8.322 -3.501 18.901 1.00 90.50 425 LEU A O 1
ATOM 3239 N N . GLN A 1 426 ? 9.876 -3.282 17.294 1.00 84.25 426 GLN A N 1
ATOM 3240 C CA . GLN A 1 426 ? 10.920 -2.814 18.227 1.00 84.25 426 GLN A CA 1
ATOM 3241 C C . GLN A 1 426 ? 10.532 -1.525 18.962 1.00 84.25 426 GLN A C 1
ATOM 3243 O O . GLN A 1 426 ? 10.903 -1.340 20.115 1.00 84.25 426 GLN A O 1
ATOM 3248 N N . SER A 1 427 ? 9.760 -0.653 18.313 1.00 72.75 427 SER A N 1
ATOM 3249 C CA . SER A 1 427 ? 9.354 0.662 18.820 1.00 72.75 427 SER A CA 1
ATOM 3250 C C . SER A 1 427 ? 8.132 0.643 19.754 1.00 72.75 427 SER A C 1
ATOM 3252 O O . SER A 1 427 ? 7.569 1.697 20.050 1.00 72.75 427 SER A O 1
ATOM 3254 N N . CYS A 1 428 ? 7.669 -0.532 20.194 1.00 78.12 428 CYS A N 1
ATOM 3255 C CA . CYS A 1 428 ? 6.425 -0.654 20.951 1.00 78.12 428 CYS A CA 1
ATOM 3256 C C . CYS A 1 428 ? 6.597 -0.471 22.465 1.00 78.12 428 CYS A C 1
ATOM 3258 O O . CYS A 1 428 ? 6.836 -1.438 23.185 1.00 78.12 428 CYS A O 1
ATOM 3260 N N . ASP A 1 429 ? 6.307 0.733 22.966 1.00 65.25 429 ASP A N 1
ATOM 3261 C CA . ASP A 1 429 ? 6.305 1.063 24.405 1.00 65.25 429 ASP A CA 1
ATOM 3262 C C . ASP A 1 429 ? 4.926 0.877 25.088 1.00 65.25 429 ASP A C 1
ATOM 3264 O O . ASP A 1 429 ? 4.496 1.669 25.925 1.00 65.25 429 ASP A O 1
ATOM 3268 N N . GLY A 1 430 ? 4.194 -0.191 24.748 1.00 56.16 430 GLY A N 1
ATOM 3269 C CA . GLY A 1 430 ? 3.019 -0.635 25.522 1.00 56.16 430 GLY A CA 1
ATOM 3270 C C . GLY A 1 430 ? 1.713 0.161 25.344 1.00 56.16 430 GLY A C 1
ATOM 3271 O O . GLY A 1 430 ? 0.760 -0.057 26.097 1.00 56.16 430 GLY A O 1
ATOM 3272 N N . GLY A 1 431 ? 1.623 1.049 24.351 1.00 59.09 431 GLY A N 1
ATOM 3273 C CA . GLY A 1 431 ? 0.373 1.718 23.976 1.00 59.09 431 GLY A CA 1
ATOM 3274 C C . GLY A 1 431 ? -0.652 0.759 23.344 1.00 59.09 431 GLY A C 1
ATOM 3275 O O . GLY A 1 431 ? -0.348 0.039 22.394 1.00 59.09 431 GLY A O 1
ATOM 3276 N N . ASN A 1 432 ? -1.892 0.770 23.850 1.00 63.59 432 ASN A N 1
ATOM 3277 C CA . ASN A 1 432 ? -3.014 -0.053 23.355 1.00 63.59 432 ASN A CA 1
ATOM 3278 C C . ASN A 1 432 ? -4.068 0.754 22.577 1.00 63.59 432 ASN A C 1
ATOM 3280 O O . ASN A 1 432 ? -5.227 0.349 22.489 1.00 63.59 432 ASN A O 1
ATOM 3284 N N . VAL A 1 433 ? -3.703 1.922 22.052 1.00 70.44 433 VAL A N 1
ATOM 3285 C CA . VAL A 1 433 ? -4.667 2.800 21.384 1.00 70.44 433 VAL A CA 1
ATOM 3286 C C . VAL A 1 433 ? -4.628 2.529 19.877 1.00 70.44 433 VAL A C 1
ATOM 3288 O O . VAL A 1 433 ? -3.550 2.591 19.295 1.00 70.44 433 VAL A O 1
ATOM 3291 N N . PRO A 1 434 ? -5.756 2.205 19.224 1.00 73.06 434 PRO A N 1
ATOM 3292 C CA . PRO A 1 434 ? -5.827 2.157 17.770 1.00 73.06 434 PRO A CA 1
ATOM 3293 C C . PRO A 1 434 ? -5.877 3.571 17.179 1.00 73.06 434 PRO A C 1
ATOM 3295 O O . PRO A 1 434 ? -6.497 4.466 17.755 1.00 73.06 434 PRO A O 1
ATOM 3298 N N . LEU A 1 435 ? -5.295 3.761 15.994 1.00 83.31 435 LEU A N 1
ATOM 3299 C CA . LEU A 1 435 ? -5.441 4.991 15.214 1.00 83.31 435 LEU A CA 1
ATOM 3300 C C . LEU A 1 435 ? -6.257 4.720 13.950 1.00 83.31 435 LEU A C 1
ATOM 3302 O O . LEU A 1 435 ? -5.909 3.859 13.145 1.00 83.31 435 LEU A O 1
ATOM 3306 N N . GLN A 1 436 ? -7.312 5.507 13.762 1.00 81.94 436 GLN A N 1
ATOM 3307 C CA . GLN A 1 436 ? -8.133 5.513 12.558 1.00 81.94 436 GLN A CA 1
ATOM 3308 C C . GLN A 1 436 ? -8.320 6.966 12.109 1.00 81.94 436 GLN A C 1
ATOM 3310 O O . GLN A 1 436 ? -8.818 7.809 12.856 1.00 81.94 436 GLN A O 1
ATOM 3315 N N . LEU A 1 437 ? -7.926 7.264 10.877 1.00 77.38 437 LEU A N 1
ATOM 3316 C CA . LEU A 1 437 ? -8.206 8.524 10.209 1.00 77.38 437 LEU A CA 1
ATOM 3317 C C . LEU A 1 437 ? -9.698 8.619 9.891 1.00 77.38 437 LEU A C 1
ATOM 3319 O O . LEU A 1 437 ? -10.326 7.696 9.367 1.00 77.38 437 LEU A O 1
ATOM 3323 N N . VAL A 1 438 ? -10.254 9.789 10.183 1.00 74.81 438 VAL A N 1
ATOM 3324 C CA . VAL A 1 438 ? -11.648 10.124 9.902 1.00 74.81 438 VAL A CA 1
ATOM 3325 C C . VAL A 1 438 ? -11.706 10.899 8.589 1.00 74.81 438 VAL A C 1
ATOM 3327 O O . VAL A 1 438 ? -11.160 12.007 8.497 1.00 74.81 438 VAL A O 1
ATOM 3330 N N . LEU A 1 439 ? -12.356 10.301 7.588 1.00 70.50 439 LEU A N 1
ATOM 3331 C CA . LEU A 1 439 ? -12.565 10.884 6.262 1.00 70.50 439 LEU A CA 1
ATOM 3332 C C . LEU A 1 439 ? -13.455 12.137 6.332 1.00 70.50 439 LEU A C 1
ATOM 3334 O O . LEU A 1 439 ? -14.244 12.269 7.267 1.00 70.50 439 LEU A O 1
ATOM 3338 N N . PRO A 1 440 ? -13.385 13.053 5.348 1.00 65.62 440 PRO A N 1
ATOM 3339 C CA . PRO A 1 440 ? -14.125 14.314 5.408 1.00 65.62 440 PRO A CA 1
ATOM 3340 C C . PRO A 1 440 ? -15.643 14.157 5.543 1.00 65.62 440 PRO A C 1
ATOM 3342 O O . PRO A 1 440 ? -16.268 14.995 6.168 1.00 65.62 440 PRO A O 1
ATOM 3345 N N . HIS A 1 441 ? -16.233 13.088 5.001 1.00 63.06 441 HIS A N 1
ATOM 3346 C CA . HIS A 1 441 ? -17.670 12.809 5.122 1.00 63.06 441 HIS A CA 1
ATOM 3347 C C . HIS A 1 441 ? -18.066 12.138 6.453 1.00 63.06 441 HIS A C 1
ATOM 3349 O O . HIS A 1 441 ? -19.248 11.911 6.689 1.00 63.06 441 HIS A O 1
ATOM 3355 N N . HIS A 1 442 ? -17.091 11.793 7.301 1.00 70.62 442 HIS A N 1
ATOM 3356 C CA . HIS A 1 442 ? -17.306 11.292 8.661 1.00 70.62 442 HIS A CA 1
ATOM 3357 C C . HIS A 1 442 ? -17.128 12.385 9.736 1.00 70.62 442 HIS A C 1
ATOM 3359 O O . HIS A 1 442 ? -17.522 12.159 10.879 1.00 70.62 442 HIS A O 1
ATOM 3365 N N . ARG A 1 443 ? -16.488 13.517 9.400 1.00 59.19 443 ARG A N 1
ATOM 3366 C CA . ARG A 1 443 ? -16.319 14.687 10.283 1.00 59.19 443 ARG A CA 1
ATOM 3367 C C . ARG A 1 443 ? -17.511 15.620 10.146 1.00 59.19 443 ARG A C 1
ATOM 3369 O O . ARG A 1 443 ? -17.866 16.233 11.175 1.00 59.19 443 ARG A O 1
#

Foldseek 3Di:
DDDDDDDDDDDDDDDDDDCPPPPPPDPDQDFDPPDLDIDTDDPDPLDFPDADEWAELRGSHDDDADQQWDRARVVRHTDRFDWDQQAPDPPDDDDPVCVQFCLRTWTAPDPVGDTQWDQCDLVSFRWTKGPWHDQPQWTKIFTAHDDGPQQVLQQDPPGFGAMATDRFPDWWFQRDRDDPVDPDDPVGTHTDAFDFDPPASAKGKDFPPFHQQDNDQDNDPPRGQKGWHDDAPFKTKIKGDDPAFIKIWIGGRQALKIKIFGPTHQGWMKIKRWESPDPPIKDWLDFDDQKTKMKGKTFTDGPDPDDIDIGIWIKMKFFQDAGWDWDARPSNRMIMTIGRPGRMMMMGTFRPPFDNPDSVSSVVSCLVCVQQSQWGFDHKDKAEPPPPPHDQWDADPNDIDGAYQDPVVRDHHIDIDTHTDGDRTSSHPPDPDHDGHQDPVRD

Solvent-accessible surface area (backbone atoms only — not comparable to full-atom values): 25140 Å² total; per-residue (Å²): 135,91,78,92,82,91,84,87,88,80,83,91,76,91,75,93,71,82,84,65,75,77,72,83,80,76,89,65,62,40,79,43,63,96,54,104,55,75,45,80,50,54,94,66,80,91,68,80,66,90,69,50,73,35,37,42,52,84,29,65,34,75,62,88,73,56,92,43,43,42,71,34,62,86,78,45,38,79,42,82,44,62,59,41,75,24,46,74,51,87,85,61,77,92,53,82,70,49,72,69,43,41,59,45,51,36,37,45,63,50,97,88,52,93,23,31,57,41,40,59,45,78,94,52,22,28,38,30,26,43,60,70,24,67,37,38,63,30,48,28,29,44,29,32,39,48,95,36,86,62,43,53,74,48,53,58,81,82,53,58,32,18,47,25,46,37,58,69,74,66,69,41,55,54,46,69,49,59,44,101,89,37,74,93,58,88,88,39,56,40,80,46,78,47,42,69,50,83,78,49,48,45,37,22,45,26,36,56,87,32,42,31,46,44,98,57,92,57,93,57,82,73,69,43,35,48,26,29,68,48,76,41,78,53,27,41,31,35,33,26,50,55,98,54,24,24,43,36,40,36,40,28,50,31,24,55,49,37,40,37,34,59,78,38,66,76,51,28,36,34,37,31,36,11,12,62,80,25,82,67,33,44,46,78,72,42,79,56,91,20,31,39,30,37,30,30,19,33,31,34,37,41,67,92,83,47,78,69,50,76,31,63,37,39,37,36,40,41,22,38,41,53,54,70,47,79,47,67,10,91,81,53,20,24,36,41,32,39,22,67,64,31,51,34,39,38,40,35,56,53,68,85,89,55,62,85,88,37,59,65,63,50,51,51,51,46,61,72,54,48,40,32,64,24,34,39,73,76,44,32,44,74,22,42,42,87,46,85,92,34,49,61,55,49,73,56,96,90,42,80,42,70,35,17,77,39,75,93,77,74,42,79,34,73,44,84,44,77,40,67,42,86,35,83,36,64,76,53,84,79,61,87,57,75,68,72,57,77,54,83,93,75,107